Protein AF-A0A9N7MWF0-F1 (afdb_monomer)

Mean predicted aligned error: 13.04 Å

InterPro domains:
  IPR006084 XPG/Rad2 endonuclease [PR00853] (28-42)
  IPR006084 XPG/Rad2 endonuclease [PR00853] (82-101)
  IPR006084 XPG/Rad2 endonuclease [PR00853] (142-159)
  IPR006084 XPG/Rad2 endonuclease [PR00853] (163-183)
  IPR006084 XPG/Rad2 endonuclease [PR00853] (220-235)
  IPR006084 XPG/Rad2 endonuclease [PTHR11081] (1-356)
  IPR006085 XPG, N-terminal [PF00752] (1-104)
  IPR006085 XPG, N-terminal [SM00485] (1-108)
  IPR006086 XPG-I domain [PF00867] (146-230)
  IPR006086 XPG-I domain [SM00484] (143-215)
  IPR008918 Helix-hairpin-helix motif, class 2 [SM00279] (217-250)
  IPR019974 XPG conserved site [PS00841] (80-94)
  IPR019974 XPG conserved site [PS00842] (146-160)
  IPR023426 Flap endonuclease 1 [MF_00614] (1-343)
  IPR029060 PIN-like domain superfamily [SSF88723] (2-230)
  IPR036279 5'-3' exonuclease, C-terminal domain superfamily [SSF47807] (215-344)

Radius of gyration: 32.57 Å; Cα contacts (8 Å, |Δi|>4): 551; chains: 1; bounding box: 52×114×84 Å

Foldseek 3Di:
DFQACVVVLCVVFQVVLKDFAALLVQAQFEEEEALQQQLLCQQLPAQDDQPGGDFFPVRHHCSSVVLLLVLVLVCLLSNYAYEYEYFADADPLLVVVVVVLVVVLVPDDPPPVPPDSVVVSVNVSSVDDDDPVSVVLSVLSCVLQLHHYHYWNYGRLLQSQVCQVVVVGVEYEDCDPLSVLLPRQKYWYPSSPPVSVPGTIMIGGSVSVCVRLVADSLLVNQLSVQQGGSRWDHWPPGHNVNSSVLCVVQVHPVSCVVVDPCVVIPDDPPTPSVVSSCCSHPNRGDDDPVSSPGGGDQHNLVSQCCSCCVVTPDDNVVSVVSSVSSVVSVVVSVVVVVVVVDDPDPPPDDDDDDDDDDDDDDDDDDDDDDDDDDDDDDDDDDDDDDDDDDDDDDDDDDDDDDDDD

pLDDT: mean 78.75, std 22.98, range [26.05, 98.12]

Secondary structure (DSSP, 8-state):
--STTHHHHHHHH-GGGEEEE-GGGGTT-EEEEEHHHHHHHHHHHSS-BTTBPPB-TTS-BTHHHHHHHHHHHHHHHTT-EEEEEE--SPPGGGHHHHHHHHHHHH---S-TTS--HHHHHHHHHHS----HHHHHHHHHHHHHTT--EEE-SS-HHHHHHHHHHTTSSSEEE-S-THHHHTT-SEEEESTT-TTTTTS-EEEEEHHHHHHHHT--HHHHHHHHHHH--SSS---TT--HHHHHHHHHHHSSHHHHHHT--TTT-PPPTT--HHHHHHHHHS------GGGG----PPP-HHHHHIIIIITT---HHHHHHHHHHHHHHHHHHHHHHHHTTSPPP----PPPP-PPPPP----------------------------------------------

Organism: Striga hermonthica (NCBI:txid68872)

Solvent-accessible surface area (backbone atoms only — not comparable to full-atom values): 23599 Å² total; per-residue (Å²): 79,48,29,44,62,47,74,55,50,35,61,78,55,19,50,87,19,49,42,82,37,62,73,72,76,43,48,73,36,36,32,27,29,38,37,54,67,48,44,50,48,17,57,63,74,36,38,67,68,82,90,48,67,39,50,26,96,88,68,49,73,42,20,36,54,55,42,53,51,58,50,51,43,52,37,37,51,51,42,28,44,65,32,39,23,29,59,44,55,78,57,79,55,35,50,62,46,53,49,53,51,52,49,62,42,64,65,67,76,93,50,92,86,55,90,50,66,68,59,54,50,58,51,58,53,51,63,64,73,80,49,73,64,62,50,52,55,43,53,52,50,36,52,34,54,16,33,36,74,46,75,24,67,18,54,18,48,46,34,29,11,50,38,27,66,71,62,76,22,68,28,27,33,44,77,44,51,44,30,56,50,40,50,16,52,26,36,29,27,61,69,88,45,92,55,47,96,80,44,60,27,38,38,36,36,41,69,39,40,31,60,55,62,70,44,54,73,69,43,45,39,44,32,37,43,38,21,20,38,52,41,40,78,52,41,58,92,49,31,47,75,54,24,51,54,44,39,76,72,41,62,39,66,67,48,38,59,80,70,49,60,64,94,77,37,58,72,64,82,90,63,47,57,67,62,43,50,44,46,37,76,65,53,69,51,89,77,62,66,87,86,62,68,86,54,74,56,74,55,41,62,69,59,43,44,45,54,40,29,73,73,41,65,42,66,57,69,66,50,53,62,44,51,54,46,35,54,55,30,50,57,50,55,57,52,56,55,52,54,7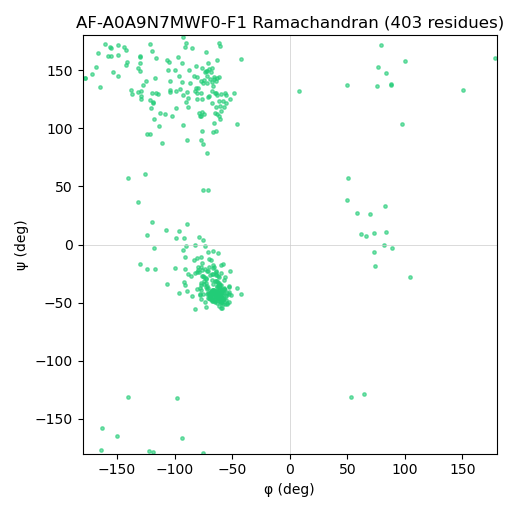4,70,51,76,78,77,80,73,79,77,75,79,80,80,82,81,81,86,82,88,82,92,81,88,89,88,81,90,88,83,88,84,89,85,86,88,85,88,90,84,86,90,87,88,83,90,88,84,90,90,85,86,84,86,88,84,88,85,88,86,79,86,83,84,89,132

Nearest PDB structures (foldseek):
  5k97-assembly1_A  TM=9.536E-01  e=4.522E-41  Homo sapiens
  3q8l-assembly1_A  TM=9.525E-01  e=2.705E-40  Homo sapiens
  5um9-assembly1_A  TM=9.589E-01  e=5.779E-40  Homo sapiens
  3q8m-assembly2_B  TM=9.610E-01  e=2.011E-39  Homo sapiens
  5kse-assembly1_A  TM=9.459E-01  e=8.916E-40  Homo sapiens

Structure (mmCIF, N/CA/C/O backbone):
data_AF-A0A9N7MWF0-F1
#
_entry.id   AF-A0A9N7MWF0-F1
#
loop_
_atom_site.group_PDB
_atom_site.id
_atom_site.type_symbol
_atom_site.label_atom_id
_atom_site.label_alt_id
_atom_site.label_comp_id
_atom_site.label_asym_id
_atom_site.label_entity_id
_atom_site.label_seq_id
_atom_site.pdbx_PDB_ins_code
_atom_site.Cartn_x
_atom_site.Cartn_y
_atom_site.Cartn_z
_atom_site.occupancy
_atom_site.B_iso_or_equiv
_atom_site.auth_seq_id
_atom_site.auth_comp_id
_atom_site.auth_asym_id
_atom_site.auth_atom_id
_atom_site.pdbx_PDB_model_num
ATOM 1 N N . MET A 1 1 ? 2.800 4.893 6.021 1.00 69.19 1 MET A N 1
ATOM 2 C CA . MET A 1 1 ? 2.592 6.062 6.895 1.00 69.19 1 MET A CA 1
ATOM 3 C C . MET A 1 1 ? 1.221 5.933 7.539 1.00 69.19 1 MET A C 1
ATOM 5 O O . MET A 1 1 ? 1.099 4.955 8.282 1.00 69.19 1 MET A O 1
ATOM 9 N N . GLY A 1 2 ? 0.273 6.850 7.316 1.00 86.44 2 GLY A N 1
ATOM 10 C CA . GLY A 1 2 ? -1.085 6.761 7.846 1.00 86.44 2 GLY A CA 1
ATOM 11 C C . GLY A 1 2 ? -1.146 6.556 9.361 1.00 86.44 2 GLY A C 1
ATOM 12 O O . GLY A 1 2 ? -0.469 7.246 10.128 1.00 86.44 2 GLY A O 1
ATOM 13 N N . ILE A 1 3 ? -1.949 5.576 9.783 1.00 92.75 3 ILE A N 1
ATOM 14 C CA . ILE A 1 3 ? -2.297 5.255 11.180 1.00 92.75 3 ILE A CA 1
ATOM 15 C C . ILE A 1 3 ? -1.095 5.237 12.143 1.00 92.75 3 ILE A C 1
ATOM 17 O O . ILE A 1 3 ? -0.326 4.269 12.253 1.00 92.75 3 ILE A O 1
ATOM 21 N N . LYS A 1 4 ? -0.984 6.308 12.932 1.00 92.06 4 LYS A N 1
ATOM 22 C CA . LYS A 1 4 ? 0.132 6.583 13.843 1.00 92.06 4 LYS A CA 1
ATOM 23 C C . LYS A 1 4 ? 0.226 5.513 14.938 1.00 92.06 4 LYS A C 1
ATOM 25 O O . LYS A 1 4 ? -0.612 5.389 15.826 1.00 92.06 4 LYS A O 1
ATOM 30 N N . GLY A 1 5 ? 1.297 4.719 14.875 1.00 92.38 5 GLY A N 1
ATOM 31 C CA . GLY A 1 5 ? 1.633 3.700 15.875 1.00 92.38 5 GLY A CA 1
ATOM 32 C C . GLY A 1 5 ? 0.904 2.354 15.748 1.00 92.38 5 GLY A C 1
ATOM 33 O O . GLY A 1 5 ? 1.211 1.455 16.534 1.00 92.38 5 GLY A O 1
ATOM 34 N N . LEU A 1 6 ? 0.009 2.159 14.766 1.00 94.94 6 LEU A N 1
ATOM 35 C CA . LEU A 1 6 ? -0.804 0.934 14.674 1.00 94.94 6 LEU A CA 1
ATOM 36 C C . LEU A 1 6 ? 0.042 -0.347 14.595 1.00 94.94 6 LEU A C 1
ATOM 38 O O . LEU A 1 6 ? -0.291 -1.333 15.242 1.00 94.94 6 LEU A O 1
ATOM 42 N N . THR A 1 7 ? 1.172 -0.341 13.880 1.00 94.25 7 THR A N 1
ATOM 43 C CA . THR A 1 7 ? 2.058 -1.519 13.787 1.00 94.25 7 THR A CA 1
ATOM 44 C C . THR A 1 7 ? 2.530 -2.011 15.158 1.00 94.25 7 THR A C 1
ATOM 46 O O . THR A 1 7 ? 2.617 -3.217 15.375 1.00 94.25 7 THR A O 1
ATOM 49 N N . LYS A 1 8 ? 2.798 -1.093 16.099 1.00 94.62 8 LYS A N 1
ATOM 50 C CA . LYS A 1 8 ? 3.148 -1.456 17.475 1.00 94.62 8 LYS A CA 1
ATOM 51 C C . LYS A 1 8 ? 1.915 -1.906 18.259 1.00 94.62 8 LYS A C 1
ATOM 53 O O . LYS A 1 8 ? 1.987 -2.910 18.952 1.00 94.62 8 LYS A O 1
ATOM 58 N N . LEU A 1 9 ? 0.782 -1.211 18.114 1.00 96.00 9 LEU A N 1
ATOM 59 C CA . LEU A 1 9 ? -0.470 -1.603 18.771 1.00 96.00 9 LEU A CA 1
ATOM 60 C C . LEU A 1 9 ? -0.855 -3.053 18.430 1.00 96.00 9 LEU A C 1
ATOM 62 O O . LEU A 1 9 ? -1.210 -3.809 19.330 1.00 96.00 9 LEU A O 1
ATOM 66 N N . LEU A 1 10 ? -0.727 -3.446 17.158 1.00 96.56 10 LEU A N 1
ATOM 67 C CA . LEU A 1 10 ? -0.970 -4.813 16.697 1.00 96.56 10 LEU A CA 1
ATOM 68 C C . LEU A 1 10 ? 0.079 -5.801 17.221 1.00 96.56 10 LEU A C 1
ATOM 70 O O . LEU A 1 10 ? -0.300 -6.866 17.690 1.00 96.56 10 LEU A O 1
ATOM 74 N N . ALA A 1 11 ? 1.368 -5.452 17.237 1.00 95.44 11 ALA A N 1
ATOM 75 C CA . ALA A 1 11 ? 2.394 -6.323 17.818 1.00 95.44 11 ALA A CA 1
ATOM 76 C C . ALA A 1 11 ? 2.163 -6.585 19.322 1.00 95.44 11 ALA A C 1
ATOM 78 O O . ALA A 1 11 ? 2.367 -7.704 19.790 1.00 95.44 11 ALA A O 1
ATOM 79 N N . ASP A 1 12 ? 1.689 -5.573 20.056 1.00 96.25 12 ASP A N 1
ATOM 80 C CA . ASP A 1 12 ? 1.437 -5.639 21.499 1.00 96.25 12 ASP A CA 1
ATOM 81 C C . ASP A 1 12 ? 0.075 -6.293 21.857 1.00 96.25 12 ASP A C 1
ATOM 83 O O . ASP A 1 12 ? -0.076 -6.787 22.974 1.00 96.25 12 ASP A O 1
ATOM 87 N N . ASN A 1 13 ? -0.933 -6.284 20.962 1.00 96.56 13 ASN A N 1
ATOM 88 C CA . ASN A 1 13 ? -2.329 -6.676 21.283 1.00 96.56 13 ASN A CA 1
ATOM 89 C C . ASN A 1 13 ? -2.981 -7.691 20.316 1.00 96.56 13 ASN A C 1
ATOM 91 O O . ASN A 1 13 ? -3.998 -8.278 20.674 1.00 96.56 13 ASN A O 1
ATOM 95 N N . ALA A 1 14 ? -2.435 -7.894 19.115 1.00 96.62 14 ALA A N 1
ATOM 96 C CA . ALA A 1 14 ? -2.927 -8.822 18.087 1.00 96.62 14 ALA A CA 1
ATOM 97 C C . ALA A 1 14 ? -1.765 -9.555 17.364 1.00 96.62 14 ALA A C 1
ATOM 99 O O . ALA A 1 14 ? -1.610 -9.451 16.140 1.00 96.62 14 ALA A O 1
ATOM 100 N N . PRO A 1 15 ? -0.889 -10.271 18.102 1.00 96.31 15 PRO A N 1
ATOM 101 C CA . PRO A 1 15 ? 0.347 -10.819 17.549 1.00 96.31 15 PRO A CA 1
ATOM 102 C C . PRO A 1 15 ? 0.143 -12.013 16.603 1.00 96.31 15 PRO A C 1
ATOM 104 O O . PRO A 1 15 ? 1.013 -12.261 15.773 1.00 96.31 15 PRO A O 1
ATOM 107 N N . LYS A 1 16 ? -0.972 -12.758 16.676 1.00 95.88 16 LYS A N 1
ATOM 108 C CA . LYS A 1 16 ? -1.261 -13.883 15.759 1.00 95.88 16 LYS A CA 1
ATOM 109 C C . LYS A 1 16 ? -1.797 -13.397 14.410 1.00 95.88 16 LYS A C 1
ATOM 111 O O . LYS A 1 16 ? -1.749 -14.141 13.426 1.00 95.88 16 LYS A O 1
ATOM 116 N N . ALA A 1 17 ? -2.295 -12.162 14.354 1.00 95.94 17 ALA A N 1
ATOM 117 C CA . ALA A 1 17 ? -2.644 -11.484 13.111 1.00 95.94 17 ALA A CA 1
ATOM 118 C C . ALA A 1 17 ? -1.414 -11.091 12.271 1.00 95.94 17 ALA A C 1
ATOM 120 O O . ALA A 1 17 ? -1.556 -10.877 11.066 1.00 95.94 17 ALA A O 1
ATOM 121 N N . MET A 1 18 ? -0.224 -11.021 12.883 1.00 95.88 18 MET A N 1
ATOM 122 C CA . MET A 1 18 ? 1.046 -10.651 12.250 1.00 95.88 18 MET A CA 1
ATOM 123 C C . MET A 1 18 ? 1.930 -11.880 11.994 1.00 95.88 18 MET A C 1
ATOM 125 O O . MET A 1 18 ? 2.141 -12.703 12.882 1.00 95.88 18 MET A O 1
ATOM 129 N N . LYS A 1 19 ? 2.500 -12.009 10.789 1.00 94.62 19 LYS A N 1
ATOM 130 C CA . LYS A 1 19 ? 3.373 -13.138 10.417 1.00 94.62 19 LYS A CA 1
ATOM 131 C C . LYS A 1 19 ? 4.597 -12.678 9.634 1.00 94.62 19 LYS A C 1
ATOM 133 O O . LYS A 1 19 ? 4.467 -12.030 8.600 1.00 94.62 19 LYS A O 1
ATOM 138 N N . ALA A 1 20 ? 5.780 -13.107 10.065 1.00 94.00 20 ALA A N 1
ATOM 139 C CA . ALA A 1 20 ? 6.993 -13.017 9.260 1.00 94.00 20 ALA A CA 1
ATOM 140 C C . ALA A 1 20 ? 7.002 -14.143 8.210 1.00 94.00 20 ALA A C 1
ATOM 142 O O . ALA A 1 20 ? 7.137 -15.317 8.549 1.00 94.00 20 ALA A O 1
ATOM 143 N N . GLN A 1 21 ? 6.849 -13.786 6.936 1.00 92.12 21 GLN A N 1
ATOM 144 C CA . GLN A 1 21 ? 6.849 -14.705 5.799 1.00 92.12 21 GLN A CA 1
ATOM 145 C C . GLN A 1 21 ? 8.154 -14.634 4.998 1.00 92.12 21 GLN A C 1
ATOM 147 O O . GLN A 1 21 ? 8.881 -13.635 4.996 1.00 92.12 21 GLN A O 1
ATOM 152 N N . LYS A 1 22 ? 8.452 -15.717 4.278 1.00 91.38 22 LYS A N 1
ATOM 153 C CA . LYS A 1 22 ? 9.507 -15.756 3.253 1.00 91.38 22 LYS A CA 1
ATOM 154 C C . LYS A 1 22 ? 8.976 -15.202 1.928 1.00 91.38 22 LYS A C 1
ATOM 156 O O . LYS A 1 22 ? 7.811 -15.428 1.601 1.00 91.38 22 LYS A O 1
ATOM 161 N N . PHE A 1 23 ? 9.807 -14.504 1.156 1.00 88.94 23 PHE A N 1
ATOM 162 C CA . PHE A 1 23 ? 9.402 -13.897 -0.123 1.00 88.94 23 PHE A CA 1
ATOM 163 C C . PHE A 1 23 ? 8.934 -14.955 -1.142 1.00 88.94 23 PHE A C 1
ATOM 165 O O . PHE A 1 23 ? 7.970 -14.754 -1.874 1.00 88.94 23 PHE A O 1
ATOM 172 N N . GLU A 1 24 ? 9.539 -16.137 -1.092 1.00 89.19 24 GLU A N 1
ATOM 173 C CA . GLU A 1 24 ? 9.233 -17.302 -1.918 1.00 89.19 24 GLU A CA 1
ATOM 174 C C . GLU A 1 24 ? 7.835 -17.895 -1.640 1.00 89.19 24 GLU A C 1
ATOM 176 O O . GLU A 1 24 ? 7.268 -18.565 -2.500 1.00 89.19 24 GLU A O 1
ATOM 181 N N . SER A 1 25 ? 7.229 -17.621 -0.474 1.00 91.88 25 SER A N 1
ATOM 182 C CA . SER A 1 25 ? 5.875 -18.110 -0.136 1.00 91.88 25 SER A CA 1
ATOM 183 C C . SER A 1 25 ? 4.755 -17.470 -0.975 1.00 91.88 25 SER A C 1
ATOM 185 O O . SER A 1 25 ? 3.634 -17.982 -1.010 1.00 91.88 25 SER A O 1
ATOM 187 N N . TYR A 1 26 ? 5.067 -16.384 -1.689 1.00 94.38 26 TYR A N 1
ATOM 188 C CA . TYR A 1 26 ? 4.147 -15.676 -2.580 1.00 94.38 26 TYR A CA 1
ATOM 189 C C . TYR A 1 26 ? 4.207 -16.174 -4.038 1.00 94.38 26 TYR A C 1
ATOM 191 O O . TYR A 1 26 ? 3.527 -15.612 -4.897 1.00 94.38 26 TYR A O 1
ATOM 199 N N . PHE A 1 27 ? 4.962 -17.241 -4.333 1.00 94.00 27 PHE A N 1
ATOM 200 C CA . PHE A 1 27 ? 5.007 -17.878 -5.655 1.00 94.00 27 PHE A CA 1
ATOM 201 C C . PHE A 1 27 ? 3.595 -18.144 -6.213 1.00 94.00 27 PHE A C 1
ATOM 203 O O . PHE A 1 27 ? 2.719 -18.683 -5.532 1.00 94.00 27 PHE A O 1
ATOM 210 N N . GLY A 1 28 ? 3.350 -17.731 -7.459 1.00 92.12 28 GLY A N 1
ATOM 211 C CA . GLY A 1 28 ? 2.061 -17.858 -8.142 1.00 92.12 28 GLY A CA 1
ATOM 212 C C . GLY A 1 28 ? 0.958 -16.903 -7.660 1.00 92.12 28 GLY A C 1
ATOM 213 O O . GLY A 1 28 ? -0.112 -16.866 -8.275 1.00 92.12 28 GLY A O 1
ATOM 214 N N . ARG A 1 29 ? 1.172 -16.117 -6.594 1.00 95.94 29 ARG A N 1
ATOM 215 C CA . ARG A 1 29 ? 0.172 -15.170 -6.073 1.00 95.94 29 ARG A CA 1
ATOM 216 C C . ARG A 1 29 ? 0.103 -13.906 -6.930 1.00 95.94 29 ARG A C 1
ATOM 218 O O . ARG A 1 29 ? 1.123 -13.355 -7.339 1.00 95.94 29 ARG A O 1
ATOM 225 N N . LYS A 1 30 ? -1.121 -13.412 -7.138 1.00 97.31 30 LYS A N 1
ATOM 226 C CA . LYS A 1 30 ? -1.382 -12.043 -7.601 1.00 97.31 30 LYS A CA 1
ATOM 227 C C . LYS A 1 30 ? -1.281 -11.085 -6.413 1.00 97.31 30 LYS A C 1
ATOM 229 O O . LYS A 1 30 ? -1.924 -11.355 -5.402 1.00 97.31 30 LYS A O 1
ATOM 234 N N . ILE A 1 31 ? -0.534 -9.991 -6.522 1.00 97.88 31 ILE A N 1
ATOM 235 C CA . ILE A 1 31 ? -0.347 -9.008 -5.438 1.00 97.88 31 ILE A CA 1
ATOM 236 C C . ILE A 1 31 ? -0.629 -7.612 -5.992 1.00 97.88 31 ILE A C 1
ATOM 238 O O . ILE A 1 31 ? -0.043 -7.253 -7.012 1.00 97.88 31 ILE A O 1
ATOM 242 N N . ALA A 1 32 ? -1.505 -6.841 -5.343 1.00 97.69 32 ALA A N 1
ATOM 243 C CA . ALA A 1 32 ? -1.663 -5.422 -5.667 1.00 97.69 32 ALA A CA 1
ATOM 244 C C . ALA A 1 32 ? -0.582 -4.618 -4.949 1.00 97.69 32 ALA A C 1
ATOM 246 O O . ALA A 1 32 ? -0.350 -4.848 -3.765 1.00 97.69 32 ALA A O 1
ATOM 247 N N . ILE A 1 33 ? 0.094 -3.722 -5.658 1.00 97.44 33 ILE A N 1
ATOM 248 C CA . ILE A 1 33 ? 1.224 -2.945 -5.153 1.00 97.44 33 ILE A CA 1
ATOM 249 C C . ILE A 1 33 ? 0.894 -1.462 -5.274 1.00 97.44 33 ILE A C 1
ATOM 251 O O . ILE A 1 33 ? 0.639 -0.970 -6.371 1.00 97.44 33 ILE A O 1
ATOM 255 N N . ASP A 1 34 ? 0.981 -0.760 -4.151 1.00 95.56 34 ASP A N 1
ATOM 256 C CA . ASP A 1 34 ? 1.057 0.696 -4.089 1.00 95.56 34 ASP A CA 1
ATOM 257 C C . ASP A 1 34 ? 2.321 1.174 -4.831 1.00 95.56 34 ASP A C 1
ATOM 259 O O . ASP A 1 34 ? 3.471 0.958 -4.413 1.00 95.56 34 ASP A O 1
ATOM 263 N N . ALA A 1 35 ? 2.097 1.772 -6.000 1.00 93.88 35 ALA A N 1
ATOM 264 C CA . ALA A 1 35 ? 3.152 2.273 -6.864 1.00 93.88 35 ALA A CA 1
ATOM 265 C C . ALA A 1 35 ? 3.723 3.598 -6.348 1.00 93.88 35 ALA A C 1
ATOM 267 O O . ALA A 1 35 ? 4.930 3.813 -6.462 1.00 93.88 35 ALA A O 1
ATOM 268 N N . SER A 1 36 ? 2.902 4.457 -5.744 1.00 83.50 36 SER A N 1
ATOM 269 C CA . SER A 1 36 ? 3.295 5.794 -5.292 1.00 83.50 36 SER A CA 1
ATOM 270 C C . SER A 1 36 ? 4.364 5.751 -4.202 1.00 83.50 36 SER A C 1
ATOM 272 O O . SER A 1 36 ? 5.439 6.348 -4.351 1.00 83.50 36 SER A O 1
ATOM 274 N N . MET A 1 37 ? 4.143 4.952 -3.154 1.00 81.94 37 MET A N 1
ATOM 275 C CA . MET A 1 37 ? 5.149 4.705 -2.118 1.00 81.94 37 MET A CA 1
ATOM 276 C C . MET A 1 37 ? 6.402 4.034 -2.679 1.00 81.94 37 MET A C 1
ATOM 278 O O . MET A 1 37 ? 7.512 4.303 -2.209 1.00 81.94 37 MET A O 1
ATOM 282 N N . SER A 1 38 ? 6.247 3.183 -3.696 1.00 88.00 38 SER A N 1
ATOM 283 C CA . SER A 1 38 ? 7.368 2.514 -4.359 1.00 88.00 38 SER A CA 1
ATOM 284 C C . SER A 1 38 ? 8.245 3.506 -5.136 1.00 88.00 38 SER A C 1
ATOM 286 O O . SER A 1 38 ? 9.460 3.522 -4.937 1.00 88.00 38 SER A O 1
ATOM 288 N N . VAL A 1 39 ? 7.653 4.388 -5.952 1.00 89.88 39 VAL A N 1
ATOM 289 C CA . VAL A 1 39 ? 8.362 5.434 -6.718 1.00 89.88 39 VAL A CA 1
ATOM 290 C C . VAL A 1 39 ? 9.110 6.385 -5.784 1.00 89.88 39 VAL A C 1
ATOM 292 O O . VAL A 1 39 ? 10.314 6.592 -5.957 1.00 89.88 39 VAL A O 1
ATOM 295 N N . TYR A 1 40 ? 8.443 6.902 -4.747 1.00 84.38 40 TYR A N 1
ATOM 296 C CA . TYR A 1 40 ? 9.071 7.776 -3.750 1.00 84.38 40 TYR A CA 1
ATOM 297 C C . TYR A 1 40 ? 10.255 7.091 -3.048 1.00 84.38 40 TYR A C 1
ATOM 299 O O . TYR A 1 40 ? 11.336 7.674 -2.915 1.00 84.38 40 TYR A O 1
ATOM 307 N N . ARG A 1 41 ? 10.097 5.815 -2.668 1.00 84.69 41 ARG A N 1
ATOM 308 C CA . ARG A 1 41 ? 11.171 5.017 -2.064 1.00 84.69 41 ARG A CA 1
ATOM 309 C C . ARG A 1 41 ? 12.357 4.833 -3.015 1.00 84.69 41 ARG A C 1
ATOM 311 O O . ARG A 1 41 ? 13.497 4.964 -2.571 1.00 84.69 41 ARG A O 1
ATOM 318 N N . PHE A 1 42 ? 12.124 4.564 -4.300 1.00 87.38 42 PHE A N 1
ATOM 319 C CA . PHE A 1 42 ? 13.205 4.409 -5.278 1.00 87.38 42 PHE A CA 1
ATOM 320 C C . PHE A 1 42 ? 13.968 5.718 -5.523 1.00 87.38 42 PHE A C 1
ATOM 322 O O . PHE A 1 42 ? 15.194 5.683 -5.556 1.00 87.38 42 PHE A O 1
ATOM 329 N N . LEU A 1 43 ? 13.290 6.870 -5.585 1.00 84.06 43 LEU A N 1
ATOM 330 C CA . LEU A 1 43 ? 13.935 8.190 -5.708 1.00 84.06 43 LEU A CA 1
ATOM 331 C C . LEU A 1 43 ? 14.806 8.574 -4.492 1.00 84.06 43 LEU A C 1
ATOM 333 O O . LEU A 1 43 ? 15.736 9.369 -4.625 1.00 84.06 43 LEU A O 1
ATOM 337 N N . ILE A 1 44 ? 14.521 8.028 -3.303 1.00 78.25 44 ILE A N 1
ATOM 338 C CA . ILE A 1 44 ? 15.293 8.279 -2.072 1.00 78.25 44 ILE A CA 1
ATOM 339 C C . ILE A 1 44 ? 16.449 7.290 -1.879 1.00 78.25 44 ILE A C 1
ATOM 341 O O . ILE A 1 44 ? 17.510 7.682 -1.386 1.00 78.25 44 ILE A O 1
ATOM 345 N N . VAL A 1 45 ? 16.230 6.010 -2.198 1.00 72.06 45 VAL A N 1
ATOM 346 C CA . VAL A 1 45 ? 17.166 4.909 -1.904 1.00 72.06 45 VAL A CA 1
ATOM 347 C C . VAL A 1 45 ? 18.130 4.642 -3.061 1.00 72.06 45 VAL A C 1
ATOM 349 O O . VAL A 1 45 ? 19.270 4.248 -2.822 1.00 72.06 45 VAL A O 1
ATOM 352 N N . LEU A 1 46 ? 17.697 4.852 -4.305 1.00 65.44 46 LEU A N 1
ATOM 353 C CA . LEU A 1 46 ? 18.509 4.634 -5.500 1.00 65.44 46 LEU A CA 1
ATOM 354 C C . LEU A 1 46 ? 18.949 5.973 -6.095 1.00 65.44 46 LEU A C 1
ATOM 356 O O . LEU A 1 46 ? 18.271 6.993 -5.984 1.00 65.44 46 LEU A O 1
ATOM 360 N N . GLY A 1 47 ? 20.113 5.969 -6.739 1.00 54.72 47 GLY A N 1
ATOM 361 C CA . GLY A 1 47 ? 20.678 7.139 -7.409 1.00 54.72 47 GLY A CA 1
ATOM 362 C C . GLY A 1 47 ? 21.824 7.826 -6.681 1.00 54.72 47 GLY A C 1
ATOM 363 O O . GLY A 1 47 ? 22.667 8.418 -7.343 1.00 54.72 47 GLY A O 1
ATOM 364 N N . ARG A 1 48 ? 21.893 7.758 -5.346 1.00 59.28 48 ARG A N 1
ATOM 365 C CA . ARG A 1 48 ? 22.837 8.589 -4.586 1.00 59.28 48 ARG A CA 1
ATOM 366 C C . ARG A 1 48 ? 24.206 7.954 -4.350 1.00 59.28 48 ARG A C 1
ATOM 368 O O . ARG A 1 48 ? 24.331 6.915 -3.707 1.00 59.28 48 ARG A O 1
ATOM 375 N N . ARG A 1 49 ? 25.244 8.660 -4.807 1.00 51.91 49 ARG A N 1
ATOM 376 C CA . ARG A 1 49 ? 26.632 8.555 -4.330 1.00 51.91 49 ARG A CA 1
ATOM 377 C C . ARG A 1 49 ? 27.049 9.940 -3.839 1.00 51.91 49 ARG A C 1
ATOM 379 O O . ARG A 1 49 ? 27.418 10.799 -4.634 1.00 51.91 49 ARG A O 1
ATOM 386 N N . GLY A 1 50 ? 26.919 10.176 -2.535 1.00 58.69 50 GLY A N 1
ATOM 387 C CA . GLY A 1 50 ? 27.010 11.527 -1.979 1.00 58.69 50 GLY A CA 1
ATOM 388 C C . GLY A 1 50 ? 25.867 12.412 -2.492 1.00 58.69 50 GLY A C 1
ATOM 389 O O . GLY A 1 50 ? 24.700 12.032 -2.411 1.00 58.69 50 GLY A O 1
ATOM 390 N N . THR A 1 51 ? 26.201 13.589 -3.022 1.00 54.25 51 THR A N 1
ATOM 391 C CA . THR A 1 51 ? 25.228 14.596 -3.484 1.00 54.25 51 THR A CA 1
ATOM 392 C C . THR A 1 51 ? 24.652 14.334 -4.878 1.00 54.25 51 THR A C 1
ATOM 394 O O . THR A 1 51 ? 23.558 14.816 -5.167 1.00 54.25 51 THR A O 1
ATOM 397 N N . GLN A 1 52 ? 25.346 13.580 -5.736 1.00 57.88 52 GLN A N 1
ATOM 398 C CA . GLN A 1 52 ? 24.897 13.294 -7.103 1.00 57.88 52 GLN A CA 1
ATOM 399 C C . GLN A 1 52 ? 23.748 12.275 -7.116 1.00 57.88 52 GLN A C 1
ATOM 401 O O . GLN A 1 52 ? 23.763 11.313 -6.348 1.00 57.88 52 GLN A O 1
ATOM 406 N N . MET A 1 53 ? 22.772 12.479 -8.007 1.00 67.31 53 MET A N 1
ATOM 407 C CA . MET A 1 53 ? 21.761 11.482 -8.382 1.00 67.31 53 MET A CA 1
ATOM 408 C C . MET A 1 53 ? 22.175 10.763 -9.675 1.00 67.31 53 MET A C 1
ATOM 410 O O . MET A 1 53 ? 22.986 11.285 -10.436 1.00 67.31 53 MET A O 1
ATOM 414 N N . LEU A 1 54 ? 21.589 9.593 -9.947 1.00 69.38 54 LEU A N 1
ATOM 415 C CA . LEU A 1 54 ? 21.668 8.966 -11.267 1.00 69.38 54 LEU A CA 1
ATOM 416 C C . LEU A 1 54 ? 20.727 9.696 -12.224 1.00 69.38 54 LEU A C 1
ATOM 418 O O . LEU A 1 54 ? 19.531 9.815 -11.943 1.00 69.38 54 LEU A O 1
ATOM 422 N N . THR A 1 55 ? 21.275 10.160 -13.344 1.00 76.56 55 THR A N 1
ATOM 423 C CA . THR A 1 55 ? 20.539 10.854 -14.399 1.00 76.56 55 THR A CA 1
ATOM 424 C C . THR A 1 55 ? 20.829 10.261 -15.775 1.00 76.56 55 THR A C 1
ATOM 426 O O . THR A 1 55 ? 21.841 9.581 -15.954 1.00 76.56 55 THR A O 1
ATOM 429 N N . ASN A 1 56 ? 19.962 10.536 -16.751 1.00 76.25 56 ASN A N 1
ATOM 430 C CA . ASN A 1 56 ? 20.288 10.388 -18.173 1.00 76.25 56 ASN A CA 1
ATOM 431 C C . ASN A 1 56 ? 21.206 11.544 -18.646 1.00 76.25 56 ASN A C 1
ATOM 433 O O . ASN A 1 56 ? 21.572 12.428 -17.863 1.00 76.25 56 ASN A O 1
ATOM 437 N N . GLU A 1 57 ? 21.574 11.546 -19.930 1.00 70.56 57 GLU A N 1
ATOM 438 C CA . GLU A 1 57 ? 22.435 12.578 -20.538 1.00 70.56 57 GLU A CA 1
ATOM 439 C C . GLU A 1 57 ? 21.796 13.981 -20.540 1.00 70.56 57 GLU A C 1
ATOM 441 O O . GLU A 1 57 ? 22.509 14.982 -20.518 1.00 70.56 57 GLU A O 1
ATOM 446 N N . ALA A 1 58 ? 20.462 14.063 -20.484 1.00 70.19 58 ALA A N 1
ATOM 447 C CA . ALA A 1 58 ? 19.709 15.313 -20.349 1.00 70.19 58 ALA A CA 1
ATOM 448 C C . ALA A 1 58 ? 19.604 15.823 -18.892 1.00 70.19 58 ALA A C 1
ATOM 450 O O . ALA A 1 58 ? 19.006 16.871 -18.648 1.00 70.19 58 ALA A O 1
ATOM 451 N N . GLY A 1 59 ? 20.182 15.111 -17.915 1.00 74.25 59 GLY A N 1
ATOM 452 C CA . GLY A 1 59 ? 20.158 15.484 -16.495 1.00 74.25 59 GLY A CA 1
ATOM 453 C C . GLY A 1 59 ? 18.892 15.067 -15.733 1.00 74.25 59 GLY A C 1
ATOM 454 O O . GLY A 1 59 ? 18.702 15.478 -14.588 1.00 74.25 59 GLY A O 1
ATOM 455 N N . GLU A 1 60 ? 18.033 14.236 -16.324 1.00 80.06 60 GLU A N 1
ATOM 456 C CA . GLU A 1 60 ? 16.771 13.781 -15.730 1.00 80.06 60 GLU A CA 1
ATOM 457 C C . GLU A 1 60 ? 16.968 12.532 -14.857 1.00 80.06 60 GLU A C 1
ATOM 459 O O . GLU A 1 60 ? 17.707 11.624 -15.229 1.00 80.06 60 GLU A O 1
ATOM 464 N N . VAL A 1 61 ? 16.314 12.460 -13.692 1.00 82.94 61 VAL A N 1
ATOM 465 C CA . VAL A 1 61 ? 16.611 11.462 -12.641 1.00 82.94 61 VAL A CA 1
ATOM 466 C C . VAL A 1 61 ? 16.043 10.073 -12.957 1.00 82.94 61 VAL A C 1
ATOM 468 O O . VAL A 1 61 ? 14.844 9.836 -12.823 1.00 82.94 61 VAL A O 1
ATOM 471 N N . THR A 1 62 ? 16.906 9.098 -13.249 1.00 86.50 62 THR A N 1
ATOM 472 C CA . THR A 1 62 ? 16.518 7.741 -13.693 1.00 86.50 62 THR A CA 1
ATOM 473 C C . THR A 1 62 ? 16.327 6.713 -12.564 1.00 86.50 62 THR A C 1
ATOM 475 O O . THR A 1 62 ? 15.926 5.574 -12.820 1.00 86.50 62 THR A O 1
ATOM 478 N N . SER A 1 63 ? 16.548 7.089 -11.295 1.00 88.81 63 SER A N 1
ATOM 479 C CA . SER A 1 63 ? 16.428 6.192 -10.124 1.00 88.81 63 SER A CA 1
ATOM 480 C C . SER A 1 63 ? 15.094 5.445 -10.023 1.00 88.81 63 SER A C 1
ATOM 482 O O . SER A 1 63 ? 15.058 4.295 -9.578 1.00 88.81 63 SER A O 1
ATOM 484 N N . HIS A 1 64 ? 13.993 6.098 -10.409 1.00 90.94 64 HIS A N 1
ATOM 485 C CA . HIS A 1 64 ? 12.647 5.535 -10.324 1.00 90.94 64 HIS A CA 1
ATOM 486 C C . HIS A 1 64 ? 12.452 4.387 -11.329 1.00 90.94 64 HIS A C 1
ATOM 488 O O . HIS A 1 64 ? 12.028 3.302 -10.928 1.00 90.94 64 HIS A O 1
ATOM 494 N N . LEU A 1 65 ? 12.883 4.570 -12.586 1.00 93.44 65 LEU A N 1
ATOM 495 C CA . LEU A 1 65 ? 12.938 3.514 -13.603 1.00 93.44 65 LEU A CA 1
ATOM 496 C C . LEU A 1 65 ? 13.819 2.344 -13.155 1.00 93.44 65 LEU A C 1
ATOM 498 O O . LEU A 1 65 ? 13.384 1.194 -13.210 1.00 93.44 65 LEU A O 1
ATOM 502 N N . GLN A 1 66 ? 15.029 2.618 -12.647 1.00 91.00 66 GLN A N 1
ATOM 503 C CA . GLN A 1 66 ? 15.951 1.564 -12.206 1.00 91.00 66 GLN A CA 1
ATOM 504 C C . GLN A 1 66 ? 15.347 0.707 -11.083 1.00 91.00 66 GLN A C 1
ATOM 506 O O . GLN A 1 66 ? 15.444 -0.524 -11.119 1.00 91.00 66 GLN A O 1
ATOM 511 N N . GLY A 1 67 ? 14.725 1.347 -10.089 1.00 91.00 67 GLY A N 1
ATOM 512 C CA . GLY A 1 67 ? 14.084 0.658 -8.973 1.00 91.00 67 GLY A CA 1
ATOM 513 C C . GLY A 1 67 ? 12.854 -0.133 -9.392 1.00 91.00 67 GLY A C 1
ATOM 514 O O . GLY A 1 67 ? 12.736 -1.310 -9.043 1.00 91.00 67 GLY A O 1
ATOM 515 N N . MET A 1 68 ? 11.979 0.482 -10.190 1.00 94.69 68 MET A N 1
ATOM 516 C CA . MET A 1 68 ? 10.749 -0.149 -10.654 1.00 94.69 68 MET A CA 1
ATOM 517 C C . MET A 1 68 ? 11.048 -1.349 -11.560 1.00 94.69 68 MET A C 1
ATOM 519 O O . MET A 1 68 ? 10.534 -2.436 -11.298 1.00 94.69 68 MET A O 1
ATOM 523 N N . PHE A 1 69 ? 11.945 -1.208 -12.544 1.00 95.31 69 PHE A N 1
ATOM 524 C CA . PHE A 1 69 ? 12.378 -2.314 -13.408 1.00 95.31 69 PHE A CA 1
ATOM 525 C C . PHE A 1 69 ? 13.017 -3.430 -12.577 1.00 95.31 69 PHE A C 1
ATOM 527 O O . PHE A 1 69 ? 12.560 -4.572 -12.602 1.00 95.31 69 PHE A O 1
ATOM 534 N N . GLY A 1 70 ? 14.027 -3.093 -11.767 1.00 93.31 70 GLY A N 1
ATOM 535 C CA . GLY A 1 70 ? 14.779 -4.068 -10.979 1.00 93.31 70 GLY A CA 1
ATOM 536 C C . GLY A 1 70 ? 13.922 -4.841 -9.972 1.00 93.31 70 GLY A C 1
ATOM 537 O O . GLY A 1 70 ? 14.129 -6.043 -9.794 1.00 93.31 70 GLY A O 1
ATOM 538 N N . ARG A 1 71 ? 12.935 -4.195 -9.333 1.00 93.25 71 ARG A N 1
ATOM 539 C CA . ARG A 1 71 ? 12.022 -4.879 -8.404 1.00 93.25 71 ARG A CA 1
ATOM 540 C C . ARG A 1 71 ? 10.947 -5.682 -9.136 1.00 93.25 71 ARG A C 1
ATOM 542 O O . ARG A 1 71 ? 10.653 -6.794 -8.703 1.00 93.25 71 ARG A O 1
ATOM 549 N N . THR A 1 72 ? 10.421 -5.181 -10.254 1.00 95.56 72 THR A N 1
ATOM 550 C CA . THR A 1 72 ? 9.431 -5.901 -11.075 1.00 95.56 72 THR A CA 1
ATOM 551 C C . THR A 1 72 ? 10.029 -7.173 -11.678 1.00 95.56 72 THR A C 1
ATOM 553 O O . THR A 1 72 ? 9.411 -8.231 -11.587 1.00 95.56 72 THR A O 1
ATOM 556 N N . VAL A 1 73 ? 11.270 -7.114 -12.184 1.00 95.12 73 VAL A N 1
ATOM 557 C CA . VAL A 1 73 ? 12.035 -8.296 -12.623 1.00 95.12 73 VAL A CA 1
ATOM 558 C C . VAL A 1 73 ? 12.115 -9.334 -11.498 1.00 95.12 73 VAL A C 1
ATOM 560 O O . VAL A 1 73 ? 11.703 -10.469 -11.702 1.00 95.12 73 VAL A O 1
ATOM 563 N N . GLN A 1 74 ? 12.531 -8.945 -10.285 1.00 93.19 74 GLN A N 1
ATOM 564 C CA . GLN A 1 74 ? 12.635 -9.871 -9.142 1.00 93.19 74 GLN A CA 1
ATOM 565 C C . GLN A 1 74 ? 11.296 -10.504 -8.728 1.00 93.19 74 GLN A C 1
ATOM 567 O O . GLN A 1 74 ? 11.274 -11.651 -8.283 1.00 93.19 74 GLN A O 1
ATOM 572 N N . LEU A 1 75 ? 10.184 -9.771 -8.845 1.00 94.50 75 LEU A N 1
ATOM 573 C CA . LEU A 1 75 ? 8.841 -10.290 -8.567 1.00 94.50 75 LEU A CA 1
ATOM 574 C C . LEU A 1 75 ? 8.440 -11.346 -9.611 1.00 94.50 75 LEU A C 1
ATOM 576 O O . LEU A 1 75 ? 8.026 -12.446 -9.242 1.00 94.50 75 LEU A O 1
ATOM 580 N N . LEU A 1 76 ? 8.629 -11.045 -10.899 1.00 94.44 76 LEU A N 1
ATOM 581 C CA . LEU A 1 76 ? 8.317 -11.959 -12.002 1.00 94.44 76 LEU A CA 1
ATOM 582 C C . LEU A 1 76 ? 9.229 -13.202 -12.004 1.00 94.44 76 LEU A C 1
ATOM 584 O O . LEU A 1 76 ? 8.737 -14.313 -12.202 1.00 94.44 76 LEU A O 1
ATOM 588 N N . GLU A 1 77 ? 10.525 -13.046 -11.705 1.00 92.69 77 GLU A N 1
ATOM 589 C CA . GLU A 1 77 ? 11.474 -14.156 -11.504 1.00 92.69 77 GLU A CA 1
ATOM 590 C C . GLU A 1 77 ? 11.040 -15.095 -10.366 1.00 92.69 77 GLU A C 1
ATOM 592 O O . GLU A 1 77 ? 11.156 -16.313 -10.491 1.00 92.69 77 GLU A O 1
ATOM 597 N N . ALA A 1 78 ? 10.497 -14.544 -9.274 1.00 91.56 78 ALA A N 1
ATOM 598 C CA . ALA A 1 78 ? 9.965 -15.304 -8.141 1.00 91.56 78 ALA A CA 1
ATOM 599 C C . ALA A 1 78 ? 8.556 -15.890 -8.385 1.00 91.56 78 ALA A C 1
ATOM 601 O O . ALA A 1 78 ? 7.937 -16.429 -7.466 1.00 91.56 78 ALA A O 1
ATOM 602 N N . GLY A 1 79 ? 8.016 -15.780 -9.603 1.00 93.12 79 GLY A N 1
ATOM 603 C CA . GLY A 1 79 ? 6.689 -16.289 -9.951 1.00 93.12 79 GLY A CA 1
ATOM 604 C C . GLY A 1 79 ? 5.515 -15.484 -9.395 1.00 93.12 79 GLY A C 1
ATOM 605 O O . GLY A 1 79 ? 4.373 -15.942 -9.468 1.00 93.12 79 GLY A O 1
ATOM 606 N N . ILE A 1 80 ? 5.775 -14.306 -8.832 1.00 95.38 80 ILE A N 1
ATOM 607 C CA . ILE A 1 80 ? 4.761 -13.396 -8.300 1.00 95.38 80 ILE A CA 1
ATOM 608 C C . ILE A 1 80 ? 4.156 -12.606 -9.464 1.00 95.38 80 ILE A C 1
ATOM 610 O O . ILE A 1 80 ? 4.843 -12.253 -10.422 1.00 95.38 80 ILE A O 1
ATOM 614 N N . LYS A 1 81 ? 2.856 -12.316 -9.386 1.00 96.25 81 LYS A N 1
ATOM 615 C CA . LYS A 1 81 ? 2.115 -11.559 -10.402 1.00 96.25 81 LYS A CA 1
ATOM 616 C C . LYS A 1 81 ? 1.722 -10.182 -9.848 1.00 96.25 81 LYS A C 1
ATOM 618 O O . LYS A 1 81 ? 0.650 -10.062 -9.250 1.00 96.25 81 LYS A O 1
ATOM 623 N N . PRO A 1 82 ? 2.587 -9.160 -9.968 1.00 97.25 82 PRO A N 1
ATOM 624 C CA . PRO A 1 82 ? 2.288 -7.819 -9.476 1.00 97.25 82 PRO A CA 1
ATOM 625 C C . PRO A 1 82 ? 1.234 -7.130 -10.351 1.00 97.25 82 PRO A C 1
ATOM 627 O O . PRO A 1 82 ? 1.311 -7.219 -11.572 1.00 97.25 82 PRO A O 1
ATOM 630 N N . VAL A 1 83 ? 0.283 -6.423 -9.748 1.00 97.00 83 VAL A N 1
ATOM 631 C CA . VAL A 1 83 ? -0.453 -5.324 -10.396 1.00 97.00 83 VAL A CA 1
ATOM 632 C C . VAL A 1 83 ? -0.087 -4.044 -9.662 1.00 97.00 83 VAL A C 1
ATOM 634 O O . VAL A 1 83 ? -0.142 -4.012 -8.435 1.00 97.00 83 VAL A O 1
ATOM 637 N N . TYR A 1 84 ? 0.309 -3.011 -10.397 1.00 97.50 84 TYR A N 1
ATOM 638 C CA . TYR A 1 84 ? 0.676 -1.725 -9.810 1.00 97.50 84 TYR A CA 1
ATOM 639 C C . TYR A 1 84 ? -0.514 -0.779 -9.831 1.00 97.50 84 TYR A C 1
ATOM 641 O O . TYR A 1 84 ? -1.188 -0.656 -10.852 1.00 97.50 84 TYR A O 1
ATOM 649 N N . VAL A 1 85 ? -0.759 -0.114 -8.706 1.00 96.75 85 VAL A N 1
ATOM 650 C CA . VAL A 1 85 ? -1.824 0.873 -8.547 1.00 96.75 85 VAL A CA 1
ATOM 651 C C . VAL A 1 85 ? -1.189 2.215 -8.200 1.00 96.75 85 VAL A C 1
ATOM 653 O O . VAL A 1 85 ? -0.441 2.310 -7.228 1.00 96.75 85 VAL A O 1
ATOM 656 N N . PHE A 1 86 ? -1.461 3.228 -9.016 1.00 95.50 86 PHE A N 1
ATOM 657 C CA . PHE A 1 86 ? -1.023 4.611 -8.814 1.00 95.50 86 PHE A CA 1
ATOM 658 C C . PHE A 1 86 ? -2.171 5.436 -8.224 1.00 95.50 86 PHE A C 1
ATOM 660 O O . PHE A 1 86 ? -3.334 5.137 -8.504 1.00 95.50 86 PHE A O 1
ATOM 667 N N . ASP A 1 87 ? -1.852 6.460 -7.429 1.00 93.56 87 ASP A N 1
ATOM 668 C CA . ASP A 1 87 ? -2.862 7.396 -6.917 1.00 93.56 87 ASP A CA 1
ATOM 669 C C . ASP A 1 87 ? -3.470 8.245 -8.040 1.00 93.56 87 ASP A C 1
ATOM 671 O O . ASP A 1 87 ? -2.811 8.551 -9.039 1.00 93.56 87 ASP A O 1
ATOM 675 N N . GLY A 1 88 ? -4.717 8.658 -7.827 1.00 91.38 88 GLY A N 1
ATOM 676 C CA . GLY A 1 88 ? -5.392 9.704 -8.587 1.00 91.38 88 GLY A CA 1
ATOM 677 C C . GLY A 1 88 ? -5.332 11.050 -7.873 1.00 91.38 88 GLY A C 1
ATOM 678 O O . GLY A 1 88 ? -4.283 11.489 -7.398 1.00 91.38 88 GLY A O 1
ATOM 679 N N . MET A 1 89 ? -6.479 11.725 -7.782 1.00 87.56 89 MET A N 1
ATOM 680 C CA . MET A 1 89 ? -6.576 12.996 -7.067 1.00 87.56 89 MET A CA 1
ATOM 681 C C . MET A 1 89 ? -6.693 12.739 -5.553 1.00 87.56 89 MET A C 1
ATOM 683 O O . MET A 1 89 ? -7.604 12.019 -5.142 1.00 87.56 89 MET A O 1
ATOM 687 N N . PRO A 1 90 ? -5.821 13.313 -4.700 1.00 86.75 90 PRO A N 1
ATOM 688 C CA . PRO A 1 90 ? -5.916 13.118 -3.256 1.00 86.75 90 PRO A CA 1
ATOM 689 C C . PRO A 1 90 ? -7.202 13.759 -2.704 1.00 86.75 90 PRO A C 1
ATOM 691 O O . PRO A 1 90 ? -7.597 14.833 -3.171 1.00 86.75 90 PRO A O 1
ATOM 694 N N . PRO A 1 91 ? -7.843 13.153 -1.690 1.00 87.06 91 PRO A N 1
ATOM 695 C CA . PRO A 1 91 ? -9.106 13.630 -1.155 1.00 87.06 91 PRO A CA 1
ATOM 696 C C . PRO A 1 91 ? -8.903 14.921 -0.361 1.00 87.06 91 PRO A C 1
ATOM 698 O O . PRO A 1 91 ? -7.877 15.122 0.294 1.00 87.06 91 PRO A O 1
ATOM 701 N N . ASP A 1 92 ? -9.926 15.774 -0.357 1.00 86.88 92 ASP A N 1
ATOM 702 C CA . ASP A 1 92 ? -9.899 17.097 0.275 1.00 86.88 92 ASP A CA 1
ATOM 703 C C . ASP A 1 92 ? -9.450 17.077 1.745 1.00 86.88 92 ASP A C 1
ATOM 705 O O . ASP A 1 92 ? -8.691 17.944 2.175 1.00 86.88 92 ASP A O 1
ATOM 709 N N . LEU A 1 93 ? -9.826 16.028 2.476 1.00 85.44 93 LEU A N 1
ATOM 710 C CA . LEU A 1 93 ? -9.410 15.751 3.851 1.00 85.44 93 LEU A CA 1
ATOM 711 C C . LEU A 1 93 ? -7.874 15.683 4.025 1.00 85.44 93 LEU A C 1
ATOM 713 O O . LEU A 1 93 ? -7.321 16.226 4.982 1.00 85.44 93 LEU A O 1
ATOM 717 N N . LYS A 1 94 ? -7.154 15.089 3.061 1.00 86.69 94 LYS A N 1
ATOM 718 C CA . LYS A 1 94 ? -5.692 14.889 3.113 1.00 86.69 94 LYS A CA 1
ATOM 719 C C . LYS A 1 94 ? -4.908 16.175 2.811 1.00 86.69 94 LYS A C 1
ATOM 721 O O . LYS A 1 94 ? -3.705 16.222 3.070 1.00 86.69 94 LYS A O 1
ATOM 726 N N . LYS A 1 95 ? -5.555 17.253 2.327 1.00 85.38 95 LYS A N 1
ATOM 727 C CA . LYS A 1 95 ? -4.908 18.551 2.012 1.00 85.38 95 LYS A CA 1
ATOM 728 C C . LYS A 1 95 ? -4.101 19.107 3.192 1.00 85.38 95 LYS A C 1
ATOM 730 O O . LYS A 1 95 ? -2.984 19.580 2.993 1.00 85.38 95 LYS A O 1
ATOM 735 N N . ASN A 1 96 ? -4.624 18.998 4.415 1.00 82.12 96 ASN A N 1
ATOM 736 C CA . ASN A 1 96 ? -3.955 19.497 5.620 1.00 82.12 96 ASN A CA 1
ATOM 737 C C . ASN A 1 96 ? -2.685 18.700 5.964 1.00 82.12 96 ASN A C 1
ATOM 739 O O . ASN A 1 96 ? -1.668 19.289 6.331 1.00 82.12 96 ASN A O 1
ATOM 743 N N . GLU A 1 97 ? -2.703 17.376 5.810 1.00 81.25 97 GLU A N 1
ATOM 744 C CA . GLU A 1 97 ? -1.523 16.527 6.018 1.00 81.25 97 GLU A CA 1
ATOM 745 C C . GLU A 1 97 ? -0.502 16.687 4.877 1.00 81.25 97 GLU A C 1
ATOM 747 O O . GLU A 1 97 ? 0.698 16.774 5.130 1.00 81.25 97 GLU A O 1
ATOM 752 N N . LEU A 1 98 ? -0.951 16.852 3.628 1.00 79.44 98 LEU A N 1
ATOM 753 C CA . LEU A 1 98 ? -0.078 17.200 2.501 1.00 79.44 98 LEU A CA 1
ATOM 754 C C . LEU A 1 98 ? 0.608 18.563 2.707 1.00 79.44 98 LEU A C 1
ATOM 756 O O . LEU A 1 98 ? 1.812 18.681 2.477 1.00 79.44 98 LEU A O 1
ATOM 760 N N . ALA A 1 99 ? -0.105 19.571 3.218 1.00 81.12 99 ALA A N 1
ATOM 761 C CA . ALA A 1 99 ? 0.479 20.862 3.581 1.00 81.12 99 ALA A CA 1
ATOM 762 C C . ALA A 1 99 ? 1.508 20.732 4.721 1.00 81.12 99 ALA A C 1
ATOM 764 O O . ALA A 1 99 ? 2.606 21.285 4.619 1.00 81.12 99 ALA A O 1
ATOM 765 N N . LYS A 1 100 ? 1.207 19.939 5.763 1.00 81.00 100 LYS A N 1
ATOM 766 C CA . LYS A 1 100 ? 2.148 19.601 6.850 1.00 81.00 100 LYS A CA 1
ATOM 767 C C . LYS A 1 100 ? 3.386 18.852 6.329 1.00 81.00 100 LYS A C 1
ATOM 769 O O . LYS A 1 100 ? 4.491 19.088 6.812 1.00 81.00 100 LYS A O 1
ATOM 774 N N . ARG A 1 101 ? 3.255 17.989 5.317 1.00 75.75 101 ARG A N 1
ATOM 775 C CA . ARG A 1 101 ? 4.393 17.327 4.643 1.00 75.75 101 ARG A CA 1
ATOM 776 C C . ARG A 1 101 ? 5.243 18.326 3.863 1.00 75.75 101 ARG A C 1
ATOM 778 O O . ARG A 1 101 ? 6.462 18.337 4.020 1.00 75.75 101 ARG A O 1
ATOM 785 N N . VAL A 1 102 ? 4.617 19.209 3.083 1.00 75.19 102 VAL A N 1
ATOM 786 C CA . VAL A 1 102 ? 5.322 20.245 2.312 1.00 75.19 102 VAL A CA 1
ATOM 787 C C . VAL A 1 102 ? 6.077 21.213 3.226 1.00 75.19 102 VAL A C 1
ATOM 789 O O . VAL A 1 102 ? 7.244 21.486 2.951 1.00 75.19 102 VAL A O 1
ATOM 792 N N . SER A 1 103 ? 5.481 21.682 4.328 1.00 73.50 103 SER A N 1
ATOM 793 C CA . SER A 1 103 ? 6.184 22.554 5.279 1.00 73.50 103 SER A CA 1
ATOM 794 C C . SER A 1 103 ? 7.348 21.833 5.967 1.00 73.50 103 SER A C 1
ATOM 796 O O . SER A 1 103 ? 8.446 22.379 6.017 1.00 73.50 103 SER A O 1
ATOM 798 N N . ASN A 1 104 ? 7.183 20.572 6.381 1.00 68.75 104 ASN A N 1
ATOM 799 C CA . ASN A 1 104 ? 8.271 19.767 6.953 1.00 68.75 104 ASN A CA 1
ATOM 800 C C . ASN A 1 104 ? 9.429 19.479 5.969 1.00 68.75 104 ASN A C 1
ATOM 802 O O . ASN A 1 104 ? 10.565 19.300 6.412 1.00 68.75 104 ASN A O 1
ATOM 806 N N . SER A 1 105 ? 9.180 19.467 4.654 1.00 63.31 105 SER A N 1
ATOM 807 C CA . SER A 1 105 ? 10.231 19.428 3.619 1.00 63.31 105 SER A CA 1
ATOM 808 C C . SER A 1 105 ? 10.878 20.793 3.338 1.00 63.31 105 SER A C 1
ATOM 810 O O . SER A 1 105 ? 11.989 20.828 2.810 1.00 63.31 105 SER A O 1
ATOM 812 N N . LEU A 1 106 ? 10.203 21.903 3.661 1.00 62.19 106 LEU A N 1
ATOM 813 C CA . LEU A 1 106 ? 10.707 23.276 3.500 1.00 62.19 106 LEU A CA 1
ATOM 814 C C . LEU A 1 106 ? 11.437 23.805 4.743 1.00 62.19 106 LEU A C 1
ATOM 816 O O . LEU A 1 106 ? 12.258 24.712 4.616 1.00 62.19 106 LEU A O 1
ATOM 820 N N . ILE A 1 107 ? 11.190 23.232 5.927 1.00 60.34 107 ILE A N 1
ATOM 821 C CA . ILE A 1 107 ? 11.975 23.485 7.143 1.00 60.34 107 ILE A CA 1
ATOM 822 C C . ILE A 1 107 ? 13.344 22.809 6.983 1.00 60.34 107 ILE A C 1
ATOM 824 O O . ILE A 1 107 ? 13.622 21.730 7.510 1.00 60.34 107 ILE A O 1
ATOM 828 N N . LEU A 1 108 ? 14.210 23.478 6.224 1.00 53.34 108 LEU A N 1
ATOM 829 C CA . LEU A 1 108 ? 15.648 23.291 6.262 1.00 53.34 108 LEU A CA 1
ATOM 830 C C . LEU A 1 108 ? 16.165 24.062 7.489 1.00 53.34 108 LEU A C 1
ATOM 832 O O . LEU A 1 108 ? 16.087 25.293 7.502 1.00 53.34 108 LEU A O 1
ATOM 836 N N . PRO A 1 109 ? 16.683 23.399 8.537 1.00 47.66 109 PRO A N 1
ATOM 837 C CA . PRO A 1 109 ? 17.447 24.099 9.558 1.00 47.66 109 PRO A CA 1
ATOM 838 C C . PRO A 1 109 ? 18.701 24.698 8.907 1.00 47.66 109 PRO A C 1
ATOM 840 O O . PRO A 1 109 ? 19.164 24.212 7.874 1.00 47.66 109 PRO A O 1
ATOM 843 N N . LEU A 1 110 ? 19.299 25.710 9.530 1.00 45.00 110 LEU A N 1
ATOM 844 C CA . LEU A 1 110 ? 20.574 26.279 9.087 1.00 45.00 110 LEU A CA 1
ATOM 845 C C . LEU A 1 110 ? 21.764 25.553 9.752 1.00 45.00 110 LEU A C 1
ATOM 847 O O . LEU A 1 110 ? 22.214 25.988 10.809 1.00 45.00 110 LEU A O 1
ATOM 851 N N . PRO A 1 111 ? 22.305 24.475 9.142 1.00 44.97 111 PRO A N 1
ATOM 852 C CA . PRO A 1 111 ? 23.706 24.122 9.353 1.00 44.97 111 PRO A CA 1
ATOM 853 C C . PRO A 1 111 ? 24.447 23.835 8.034 1.00 44.97 111 PRO A C 1
ATOM 855 O O . PRO A 1 111 ? 25.350 23.008 8.000 1.00 44.97 111 PRO A O 1
ATOM 858 N N . LEU A 1 112 ? 24.152 24.562 6.946 1.00 48.31 112 LEU A N 1
ATOM 859 C CA . LEU A 1 112 ? 25.017 24.560 5.746 1.00 48.31 112 LEU A CA 1
ATOM 860 C C . LEU A 1 112 ? 26.441 25.102 6.022 1.00 48.31 112 LEU A C 1
ATOM 862 O O . LEU A 1 112 ? 27.311 25.015 5.163 1.00 48.31 112 LEU A O 1
ATOM 866 N N . GLN A 1 113 ? 26.687 25.634 7.224 1.00 49.12 113 GLN A N 1
ATOM 867 C CA . GLN A 1 113 ? 27.998 26.059 7.725 1.00 49.12 113 GLN A CA 1
ATOM 868 C C . GLN A 1 113 ? 28.737 24.969 8.529 1.00 49.12 113 GLN A C 1
ATOM 870 O O . GLN A 1 113 ? 29.883 25.174 8.919 1.00 49.12 113 GLN A O 1
ATOM 875 N N . THR A 1 114 ? 28.121 23.808 8.781 1.00 53.28 114 THR A N 1
ATOM 876 C CA . THR A 1 114 ? 28.746 22.687 9.501 1.00 53.28 114 THR A CA 1
ATOM 877 C C . THR A 1 114 ? 28.684 21.450 8.612 1.00 53.28 114 THR A C 1
ATOM 879 O O . THR A 1 114 ? 27.667 20.766 8.554 1.00 53.28 114 THR A O 1
ATOM 882 N N . GLY A 1 115 ? 29.763 21.197 7.865 1.00 54.53 115 GLY A N 1
ATOM 883 C CA . GLY A 1 115 ? 29.811 20.260 6.730 1.00 54.53 115 GLY A CA 1
ATOM 884 C C . GLY A 1 115 ? 29.741 18.764 7.066 1.00 54.53 115 GLY A C 1
ATOM 885 O O . GLY A 1 115 ? 30.542 17.992 6.545 1.00 54.53 115 GLY A O 1
ATOM 886 N N . ASN A 1 116 ? 28.812 18.339 7.926 1.00 69.06 116 ASN A N 1
ATOM 887 C CA . ASN A 1 116 ? 28.603 16.931 8.244 1.00 69.06 116 ASN A CA 1
ATOM 888 C C . ASN A 1 116 ? 27.860 16.219 7.100 1.00 69.06 116 ASN A C 1
ATOM 890 O O . ASN A 1 116 ? 26.691 16.504 6.825 1.00 69.06 116 ASN A O 1
ATOM 894 N N . ILE A 1 117 ? 28.538 15.279 6.437 1.00 65.38 117 ILE A N 1
ATOM 895 C CA . ILE A 1 117 ? 28.048 14.614 5.217 1.00 65.38 117 ILE A CA 1
ATOM 896 C C . ILE A 1 117 ? 26.744 13.845 5.483 1.00 65.38 117 ILE A C 1
ATOM 898 O O . ILE A 1 117 ? 25.830 13.888 4.659 1.00 65.38 117 ILE A O 1
ATOM 902 N N . GLU A 1 118 ? 26.619 13.203 6.649 1.00 66.25 118 GLU A N 1
ATOM 903 C CA . GLU A 1 118 ? 25.428 12.427 7.020 1.00 66.25 118 GLU A CA 1
ATOM 904 C C . GLU A 1 118 ? 24.171 13.297 7.153 1.00 66.25 118 GLU A C 1
ATOM 906 O O . GLU A 1 118 ? 23.096 12.915 6.684 1.00 66.25 118 GLU A O 1
ATOM 911 N N . ASP A 1 119 ? 24.289 14.486 7.754 1.00 65.62 119 ASP A N 1
ATOM 912 C CA . ASP A 1 119 ? 23.157 15.405 7.886 1.00 65.62 119 ASP A CA 1
ATOM 913 C C . ASP A 1 119 ? 22.792 16.037 6.537 1.00 65.62 119 ASP A C 1
ATOM 915 O O . ASP A 1 119 ? 21.606 16.126 6.218 1.00 65.62 119 ASP A O 1
ATOM 919 N N . ILE A 1 120 ? 23.775 16.375 5.691 1.00 63.38 120 ILE A N 1
ATOM 920 C CA . ILE A 1 120 ? 23.525 16.812 4.305 1.00 63.38 120 ILE A CA 1
ATOM 921 C C . ILE A 1 120 ? 22.743 15.733 3.538 1.00 63.38 120 ILE A C 1
ATOM 923 O O . ILE A 1 120 ? 21.724 16.036 2.912 1.00 63.38 120 ILE A O 1
ATOM 927 N N . GLU A 1 121 ? 23.146 14.461 3.628 1.00 65.12 121 GLU A N 1
ATOM 928 C CA . GLU A 1 121 ? 22.437 13.355 2.977 1.00 65.12 121 GLU A CA 1
ATOM 929 C C . GLU A 1 121 ? 21.001 13.207 3.522 1.00 65.12 121 GLU A C 1
ATOM 931 O O . GLU A 1 121 ? 20.038 13.116 2.756 1.00 65.12 121 GLU A O 1
ATOM 936 N N . LYS A 1 122 ? 20.835 13.257 4.844 1.00 68.25 122 LYS A N 1
ATOM 937 C CA . LYS A 1 122 ? 19.555 13.159 5.568 1.00 68.25 122 LYS A CA 1
ATOM 938 C C . LYS A 1 122 ? 18.586 14.302 5.248 1.00 68.25 122 LYS A C 1
ATOM 940 O O . LYS A 1 122 ? 17.397 14.035 5.072 1.00 68.25 122 LYS A O 1
ATOM 945 N N . PHE A 1 123 ? 19.061 15.543 5.110 1.00 65.38 123 PHE A N 1
ATOM 946 C CA . PHE A 1 123 ? 18.243 16.658 4.620 1.00 65.38 123 PHE A CA 1
ATOM 947 C C . PHE A 1 123 ? 17.908 16.485 3.136 1.00 65.38 123 PHE A C 1
ATOM 949 O O . PHE A 1 123 ? 16.738 16.575 2.770 1.00 65.38 123 PHE A O 1
ATOM 956 N N . SER A 1 124 ? 18.880 16.108 2.297 1.00 64.38 124 SER A N 1
ATOM 957 C CA . SER A 1 124 ? 18.663 15.899 0.857 1.00 64.38 124 SER A CA 1
ATOM 958 C C . SER A 1 124 ? 17.612 14.823 0.538 1.00 64.38 124 SER A C 1
ATOM 960 O O . SER A 1 124 ? 17.005 14.848 -0.535 1.00 64.38 124 SER A O 1
ATOM 962 N N . LYS A 1 125 ? 17.370 13.873 1.454 1.00 69.25 125 LYS A N 1
ATOM 963 C CA . LYS A 1 125 ? 16.300 12.861 1.366 1.00 69.25 125 LYS A CA 1
ATOM 964 C C . LYS A 1 125 ? 14.905 13.426 1.659 1.00 69.25 125 LYS A C 1
ATOM 966 O O . LYS A 1 125 ? 13.942 12.918 1.101 1.00 69.25 125 LYS A O 1
ATOM 971 N N . ARG A 1 126 ? 14.786 14.493 2.459 1.00 66.69 126 ARG A N 1
ATOM 972 C CA . ARG A 1 126 ? 13.508 15.178 2.761 1.00 66.69 126 ARG A CA 1
ATOM 973 C C . ARG A 1 126 ? 13.048 16.121 1.647 1.00 66.69 126 ARG A C 1
ATOM 975 O O . ARG A 1 126 ? 11.857 16.398 1.544 1.00 66.69 126 ARG A O 1
ATOM 982 N N . THR A 1 127 ? 13.977 16.607 0.824 1.00 67.12 127 THR A N 1
ATOM 983 C CA . THR A 1 127 ? 13.694 17.504 -0.311 1.00 67.12 127 THR A CA 1
ATOM 984 C C . THR A 1 127 ? 13.245 16.756 -1.575 1.00 67.12 127 THR A C 1
ATOM 986 O O . THR A 1 127 ? 12.746 17.385 -2.504 1.00 67.12 127 THR A O 1
ATOM 989 N N . VAL A 1 128 ? 13.413 15.427 -1.636 1.00 73.56 128 VAL A N 1
ATOM 990 C CA . VAL A 1 128 ? 12.982 14.615 -2.788 1.00 73.56 128 VAL A CA 1
ATOM 991 C C . VAL A 1 128 ? 11.463 14.686 -2.933 1.00 73.56 128 VAL A C 1
ATOM 993 O O . VAL A 1 128 ? 10.732 14.411 -1.983 1.00 73.56 128 VAL A O 1
ATOM 996 N N . LYS A 1 129 ? 10.994 15.002 -4.141 1.00 76.75 129 LYS A N 1
ATOM 997 C CA . LYS A 1 129 ? 9.589 14.905 -4.544 1.00 76.75 129 LYS A CA 1
ATOM 998 C C . LYS A 1 129 ? 9.493 14.043 -5.801 1.00 76.75 129 LYS A C 1
ATOM 1000 O O . LYS A 1 129 ? 10.344 14.144 -6.684 1.00 76.75 129 LYS A O 1
ATOM 1005 N N . ALA A 1 130 ? 8.467 13.202 -5.877 1.00 84.31 130 ALA A N 1
ATOM 1006 C CA . ALA A 1 130 ? 8.068 12.606 -7.144 1.00 84.31 130 ALA A CA 1
ATOM 1007 C C . ALA A 1 130 ? 7.380 13.673 -8.013 1.00 84.31 130 ALA A C 1
ATOM 1009 O O . ALA A 1 130 ? 6.763 14.601 -7.487 1.00 84.31 130 ALA A O 1
ATOM 1010 N N . THR A 1 131 ? 7.515 13.550 -9.329 1.00 87.88 131 THR A N 1
ATOM 1011 C CA . THR A 1 131 ? 6.868 14.408 -10.326 1.00 87.88 131 THR A CA 1
ATOM 1012 C C . THR A 1 131 ? 5.909 13.564 -11.156 1.00 87.88 131 THR A C 1
ATOM 1014 O O . THR A 1 131 ? 6.051 12.344 -11.214 1.00 87.88 131 THR A O 1
ATOM 1017 N N . GLU A 1 132 ? 4.961 14.209 -11.832 1.00 89.38 132 GLU A N 1
ATOM 1018 C CA . GLU A 1 132 ? 4.051 13.552 -12.778 1.00 89.38 132 GLU A CA 1
ATOM 1019 C C . GLU A 1 132 ? 4.816 12.743 -13.840 1.00 89.38 132 GLU A C 1
ATOM 1021 O O . GLU A 1 132 ? 4.507 11.573 -14.056 1.00 89.38 132 GLU A O 1
ATOM 1026 N N . LYS A 1 133 ? 5.916 13.298 -14.380 1.00 90.88 133 LYS A N 1
ATOM 1027 C CA . LYS A 1 133 ? 6.827 12.572 -15.280 1.00 90.88 133 LYS A CA 1
ATOM 1028 C C . LYS A 1 133 ? 7.358 11.271 -14.660 1.00 90.88 133 LYS A C 1
ATOM 1030 O O . LYS A 1 133 ? 7.261 10.238 -15.307 1.00 90.88 133 LYS A O 1
ATOM 1035 N N . HIS A 1 134 ? 7.838 11.272 -13.409 1.00 91.81 134 HIS A N 1
ATOM 1036 C CA . HIS A 1 134 ? 8.318 10.034 -12.766 1.00 91.81 134 HIS A CA 1
ATOM 1037 C C . HIS A 1 134 ? 7.221 8.961 -12.629 1.00 91.81 134 HIS A C 1
ATOM 1039 O O . HIS A 1 134 ? 7.529 7.768 -12.586 1.00 91.81 134 HIS A O 1
ATOM 1045 N N . TYR A 1 135 ? 5.949 9.363 -12.536 1.00 93.31 135 TYR A N 1
ATOM 1046 C CA . TYR A 1 135 ? 4.831 8.424 -12.529 1.00 93.31 135 TYR A CA 1
ATOM 1047 C C . TYR A 1 135 ? 4.528 7.903 -13.936 1.00 93.31 135 TYR A C 1
ATOM 1049 O O . TYR A 1 135 ? 4.451 6.687 -14.097 1.00 93.31 135 TYR A O 1
ATOM 1057 N N . GLU A 1 136 ? 4.440 8.762 -14.956 1.00 95.06 136 GLU A N 1
ATOM 1058 C CA . GLU A 1 136 ? 4.226 8.327 -16.347 1.00 95.06 136 GLU A CA 1
ATOM 1059 C C . GLU A 1 136 ? 5.368 7.462 -16.890 1.00 95.06 136 GLU A C 1
ATOM 1061 O O . GLU A 1 136 ? 5.110 6.429 -17.506 1.00 95.06 136 GLU A O 1
ATOM 1066 N N . ASP A 1 137 ? 6.621 7.800 -16.585 1.00 95.12 137 ASP A N 1
ATOM 1067 C CA . ASP A 1 137 ? 7.791 6.989 -16.925 1.00 95.12 137 ASP A CA 1
ATOM 1068 C C . ASP A 1 137 ? 7.696 5.590 -16.279 1.00 95.12 137 ASP A C 1
ATOM 1070 O O . ASP A 1 137 ? 7.925 4.570 -16.938 1.00 95.12 137 ASP A O 1
ATOM 1074 N N . CYS A 1 138 ? 7.256 5.497 -15.016 1.00 96.56 138 CYS A N 1
ATOM 1075 C CA . CYS A 1 138 ? 6.973 4.212 -14.371 1.00 96.56 138 CYS A CA 1
ATOM 1076 C C . CYS A 1 138 ? 5.760 3.475 -14.968 1.00 96.56 138 CYS A C 1
ATOM 1078 O O . CYS A 1 138 ? 5.829 2.256 -15.135 1.00 96.56 138 CYS A O 1
ATOM 1080 N N . LYS A 1 139 ? 4.663 4.163 -15.312 1.00 96.88 139 LYS A N 1
ATOM 1081 C CA . LYS A 1 139 ? 3.493 3.546 -15.963 1.00 96.88 139 LYS A CA 1
ATOM 1082 C C . LYS A 1 139 ? 3.867 2.996 -17.345 1.00 96.88 139 LYS A C 1
ATOM 1084 O O . LYS A 1 139 ? 3.529 1.853 -17.650 1.00 96.88 139 LYS A O 1
ATOM 1089 N N . ARG A 1 140 ? 4.608 3.762 -18.157 1.00 97.38 140 ARG A N 1
ATOM 1090 C CA . ARG A 1 140 ? 5.149 3.353 -19.467 1.00 97.38 140 ARG A CA 1
ATOM 1091 C C . ARG A 1 140 ? 6.051 2.130 -19.329 1.00 97.38 140 ARG A C 1
ATOM 1093 O O . ARG A 1 140 ? 5.827 1.143 -20.023 1.00 97.38 140 ARG A O 1
ATOM 1100 N N . LEU A 1 141 ? 7.001 2.155 -18.393 1.00 97.88 141 LEU A N 1
ATOM 1101 C CA . LEU A 1 141 ? 7.871 1.017 -18.091 1.00 97.88 141 LEU A CA 1
ATOM 1102 C C . LEU A 1 141 ? 7.074 -0.256 -17.769 1.00 97.88 141 LEU A C 1
ATOM 1104 O O . LEU A 1 141 ? 7.336 -1.308 -18.342 1.00 97.88 141 LEU A O 1
ATOM 1108 N N . LEU A 1 142 ? 6.099 -0.173 -16.863 1.00 97.50 142 LEU A N 1
ATOM 1109 C CA . LEU A 1 142 ? 5.321 -1.335 -16.424 1.00 97.50 142 LEU A CA 1
ATOM 1110 C C . LEU A 1 142 ? 4.432 -1.899 -17.543 1.00 97.50 142 LEU A C 1
ATOM 1112 O O . LEU A 1 142 ? 4.370 -3.118 -17.708 1.00 97.50 142 LEU A O 1
ATOM 1116 N N . ARG A 1 143 ? 3.831 -1.022 -18.361 1.00 97.06 143 ARG A N 1
ATOM 1117 C CA . ARG A 1 143 ? 3.103 -1.396 -19.586 1.00 97.06 143 ARG A CA 1
ATOM 1118 C C . ARG A 1 143 ? 4.017 -2.159 -20.558 1.00 97.06 143 ARG A C 1
ATOM 1120 O O . ARG A 1 143 ? 3.653 -3.250 -20.987 1.00 97.06 143 ARG A O 1
ATOM 1127 N N . LEU A 1 144 ? 5.228 -1.653 -20.819 1.00 97.62 144 LEU A N 1
ATOM 1128 C CA . LEU A 1 144 ? 6.242 -2.317 -21.657 1.00 97.62 144 LEU A CA 1
ATOM 1129 C C . LEU A 1 144 ? 6.745 -3.648 -21.062 1.00 97.62 144 LEU A C 1
ATOM 1131 O O . LEU A 1 144 ? 7.038 -4.584 -21.797 1.00 97.62 144 LEU A O 1
ATOM 1135 N N . MET A 1 145 ? 6.787 -3.790 -19.734 1.00 97.12 145 MET A N 1
ATOM 1136 C CA . MET A 1 145 ? 7.089 -5.067 -19.066 1.00 97.12 145 MET A CA 1
ATOM 1137 C C . MET A 1 145 ? 5.944 -6.100 -19.133 1.00 97.12 145 MET A C 1
ATOM 1139 O O . MET A 1 145 ? 6.092 -7.206 -18.604 1.00 97.12 145 MET A O 1
ATOM 1143 N N . GLY A 1 146 ? 4.801 -5.761 -19.741 1.00 95.69 146 GLY A N 1
ATOM 1144 C CA . GLY A 1 146 ? 3.611 -6.614 -19.789 1.00 95.69 146 GLY A CA 1
ATOM 1145 C C . GLY A 1 146 ? 2.916 -6.779 -18.432 1.00 95.69 146 GLY A C 1
ATOM 1146 O O . GLY A 1 146 ? 2.273 -7.800 -18.170 1.00 95.69 146 GLY A O 1
ATOM 1147 N N . VAL A 1 147 ? 3.075 -5.798 -17.537 1.00 96.88 147 VAL A N 1
ATOM 1148 C CA . VAL A 1 147 ? 2.534 -5.801 -16.173 1.00 96.88 147 VAL A CA 1
ATOM 1149 C C . VAL A 1 147 ? 1.315 -4.873 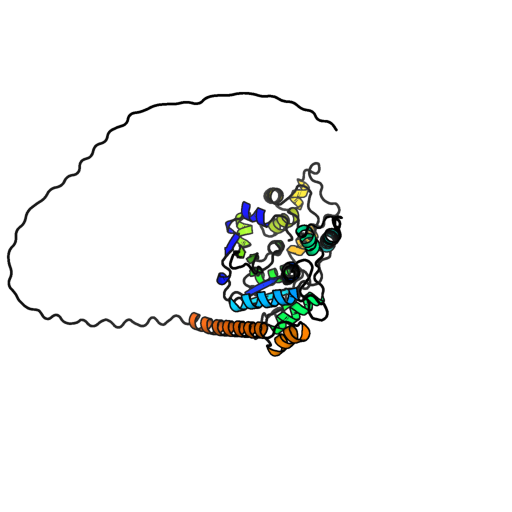-16.099 1.00 96.88 147 VAL A C 1
ATOM 1151 O O . VAL A 1 147 ? 1.400 -3.728 -16.543 1.00 96.88 147 VAL A O 1
ATOM 1154 N N . PRO A 1 148 ? 0.177 -5.320 -15.532 1.00 95.81 148 PRO A N 1
ATOM 1155 C CA . PRO A 1 148 ? -1.017 -4.495 -15.445 1.00 95.81 148 PRO A CA 1
ATOM 1156 C C . PRO A 1 148 ? -0.797 -3.307 -14.503 1.00 95.81 148 PRO A C 1
ATOM 1158 O O . PRO A 1 148 ? -0.260 -3.440 -13.397 1.00 95.81 148 PRO A O 1
ATOM 1161 N N . VAL A 1 149 ? -1.263 -2.150 -14.966 1.00 95.81 149 VAL A N 1
ATOM 1162 C CA . VAL A 1 149 ? -1.241 -0.861 -14.276 1.00 95.81 149 VAL A CA 1
ATOM 1163 C C . VAL A 1 149 ? -2.682 -0.397 -14.115 1.00 95.81 149 VAL A C 1
ATOM 1165 O O . VAL A 1 149 ? -3.435 -0.398 -15.086 1.00 95.81 149 VAL A O 1
ATOM 1168 N N . ILE A 1 150 ? -3.050 0.000 -12.901 1.00 94.88 150 ILE A N 1
ATOM 1169 C CA . ILE A 1 150 ? -4.322 0.647 -12.576 1.00 94.88 150 ILE A CA 1
ATOM 1170 C C . ILE A 1 150 ? -4.017 2.044 -12.045 1.00 94.88 150 ILE A C 1
ATOM 1172 O O . ILE A 1 150 ? -3.040 2.260 -11.327 1.00 94.88 150 ILE A O 1
ATOM 1176 N N . GLU A 1 151 ? -4.876 2.988 -12.391 1.00 94.31 151 GLU A N 1
ATOM 1177 C CA . GLU A 1 151 ? -4.840 4.357 -11.896 1.00 94.31 151 GLU A CA 1
ATOM 1178 C C . GLU A 1 151 ? -6.091 4.516 -11.032 1.00 94.31 151 GLU A C 1
ATOM 1180 O O . GLU A 1 151 ? -7.212 4.342 -11.512 1.00 94.31 151 GLU A O 1
ATOM 1185 N N . ALA A 1 152 ? -5.903 4.693 -9.724 1.00 94.19 152 ALA A N 1
ATOM 1186 C CA . ALA A 1 152 ? -7.012 4.874 -8.801 1.00 94.19 152 ALA A CA 1
ATOM 1187 C C . ALA A 1 152 ? -7.656 6.252 -9.040 1.00 94.19 152 ALA A C 1
ATOM 1189 O O . ALA A 1 152 ? -6.964 7.189 -9.428 1.00 94.19 152 ALA A O 1
ATOM 1190 N N . PRO A 1 153 ? -8.962 6.433 -8.781 1.00 92.69 153 PRO A N 1
ATOM 1191 C CA . PRO A 1 153 ? -9.573 7.764 -8.822 1.00 92.69 153 PRO A CA 1
ATOM 1192 C C . PRO A 1 153 ? -9.122 8.638 -7.634 1.00 92.69 153 PRO A C 1
ATOM 1194 O O . PRO A 1 153 ? -9.167 9.863 -7.709 1.00 92.69 153 PRO A O 1
ATOM 1197 N N . CYS A 1 154 ? -8.684 7.992 -6.549 1.00 92.56 154 CYS A N 1
ATOM 1198 C CA . CYS A 1 154 ? -8.257 8.567 -5.278 1.00 92.56 154 CYS A CA 1
ATOM 1199 C C . CYS A 1 154 ? -7.025 7.773 -4.777 1.00 92.56 154 CYS A C 1
ATOM 1201 O O . CYS A 1 154 ? -6.110 7.529 -5.559 1.00 92.56 154 CYS A O 1
ATOM 1203 N N . GLU A 1 155 ? -6.995 7.328 -3.520 1.00 93.31 155 GLU A N 1
ATOM 1204 C CA . GLU A 1 155 ? -5.865 6.591 -2.925 1.00 93.31 155 GLU A CA 1
ATOM 1205 C C . GLU A 1 155 ? -5.646 5.185 -3.532 1.00 93.31 155 GLU A C 1
ATOM 1207 O O . GLU A 1 155 ? -6.559 4.347 -3.591 1.00 93.31 155 GLU A O 1
ATOM 1212 N N . ALA A 1 156 ? -4.399 4.866 -3.887 1.00 94.69 156 ALA A N 1
ATOM 1213 C CA . ALA A 1 156 ? -3.994 3.562 -4.406 1.00 94.69 156 ALA A CA 1
ATOM 1214 C C . ALA A 1 156 ? -4.191 2.432 -3.386 1.00 94.69 156 ALA A C 1
ATOM 1216 O O . ALA A 1 156 ? -4.576 1.323 -3.759 1.00 94.69 156 ALA A O 1
ATOM 1217 N N . GLU A 1 157 ? -3.976 2.692 -2.095 1.00 94.50 157 GLU A N 1
ATOM 1218 C CA . GLU A 1 157 ? -4.165 1.713 -1.016 1.00 94.50 157 GLU A CA 1
ATOM 1219 C C . GLU A 1 157 ? -5.641 1.309 -0.834 1.00 94.50 157 GLU A C 1
ATOM 1221 O O . GLU A 1 157 ? -5.940 0.131 -0.598 1.00 94.50 157 GLU A O 1
ATOM 1226 N N . ALA A 1 158 ? -6.581 2.232 -1.065 1.00 95.44 158 ALA A N 1
ATOM 1227 C CA . ALA A 1 158 ? -8.014 1.946 -1.075 1.00 95.44 158 ALA A CA 1
ATOM 1228 C C . ALA A 1 158 ? -8.411 1.095 -2.294 1.00 95.44 158 ALA A C 1
ATOM 1230 O O . ALA A 1 158 ? -9.077 0.064 -2.153 1.00 95.44 158 ALA A O 1
ATOM 1231 N N . GLN A 1 159 ? -7.926 1.456 -3.486 1.00 96.19 159 GLN A N 1
ATOM 1232 C CA . GLN A 1 159 ? -8.146 0.689 -4.716 1.00 96.19 159 GLN A CA 1
ATOM 1233 C C . GLN A 1 159 ? -7.525 -0.720 -4.647 1.00 96.19 159 GLN A C 1
ATOM 1235 O O . GLN A 1 159 ? -8.160 -1.699 -5.052 1.00 96.19 159 GLN A O 1
ATOM 1240 N N . CYS A 1 160 ? -6.322 -0.857 -4.080 1.00 96.62 160 CYS A N 1
ATOM 1241 C CA . CYS A 1 160 ? -5.707 -2.150 -3.776 1.00 96.62 160 CYS A CA 1
ATOM 1242 C C . CYS A 1 160 ? -6.574 -2.975 -2.814 1.00 96.62 160 CYS A C 1
ATOM 1244 O O . CYS A 1 160 ? -6.784 -4.172 -3.032 1.00 96.62 160 CYS A O 1
ATOM 1246 N N . SER A 1 161 ? -7.100 -2.340 -1.762 1.00 96.69 161 SER A N 1
ATOM 1247 C CA . SER A 1 161 ? -7.974 -2.987 -0.778 1.00 96.69 161 SER A CA 1
ATOM 1248 C C . SER A 1 161 ? -9.253 -3.513 -1.431 1.00 96.69 161 SER A C 1
ATOM 1250 O O . SER A 1 161 ? -9.629 -4.659 -1.185 1.00 96.69 161 SER A O 1
ATOM 1252 N N . ALA A 1 162 ? -9.870 -2.742 -2.332 1.00 95.75 162 ALA A N 1
ATOM 1253 C CA . ALA A 1 162 ? -11.027 -3.171 -3.119 1.00 95.75 162 ALA A CA 1
ATOM 1254 C C . ALA A 1 162 ? -10.712 -4.380 -4.023 1.00 95.75 162 ALA A C 1
ATOM 1256 O O . ALA A 1 162 ? -11.445 -5.370 -3.999 1.00 95.75 162 ALA A O 1
ATOM 1257 N N . LEU A 1 163 ? -9.580 -4.370 -4.741 1.00 95.44 163 LEU A N 1
ATOM 1258 C CA . LEU A 1 163 ? -9.119 -5.517 -5.545 1.00 95.44 163 LEU A CA 1
ATOM 1259 C C . LEU A 1 163 ? -8.903 -6.783 -4.698 1.00 95.44 163 LEU A C 1
ATOM 1261 O O . LEU A 1 163 ? -9.150 -7.895 -5.171 1.00 95.44 163 LEU A O 1
ATOM 1265 N N . CYS A 1 164 ? -8.443 -6.626 -3.454 1.00 96.50 164 CYS A N 1
ATOM 1266 C CA . CYS A 1 164 ? -8.222 -7.734 -2.528 1.00 96.50 164 CYS A CA 1
ATOM 1267 C C . CYS A 1 164 ? -9.534 -8.252 -1.909 1.00 96.50 164 CYS A C 1
ATOM 1269 O O . CYS A 1 164 ? -9.705 -9.465 -1.799 1.00 96.50 164 CYS A O 1
ATOM 1271 N N . LYS A 1 165 ? -10.484 -7.366 -1.562 1.00 95.00 165 LYS A N 1
ATOM 1272 C CA . LYS A 1 165 ? -11.852 -7.735 -1.140 1.00 95.00 165 LYS A CA 1
ATOM 1273 C C . LYS A 1 165 ? -12.589 -8.501 -2.246 1.00 95.00 165 LYS A C 1
ATOM 1275 O O . LYS A 1 165 ? -13.214 -9.517 -1.971 1.00 95.00 165 LYS A O 1
ATOM 1280 N N . ALA A 1 166 ? -12.448 -8.064 -3.499 1.00 93.19 166 ALA A N 1
ATOM 1281 C CA . ALA A 1 166 ? -13.038 -8.702 -4.679 1.00 93.19 166 ALA A CA 1
ATOM 1282 C C . ALA A 1 166 ? -12.321 -9.997 -5.130 1.00 93.19 166 ALA A C 1
ATOM 1284 O O . ALA A 1 166 ? -12.638 -10.537 -6.188 1.00 93.19 166 ALA A O 1
ATOM 1285 N N . GLY A 1 167 ? -11.308 -10.480 -4.397 1.00 93.06 167 GLY A N 1
ATOM 1286 C CA . GLY A 1 167 ? -10.560 -11.699 -4.737 1.00 93.06 167 GLY A CA 1
ATOM 1287 C C . GLY A 1 167 ? -9.720 -11.620 -6.022 1.00 93.06 167 GLY A C 1
ATOM 1288 O O . GLY A 1 167 ? -9.148 -12.627 -6.446 1.00 93.06 167 GLY A O 1
ATOM 1289 N N . LYS A 1 168 ? -9.604 -10.438 -6.647 1.00 94.19 168 LYS A N 1
ATOM 1290 C CA . LYS A 1 168 ? -8.818 -10.229 -7.877 1.00 94.19 168 LYS A CA 1
ATOM 1291 C C . LYS A 1 168 ? -7.311 -10.349 -7.610 1.00 94.19 168 LYS A C 1
ATOM 1293 O O . LYS A 1 168 ? -6.570 -10.750 -8.512 1.00 94.19 168 LYS A O 1
ATOM 1298 N N . VAL A 1 169 ? -6.875 -10.087 -6.371 1.00 96.75 169 VAL A N 1
ATOM 1299 C CA . VAL A 1 169 ? -5.515 -10.323 -5.844 1.00 96.75 169 VAL A CA 1
ATOM 1300 C C . VAL A 1 169 ? -5.539 -11.074 -4.501 1.00 96.75 169 VAL A C 1
ATOM 1302 O O . VAL A 1 169 ? -6.564 -11.117 -3.830 1.00 96.75 169 VAL A O 1
ATOM 1305 N N . TYR A 1 170 ? -4.407 -11.668 -4.103 1.00 97.56 170 TYR A N 1
ATOM 1306 C CA . TYR A 1 170 ? -4.242 -12.388 -2.828 1.00 97.56 170 TYR A CA 1
ATOM 1307 C C . TYR A 1 170 ? -3.993 -11.453 -1.635 1.00 97.56 170 TYR A C 1
ATOM 1309 O O . TYR A 1 170 ? -4.466 -11.741 -0.539 1.00 97.56 170 TYR A O 1
ATOM 1317 N N . ALA A 1 171 ? -3.224 -10.378 -1.834 1.00 98.00 171 ALA A N 1
ATOM 1318 C CA . ALA A 1 171 ? -2.867 -9.409 -0.798 1.00 98.00 171 ALA A CA 1
ATOM 1319 C C . ALA A 1 171 ? -2.526 -8.038 -1.40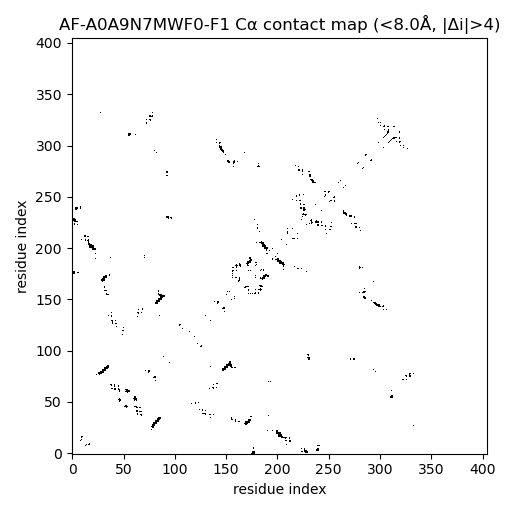4 1.00 98.00 171 ALA A C 1
ATOM 1321 O O . ALA A 1 171 ? -2.208 -7.940 -2.595 1.00 98.00 171 ALA A O 1
ATOM 1322 N N . VAL A 1 172 ? -2.546 -7.009 -0.553 1.00 98.12 172 VAL A N 1
ATOM 1323 C CA . VAL A 1 172 ? -2.070 -5.648 -0.842 1.00 98.12 172 VAL A CA 1
ATOM 1324 C C . VAL A 1 172 ? -0.668 -5.441 -0.281 1.00 98.12 172 VAL A C 1
ATOM 1326 O O . VAL A 1 172 ? -0.433 -5.720 0.890 1.00 98.12 172 VAL A O 1
ATOM 1329 N N . ALA A 1 173 ? 0.244 -4.905 -1.084 1.00 96.62 173 ALA A N 1
ATOM 1330 C CA . ALA A 1 173 ? 1.589 -4.508 -0.700 1.00 96.62 173 ALA A CA 1
ATOM 1331 C C . ALA A 1 173 ? 1.718 -2.979 -0.668 1.00 96.62 173 ALA A C 1
ATOM 1333 O O . ALA A 1 173 ? 1.707 -2.329 -1.711 1.00 96.62 173 ALA A O 1
ATOM 1334 N N . SER A 1 174 ? 1.894 -2.427 0.531 1.00 94.75 174 SER A N 1
ATOM 1335 C CA . SER A 1 174 ? 2.250 -1.023 0.781 1.00 94.75 174 SER A CA 1
ATOM 1336 C C . SER A 1 174 ? 3.086 -0.940 2.070 1.00 94.75 174 SER A C 1
ATOM 1338 O O . SER A 1 174 ? 3.241 -1.927 2.790 1.00 94.75 174 SER A O 1
ATOM 1340 N N . GLU A 1 175 ? 3.640 0.232 2.373 1.00 91.50 175 GLU A N 1
ATOM 1341 C CA . GLU A 1 175 ? 4.143 0.576 3.710 1.00 91.50 175 GLU A CA 1
ATOM 1342 C C . GLU A 1 175 ? 3.140 1.426 4.515 1.00 91.50 175 GLU A C 1
ATOM 1344 O O . GLU A 1 175 ? 3.465 1.891 5.615 1.00 91.50 175 GLU A O 1
ATOM 1349 N N . ASP A 1 176 ? 1.934 1.646 3.983 1.00 92.81 176 ASP A N 1
ATOM 1350 C CA . ASP A 1 176 ? 0.866 2.361 4.668 1.00 92.81 176 ASP A CA 1
ATOM 1351 C C . ASP A 1 176 ? -0.088 1.459 5.450 1.00 92.81 176 ASP A C 1
ATOM 1353 O O . ASP A 1 176 ? -0.620 0.471 4.943 1.00 92.81 176 ASP A O 1
ATOM 1357 N N . MET A 1 177 ? -0.290 1.817 6.718 1.00 93.69 177 MET A N 1
ATOM 1358 C CA . MET A 1 177 ? -1.187 1.113 7.624 1.00 93.69 177 MET A CA 1
ATOM 1359 C C . MET A 1 177 ? -2.656 1.436 7.324 1.00 93.69 177 MET A C 1
ATOM 1361 O O . MET A 1 177 ? -3.506 0.608 7.653 1.00 93.69 177 MET A O 1
ATOM 1365 N N . ASP A 1 178 ? -2.950 2.567 6.664 1.00 93.69 178 ASP A N 1
ATOM 1366 C CA . ASP A 1 178 ? -4.307 2.959 6.245 1.00 93.69 178 ASP A CA 1
ATOM 1367 C C . ASP A 1 178 ? -4.962 1.869 5.369 1.00 93.69 178 ASP A C 1
ATOM 1369 O O . ASP A 1 178 ? -6.167 1.636 5.463 1.00 93.69 178 ASP A O 1
ATOM 1373 N N . THR A 1 179 ? -4.159 1.077 4.644 1.00 96.12 179 THR A N 1
ATOM 1374 C CA . THR A 1 179 ? -4.550 -0.166 3.947 1.00 96.12 179 THR A CA 1
ATOM 1375 C C . THR A 1 179 ? -5.418 -1.121 4.791 1.00 96.12 179 THR A C 1
ATOM 1377 O O . THR A 1 179 ? -6.331 -1.767 4.271 1.00 96.12 179 THR A O 1
ATOM 1380 N N . LEU A 1 180 ? -5.165 -1.238 6.103 1.00 96.75 180 LEU A N 1
ATOM 1381 C CA . LEU A 1 180 ? -5.992 -2.067 6.990 1.00 96.75 180 LEU A CA 1
ATOM 1382 C C . LEU A 1 180 ? -7.321 -1.392 7.349 1.00 96.75 180 LEU A C 1
ATOM 1384 O O . LEU A 1 180 ? -8.314 -2.099 7.491 1.00 96.75 180 LEU A O 1
ATOM 1388 N N . ALA A 1 181 ? -7.373 -0.061 7.461 1.00 96.94 181 ALA A N 1
ATOM 1389 C CA . ALA A 1 181 ? -8.609 0.684 7.726 1.00 96.94 181 ALA A CA 1
ATOM 1390 C C . ALA A 1 181 ? -9.523 0.756 6.488 1.00 96.94 181 ALA A C 1
ATOM 1392 O O . ALA A 1 181 ? -10.733 0.603 6.622 1.00 96.94 181 ALA A O 1
ATOM 1393 N N . PHE A 1 182 ? -8.957 0.818 5.275 1.00 97.00 182 PHE A N 1
ATOM 1394 C CA . PHE A 1 182 ? -9.687 0.535 4.027 1.00 97.00 182 PHE A CA 1
ATOM 1395 C C . PHE A 1 182 ? -10.118 -0.940 3.896 1.00 97.00 182 PHE A C 1
ATOM 1397 O O . PHE A 1 182 ? -10.859 -1.304 2.978 1.00 97.00 182 PHE A O 1
ATOM 1404 N N . GLY A 1 183 ? -9.705 -1.812 4.820 1.00 96.69 183 GLY A N 1
ATOM 1405 C CA . GLY A 1 183 ? -10.229 -3.164 4.971 1.00 96.69 183 GLY A CA 1
ATOM 1406 C C . GLY A 1 183 ? -9.612 -4.212 4.044 1.00 96.69 183 GLY A C 1
ATOM 1407 O O . GLY A 1 183 ? -10.326 -5.124 3.626 1.00 96.69 183 GLY A O 1
ATOM 1408 N N . ALA A 1 184 ? -8.326 -4.105 3.691 1.00 97.38 184 ALA A N 1
ATOM 1409 C CA . ALA A 1 184 ? -7.622 -5.156 2.951 1.00 97.38 184 ALA A CA 1
ATOM 1410 C C . ALA A 1 184 ? -7.603 -6.492 3.736 1.00 97.38 184 ALA A C 1
ATOM 1412 O O . ALA A 1 184 ? -7.007 -6.547 4.813 1.00 97.38 184 ALA A O 1
ATOM 1413 N N . PRO A 1 185 ? -8.171 -7.602 3.212 1.00 97.56 185 PRO A N 1
ATOM 1414 C CA . PRO A 1 185 ? -8.200 -8.887 3.926 1.00 97.56 185 PRO A CA 1
ATOM 1415 C C . PRO A 1 185 ? -6.809 -9.455 4.252 1.00 97.56 185 PRO A C 1
ATOM 1417 O O . PRO A 1 185 ? -6.615 -10.071 5.305 1.00 97.56 185 PRO A O 1
ATOM 1420 N N . ARG A 1 186 ? -5.838 -9.229 3.356 1.00 97.75 186 ARG A N 1
ATOM 1421 C CA . ARG A 1 186 ? -4.406 -9.477 3.569 1.00 97.75 186 ARG A CA 1
ATOM 1422 C C . ARG A 1 186 ? -3.601 -8.259 3.146 1.00 97.75 186 ARG A C 1
ATOM 1424 O O . ARG A 1 186 ? -3.750 -7.769 2.026 1.00 97.75 186 ARG A O 1
ATOM 1431 N N . PHE A 1 187 ? -2.699 -7.836 4.016 1.00 97.31 187 PHE A N 1
ATOM 1432 C CA . PHE A 1 187 ? -1.796 -6.709 3.806 1.00 97.31 187 PHE A CA 1
ATOM 1433 C C . PHE A 1 187 ? -0.355 -7.162 4.069 1.00 97.31 187 PHE A C 1
ATOM 1435 O O . PHE A 1 187 ? -0.118 -7.918 5.008 1.00 97.31 187 PHE A O 1
ATOM 1442 N N . VAL A 1 188 ? 0.606 -6.757 3.238 1.00 96.19 188 VAL A N 1
ATOM 1443 C CA . VAL A 1 188 ? 2.011 -7.178 3.335 1.00 96.19 188 VAL A CA 1
ATOM 1444 C C . VAL A 1 188 ? 2.971 -5.991 3.310 1.00 96.19 188 VAL A C 1
ATOM 1446 O O . VAL A 1 188 ? 2.981 -5.197 2.372 1.00 96.19 188 VAL A O 1
ATOM 1449 N N . ARG A 1 189 ? 3.828 -5.904 4.331 1.00 94.19 189 ARG A N 1
ATOM 1450 C CA . ARG A 1 189 ? 4.871 -4.873 4.465 1.00 94.19 189 ARG A CA 1
ATOM 1451 C C . ARG A 1 189 ? 6.271 -5.416 4.198 1.00 94.19 189 ARG A C 1
ATOM 1453 O O . ARG A 1 189 ? 6.506 -6.624 4.272 1.00 94.19 189 ARG A O 1
ATOM 1460 N N . HIS A 1 190 ? 7.196 -4.517 3.867 1.00 91.25 190 HIS A N 1
ATOM 1461 C CA . HIS A 1 190 ? 8.551 -4.790 3.367 1.00 91.25 190 HIS A CA 1
ATOM 1462 C C . HIS A 1 190 ? 8.587 -5.542 2.024 1.00 91.25 190 HIS A C 1
ATOM 1464 O O . HIS A 1 190 ? 9.648 -5.941 1.547 1.00 91.25 190 HIS A O 1
ATOM 1470 N N . PHE A 1 191 ? 7.437 -5.699 1.362 1.00 90.62 191 PHE A N 1
ATOM 1471 C CA . PHE A 1 191 ? 7.310 -6.458 0.118 1.00 90.62 191 PHE A CA 1
ATOM 1472 C C . PHE A 1 191 ? 8.038 -5.807 -1.070 1.00 90.62 191 PHE A C 1
ATOM 1474 O O . PHE A 1 191 ? 8.487 -6.499 -1.982 1.00 90.62 191 PHE A O 1
ATOM 1481 N N . MET A 1 192 ? 8.226 -4.485 -1.037 1.00 88.06 192 MET A N 1
ATOM 1482 C CA . MET A 1 192 ? 8.979 -3.725 -2.044 1.00 88.06 192 MET A CA 1
ATOM 1483 C C . MET A 1 192 ? 10.442 -3.456 -1.648 1.00 88.06 192 MET A C 1
ATOM 1485 O O . MET A 1 192 ? 11.133 -2.689 -2.314 1.00 88.06 192 MET A O 1
ATOM 1489 N N . ASP A 1 193 ? 10.947 -4.102 -0.593 1.00 82.75 193 ASP A N 1
ATOM 1490 C CA . ASP A 1 193 ? 12.348 -3.985 -0.188 1.00 82.75 193 ASP A CA 1
ATOM 1491 C C . ASP A 1 193 ? 13.282 -4.810 -1.094 1.00 82.75 193 ASP A C 1
ATOM 1493 O O . ASP A 1 193 ? 13.084 -6.008 -1.316 1.00 82.75 193 ASP A O 1
ATOM 1497 N N . SER A 1 194 ? 14.359 -4.191 -1.583 1.00 71.94 194 SER A N 1
ATOM 1498 C CA . SER A 1 194 ? 15.436 -4.886 -2.302 1.00 71.94 194 SER A CA 1
ATOM 1499 C C . SER A 1 194 ? 16.224 -5.852 -1.404 1.00 71.94 194 SER A C 1
ATOM 1501 O O . SER A 1 194 ? 16.900 -6.752 -1.898 1.00 71.94 194 SER A O 1
ATOM 1503 N N . SER A 1 195 ? 16.113 -5.700 -0.083 1.00 76.12 195 SER A N 1
ATOM 1504 C CA . SER A 1 195 ? 16.804 -6.476 0.952 1.00 76.12 195 SER A CA 1
ATOM 1505 C C . SER A 1 195 ? 16.037 -7.732 1.392 1.00 76.12 195 SER A C 1
ATOM 1507 O O . SER A 1 195 ? 16.344 -8.291 2.442 1.00 76.12 195 SER A O 1
ATOM 1509 N N . TRP A 1 196 ? 15.059 -8.202 0.611 1.00 68.88 196 TRP A N 1
ATOM 1510 C CA . TRP A 1 196 ? 14.183 -9.351 0.917 1.00 68.88 196 TRP A CA 1
ATOM 1511 C C . TRP A 1 196 ? 14.907 -10.656 1.307 1.00 68.88 196 TRP A C 1
ATOM 1513 O O . TRP A 1 196 ? 14.346 -11.482 2.017 1.00 68.88 196 TRP A O 1
ATOM 1523 N N . LYS A 1 197 ? 16.178 -10.835 0.917 1.00 69.88 197 LYS A N 1
ATOM 1524 C CA . LYS A 1 197 ? 17.035 -11.954 1.372 1.00 69.88 197 LYS A CA 1
ATOM 1525 C C . LYS A 1 197 ? 17.461 -11.861 2.850 1.00 69.88 197 LYS A C 1
ATOM 1527 O O . LYS A 1 197 ? 18.030 -12.808 3.382 1.00 69.88 197 LYS A O 1
ATOM 1532 N N . ARG A 1 198 ? 17.248 -10.707 3.490 1.00 72.75 198 ARG A N 1
ATOM 1533 C CA . ARG A 1 198 ? 17.603 -10.381 4.886 1.00 72.75 198 ARG A CA 1
ATOM 1534 C C . ARG A 1 198 ? 16.402 -9.922 5.719 1.00 72.75 198 ARG A C 1
ATOM 1536 O O . ARG A 1 198 ? 16.481 -9.959 6.942 1.00 72.75 198 ARG A O 1
ATOM 1543 N N . ILE A 1 199 ? 15.331 -9.456 5.076 1.00 77.25 199 ILE A N 1
ATOM 1544 C CA . ILE A 1 199 ? 14.134 -8.900 5.717 1.00 77.25 199 ILE A CA 1
ATOM 1545 C C . ILE A 1 199 ? 12.930 -9.760 5.337 1.00 77.25 199 ILE A C 1
ATOM 1547 O O . ILE A 1 199 ? 12.607 -9.895 4.159 1.00 77.25 199 ILE A O 1
ATOM 1551 N N . HIS A 1 200 ? 12.253 -10.316 6.342 1.00 87.12 200 HIS A N 1
ATOM 1552 C CA . HIS A 1 200 ? 10.998 -11.035 6.143 1.00 87.12 200 HIS A CA 1
ATOM 1553 C C . HIS A 1 200 ? 9.861 -10.087 5.747 1.00 87.12 200 HIS A C 1
ATOM 1555 O O . HIS A 1 200 ? 9.740 -8.976 6.272 1.00 87.12 200 HIS A O 1
ATOM 1561 N N . VAL A 1 201 ? 8.995 -10.566 4.853 1.00 92.19 201 VAL A N 1
ATOM 1562 C CA . VAL A 1 201 ? 7.744 -9.887 4.501 1.00 92.19 201 VAL A CA 1
ATOM 1563 C C . VAL A 1 201 ? 6.794 -10.016 5.687 1.00 92.19 201 VAL A C 1
ATOM 1565 O O . VAL A 1 201 ? 6.547 -11.129 6.146 1.00 92.19 201 VAL A O 1
ATOM 1568 N N . MET A 1 202 ? 6.244 -8.909 6.175 1.00 94.75 202 MET A N 1
ATOM 1569 C CA . MET A 1 202 ? 5.298 -8.930 7.295 1.00 94.75 202 MET A CA 1
ATOM 1570 C C . MET A 1 202 ? 3.865 -9.000 6.759 1.00 94.75 202 MET A C 1
ATOM 1572 O O . MET A 1 202 ? 3.349 -7.987 6.295 1.00 94.75 202 MET A O 1
ATOM 1576 N N . GLU A 1 203 ? 3.237 -10.181 6.801 1.00 96.50 203 GLU A N 1
ATOM 1577 C CA . GLU A 1 203 ? 1.812 -10.371 6.477 1.00 96.50 203 GLU A CA 1
ATOM 1578 C C . GLU A 1 203 ? 0.940 -10.006 7.688 1.00 96.50 203 GLU A C 1
ATOM 1580 O O . GLU A 1 203 ? 1.207 -10.438 8.810 1.00 96.50 203 GLU A O 1
ATOM 1585 N N . PHE A 1 204 ? -0.122 -9.246 7.433 1.00 97.75 204 PHE A N 1
ATOM 1586 C CA . PHE A 1 204 ? -1.205 -8.906 8.347 1.00 97.75 204 PHE A CA 1
ATOM 1587 C C . PHE A 1 204 ? -2.506 -9.508 7.798 1.00 97.75 204 PHE A C 1
ATOM 1589 O O . PHE A 1 204 ? -2.829 -9.333 6.620 1.00 97.75 204 PHE A O 1
ATOM 1596 N N . GLU A 1 205 ? -3.255 -10.215 8.641 1.00 97.88 205 GLU A N 1
ATOM 1597 C CA . GLU A 1 205 ? -4.511 -10.887 8.281 1.00 97.88 205 GLU A CA 1
ATOM 1598 C C . GLU A 1 205 ? -5.674 -10.204 9.020 1.00 97.88 205 GLU A C 1
ATOM 1600 O O . GLU A 1 205 ? -5.855 -10.418 10.217 1.00 97.88 205 GLU A O 1
ATOM 1605 N N . LEU A 1 206 ? -6.439 -9.348 8.326 1.00 98.00 206 LEU A N 1
ATOM 1606 C CA . LEU A 1 206 ? -7.379 -8.395 8.947 1.00 98.00 206 LEU A CA 1
ATOM 1607 C C . LEU A 1 206 ? -8.428 -9.067 9.842 1.00 98.00 206 LEU A C 1
ATOM 1609 O O . LEU A 1 206 ? -8.727 -8.562 10.918 1.00 98.00 206 LEU A O 1
ATOM 1613 N N . ILE A 1 207 ? -8.934 -10.235 9.441 1.00 97.62 207 ILE A N 1
ATOM 1614 C CA . ILE A 1 207 ? -9.889 -11.015 10.243 1.00 97.62 207 ILE A CA 1
ATOM 1615 C C . ILE A 1 207 ? -9.318 -11.284 11.647 1.00 97.62 207 ILE A C 1
ATOM 1617 O O . ILE A 1 207 ? -10.005 -11.063 12.637 1.00 97.62 207 ILE A O 1
ATOM 1621 N N . LYS A 1 208 ? -8.027 -11.627 11.752 1.00 97.81 208 LYS A N 1
ATOM 1622 C CA . LYS A 1 208 ? -7.356 -11.870 13.039 1.00 97.81 208 LYS A CA 1
ATOM 1623 C C . LYS A 1 208 ? -7.049 -10.599 13.817 1.00 97.81 208 LYS A C 1
ATOM 1625 O O . LYS A 1 208 ? -7.002 -10.644 15.041 1.00 97.81 208 LYS A O 1
ATOM 1630 N N . VAL A 1 209 ? -6.862 -9.467 13.133 1.00 97.94 209 VAL A N 1
ATOM 1631 C CA . VAL A 1 209 ? -6.787 -8.159 13.802 1.00 97.94 209 VAL A CA 1
ATOM 1632 C C . VAL A 1 209 ? -8.106 -7.879 14.524 1.00 97.94 209 VAL A C 1
ATOM 1634 O O . VAL A 1 209 ? -8.089 -7.530 15.701 1.00 97.94 209 VAL A O 1
ATOM 1637 N N . LEU A 1 210 ? -9.240 -8.090 13.853 1.00 98.06 210 LEU A N 1
ATOM 1638 C CA . LEU A 1 210 ? -10.570 -7.897 14.436 1.00 98.06 210 LEU A CA 1
ATOM 1639 C C . LEU A 1 210 ? -10.870 -8.916 15.552 1.00 98.06 210 LEU A C 1
ATOM 1641 O O . LEU A 1 210 ? -11.351 -8.519 16.613 1.00 98.06 210 LEU A O 1
ATOM 1645 N N . GLU A 1 211 ? -10.514 -10.193 15.366 1.00 97.81 211 GLU A N 1
ATOM 1646 C CA . GLU A 1 211 ? -10.655 -11.253 16.381 1.00 97.81 211 GLU A CA 1
ATOM 1647 C C . GLU A 1 211 ? -9.827 -10.974 17.650 1.00 97.81 211 GLU A C 1
ATOM 1649 O O . GLU A 1 211 ? -10.373 -10.986 18.750 1.00 97.81 211 GLU A O 1
ATOM 1654 N N . GLU A 1 212 ? -8.519 -10.702 17.537 1.00 97.56 212 GLU A N 1
ATOM 1655 C CA . GLU A 1 212 ? -7.657 -10.511 18.717 1.00 97.56 212 GLU A CA 1
ATOM 1656 C C . GLU A 1 212 ? -7.873 -9.158 19.410 1.00 97.56 212 GLU A C 1
ATOM 1658 O O . GLU A 1 212 ? -7.769 -9.061 20.637 1.00 97.56 212 GLU A O 1
ATOM 1663 N N . LEU A 1 213 ? -8.236 -8.110 18.661 1.00 97.00 213 LEU A N 1
ATOM 1664 C CA . LEU A 1 213 ? -8.680 -6.853 19.267 1.00 97.00 213 LEU A CA 1
ATOM 1665 C C . LEU A 1 213 ? -10.116 -6.942 19.819 1.00 97.00 213 LEU A C 1
ATOM 1667 O O . LEU A 1 213 ? -10.470 -6.107 20.656 1.00 97.00 213 LEU A O 1
ATOM 1671 N N . ASN A 1 214 ? -10.897 -7.958 19.438 1.00 96.81 214 ASN A N 1
ATOM 1672 C CA . ASN A 1 214 ? -12.325 -8.105 19.730 1.00 96.81 214 ASN A CA 1
ATOM 1673 C C . ASN A 1 214 ? -13.105 -6.828 19.361 1.00 96.81 214 ASN A C 1
ATOM 1675 O O . ASN A 1 214 ? -13.724 -6.195 20.219 1.00 96.81 214 ASN A O 1
ATOM 1679 N N . LEU A 1 215 ? -13.004 -6.428 18.088 1.00 97.69 215 LEU A N 1
ATOM 1680 C CA . LEU A 1 215 ? -13.636 -5.236 17.512 1.00 97.69 215 LEU A CA 1
ATOM 1681 C C . LEU A 1 215 ? -14.377 -5.578 16.215 1.00 97.69 215 LEU A C 1
ATOM 1683 O O . LEU A 1 215 ? -13.943 -6.437 15.448 1.00 97.69 215 LEU A O 1
ATOM 1687 N N . THR A 1 216 ? -15.450 -4.845 15.920 1.00 97.94 216 THR A N 1
ATOM 1688 C CA . THR A 1 216 ? -16.020 -4.789 14.565 1.00 97.94 216 THR A CA 1
ATOM 1689 C C . THR A 1 216 ? -15.130 -3.969 13.623 1.00 97.94 216 THR A C 1
ATOM 1691 O O . THR A 1 216 ? -14.266 -3.210 14.067 1.00 97.94 216 THR A O 1
ATOM 1694 N N . MET A 1 217 ? -15.352 -4.075 12.307 1.00 97.38 217 MET A N 1
ATOM 1695 C CA . MET A 1 217 ? -14.640 -3.243 11.324 1.00 97.38 217 MET A CA 1
ATOM 1696 C C . MET A 1 217 ? -14.874 -1.740 11.565 1.00 97.38 217 MET A C 1
ATOM 1698 O O . MET A 1 217 ? -13.936 -0.953 11.493 1.00 97.38 217 MET A O 1
ATOM 1702 N N . ASP A 1 218 ? -16.098 -1.350 11.928 1.00 97.44 218 ASP A N 1
ATOM 1703 C CA . ASP A 1 218 ? -16.456 0.033 12.265 1.00 97.44 218 ASP A CA 1
ATOM 1704 C C . ASP A 1 218 ? -15.668 0.550 13.476 1.00 97.44 218 ASP A C 1
ATOM 1706 O O . ASP A 1 218 ? -15.042 1.606 13.418 1.00 97.44 218 ASP A O 1
ATOM 1710 N N . GLN A 1 219 ? -15.623 -0.239 14.552 1.00 97.94 219 GLN A N 1
ATOM 1711 C CA . GLN A 1 219 ? -14.829 0.060 15.747 1.00 97.94 219 GLN A CA 1
ATOM 1712 C C . GLN A 1 219 ? -13.327 0.105 15.459 1.00 97.94 219 GLN A C 1
ATOM 1714 O O . GLN A 1 219 ? -12.589 0.854 16.101 1.00 97.94 219 GLN A O 1
ATOM 1719 N N . PHE A 1 220 ? -12.859 -0.692 14.499 1.00 98.12 220 PHE A N 1
ATOM 1720 C CA . PHE A 1 220 ? -11.479 -0.654 14.046 1.00 98.12 220 PHE A CA 1
ATOM 1721 C C . PHE A 1 220 ? -11.179 0.630 13.261 1.00 98.12 220 PHE A C 1
ATOM 1723 O O . PHE A 1 220 ? -10.169 1.265 13.547 1.00 98.12 220 PHE A O 1
ATOM 1730 N N . ILE A 1 221 ? -12.058 1.080 12.358 1.00 97.94 221 ILE A N 1
ATOM 1731 C CA . ILE A 1 221 ? -11.920 2.379 11.669 1.00 97.94 221 ILE A CA 1
ATOM 1732 C C . ILE A 1 221 ? -11.870 3.526 12.691 1.00 97.94 221 ILE A C 1
ATOM 1734 O O . ILE A 1 221 ? -10.953 4.348 12.644 1.00 97.94 221 ILE A O 1
ATOM 1738 N N . ASP A 1 222 ? -12.769 3.530 13.677 1.00 97.50 222 ASP A N 1
ATOM 1739 C CA . ASP A 1 222 ? -12.782 4.525 14.756 1.00 97.50 222 ASP A CA 1
ATOM 1740 C C . ASP A 1 222 ? -11.494 4.504 15.601 1.00 97.50 222 ASP A C 1
ATOM 1742 O O . ASP A 1 222 ? -10.919 5.553 15.896 1.00 97.50 222 ASP A O 1
ATOM 1746 N N . LEU A 1 223 ? -10.980 3.315 15.941 1.00 97.50 223 LEU A N 1
ATOM 1747 C CA . LEU A 1 223 ? -9.673 3.144 16.588 1.00 97.50 223 LEU A CA 1
ATOM 1748 C C . LEU A 1 223 ? -8.530 3.726 15.738 1.00 97.50 223 LEU A C 1
ATOM 1750 O O . LEU A 1 223 ? -7.597 4.319 16.286 1.00 97.50 223 LEU A O 1
ATOM 1754 N N . CYS A 1 224 ? -8.580 3.564 14.417 1.00 96.94 224 CYS A N 1
ATOM 1755 C CA . CYS A 1 224 ? -7.561 4.075 13.503 1.00 96.94 224 CYS A CA 1
ATOM 1756 C C . CYS A 1 224 ? -7.600 5.610 13.425 1.00 96.94 224 CYS A C 1
ATOM 1758 O O . CYS A 1 224 ? -6.560 6.257 13.558 1.00 96.94 224 CYS A O 1
ATOM 1760 N N . ILE A 1 225 ? -8.797 6.195 13.336 1.00 96.44 225 ILE A N 1
ATOM 1761 C CA . ILE A 1 225 ? -9.030 7.646 13.396 1.00 96.44 225 ILE A CA 1
ATOM 1762 C C . ILE A 1 225 ? -8.527 8.230 14.728 1.00 96.44 225 ILE A C 1
ATOM 1764 O O . ILE A 1 225 ? -7.720 9.159 14.725 1.00 96.44 225 ILE A O 1
ATOM 1768 N N . LEU A 1 226 ? -8.905 7.636 15.866 1.00 95.19 226 LEU A N 1
ATOM 1769 C CA . LEU A 1 226 ? -8.473 8.058 17.210 1.00 95.19 226 LEU A CA 1
ATOM 1770 C C . LEU A 1 226 ? -6.975 7.851 17.482 1.00 95.19 226 LEU A C 1
ATOM 1772 O O . LEU A 1 226 ? -6.402 8.538 18.327 1.00 95.19 226 LEU A O 1
ATOM 1776 N N . SER A 1 227 ? -6.331 6.908 16.790 1.00 94.00 227 SER A N 1
ATOM 1777 C CA . SER A 1 227 ? -4.869 6.752 16.818 1.00 94.00 227 SER A CA 1
ATOM 1778 C C . SER A 1 227 ? -4.157 7.856 16.029 1.00 94.00 227 SER A C 1
ATOM 1780 O O . SER A 1 227 ? -2.985 8.123 16.286 1.00 94.00 227 SER A O 1
ATOM 1782 N N . GLY A 1 228 ? -4.872 8.505 15.105 1.00 92.38 228 GLY A N 1
ATOM 1783 C CA . GLY A 1 228 ? -4.395 9.537 14.196 1.00 92.38 228 GLY A CA 1
ATOM 1784 C C . GLY A 1 228 ? -4.052 8.963 12.821 1.00 92.38 228 GLY A C 1
ATOM 1785 O O . GLY A 1 228 ? -2.989 8.370 12.643 1.00 92.38 228 GLY A O 1
ATOM 1786 N N . CYS A 1 229 ? -4.934 9.192 11.849 1.00 92.75 229 CYS A N 1
ATOM 1787 C CA . CYS A 1 229 ? -4.718 8.917 10.424 1.00 92.75 229 CYS A CA 1
ATOM 1788 C C . CYS A 1 229 ? -4.175 10.164 9.685 1.00 92.75 229 CYS A C 1
ATOM 1790 O O . CYS A 1 229 ? -3.723 11.120 10.333 1.00 92.75 229 CYS A O 1
ATOM 1792 N N . ASP A 1 230 ? -4.205 10.141 8.348 1.00 90.81 230 ASP A N 1
ATOM 1793 C CA . ASP A 1 230 ? -3.805 11.249 7.463 1.00 90.81 230 ASP A CA 1
ATOM 1794 C C . ASP A 1 230 ? -4.966 12.202 7.080 1.00 90.81 230 ASP A C 1
ATOM 1796 O O . ASP A 1 230 ? -4.717 13.266 6.512 1.00 90.81 230 ASP A O 1
ATOM 1800 N N . TYR A 1 231 ? -6.222 11.846 7.382 1.00 91.69 231 TYR A N 1
ATOM 1801 C CA . TYR A 1 231 ? -7.428 12.519 6.859 1.00 91.69 231 TYR A CA 1
ATOM 1802 C C . TYR A 1 231 ? -8.072 13.530 7.825 1.00 91.69 231 TYR A C 1
ATOM 1804 O O . TYR A 1 231 ? -8.785 14.433 7.394 1.00 91.69 231 TYR A O 1
ATOM 1812 N N . CYS A 1 232 ? -7.797 13.440 9.127 1.00 91.62 232 CYS A N 1
ATOM 1813 C CA . CYS A 1 232 ? -8.285 14.400 10.118 1.00 91.62 232 CYS A CA 1
ATOM 1814 C C . CYS A 1 232 ? -7.257 14.666 11.226 1.00 91.62 232 CYS A C 1
ATOM 1816 O O . CYS A 1 232 ? -6.254 13.963 11.376 1.00 91.62 232 CYS A O 1
ATOM 1818 N N . GLU A 1 233 ? -7.540 15.679 12.046 1.00 90.75 233 GLU A N 1
ATOM 1819 C CA . GLU A 1 233 ? -6.862 15.908 13.326 1.00 90.75 233 GLU A CA 1
ATOM 1820 C C . GLU A 1 233 ? -7.047 14.711 14.292 1.00 90.75 233 GLU A C 1
ATOM 1822 O O . GLU A 1 233 ? -7.832 13.793 14.044 1.00 90.75 233 GLU A O 1
ATOM 1827 N N . SER A 1 234 ? -6.327 14.704 15.417 1.00 90.38 234 SER A N 1
ATOM 1828 C CA . SER A 1 234 ? -6.389 13.633 16.427 1.00 90.38 234 SER A CA 1
ATOM 1829 C C . SER A 1 234 ? -6.394 14.210 17.842 1.00 90.38 234 SER A C 1
ATOM 1831 O O . SER A 1 234 ? -5.539 15.042 18.155 1.00 90.38 234 SER A O 1
ATOM 1833 N N . ILE A 1 235 ? -7.298 13.745 18.713 1.00 91.44 235 ILE A N 1
ATOM 1834 C CA . ILE A 1 235 ? -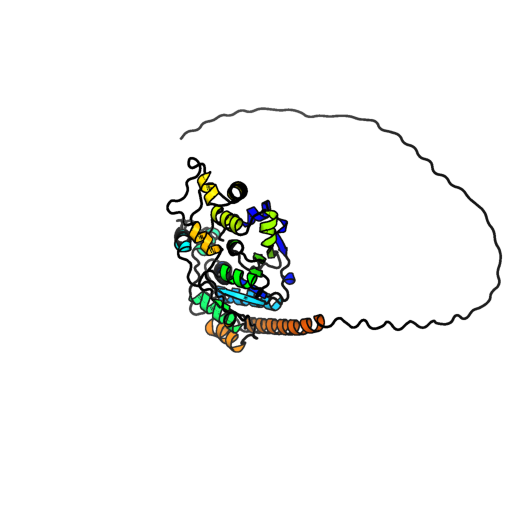7.448 14.255 20.088 1.00 91.44 235 ILE A CA 1
ATOM 1835 C C . ILE A 1 235 ? -6.124 14.138 20.862 1.00 91.44 235 ILE A C 1
ATOM 1837 O O . ILE A 1 235 ? -5.610 13.044 21.114 1.00 91.44 235 ILE A O 1
ATOM 1841 N N . ARG A 1 236 ? -5.576 15.279 21.293 1.00 88.94 236 ARG A N 1
ATOM 1842 C CA . ARG A 1 236 ? -4.258 15.342 21.938 1.00 88.94 236 ARG A CA 1
ATOM 1843 C C . ARG A 1 236 ? -4.234 14.533 23.241 1.00 88.94 236 ARG A C 1
ATOM 1845 O O . ARG A 1 236 ? -4.996 14.792 24.167 1.00 88.94 236 ARG A O 1
ATOM 1852 N N . GLY A 1 237 ? -3.305 13.579 23.332 1.00 88.44 237 GLY A N 1
ATOM 1853 C CA . GLY A 1 237 ? -3.153 12.694 24.495 1.00 88.44 237 GLY A CA 1
ATOM 1854 C C . GLY A 1 237 ? -3.987 11.408 24.431 1.00 88.44 237 GLY A C 1
ATOM 1855 O O . GLY A 1 237 ? -3.853 10.557 25.315 1.00 88.44 237 GLY A O 1
ATOM 1856 N N . ILE A 1 238 ? -4.800 11.235 23.386 1.00 91.25 238 ILE A N 1
ATOM 1857 C CA . ILE A 1 238 ? -5.315 9.933 22.961 1.00 91.25 238 ILE A CA 1
ATOM 1858 C C . ILE A 1 238 ? -4.367 9.396 21.879 1.00 91.25 238 ILE A C 1
ATOM 1860 O O . ILE A 1 238 ? -3.824 10.134 21.065 1.00 91.25 238 ILE A O 1
ATOM 1864 N N . GLY A 1 239 ? -4.103 8.098 21.937 1.00 91.19 239 GLY A N 1
ATOM 1865 C CA . GLY A 1 239 ? -3.322 7.340 20.963 1.00 91.19 239 GLY A CA 1
ATOM 1866 C C . GLY A 1 239 ? -3.669 5.862 21.121 1.00 91.19 239 GLY A C 1
ATOM 1867 O O . GLY A 1 239 ? -4.366 5.513 22.076 1.00 91.19 239 GLY A O 1
ATOM 1868 N N . GLY A 1 240 ? -3.192 4.992 20.228 1.00 93.31 240 GLY A N 1
ATOM 1869 C CA . GLY A 1 240 ? -3.741 3.639 20.025 1.00 93.31 240 GLY A CA 1
ATOM 1870 C C . GLY A 1 240 ? -4.108 2.818 21.273 1.00 93.31 240 GLY A C 1
ATOM 1871 O O . GLY A 1 240 ? -5.183 2.233 21.311 1.00 93.31 240 GLY A O 1
ATOM 1872 N N . ILE A 1 241 ? -3.287 2.806 22.332 1.00 94.69 241 ILE A N 1
ATOM 1873 C CA . ILE A 1 241 ? -3.595 2.055 23.571 1.00 94.69 241 ILE A CA 1
ATOM 1874 C C . ILE A 1 241 ? -4.745 2.699 24.371 1.00 94.69 241 ILE A C 1
ATOM 1876 O O . ILE A 1 241 ? -5.563 1.993 24.962 1.00 94.69 241 ILE A O 1
ATOM 1880 N N . THR A 1 242 ? -4.824 4.031 24.405 1.00 94.50 242 THR A N 1
ATOM 1881 C CA . THR A 1 242 ? -5.929 4.776 25.031 1.00 94.50 242 THR A CA 1
ATOM 1882 C C . THR A 1 242 ? -7.200 4.635 24.194 1.00 94.50 242 THR A C 1
ATOM 1884 O O . THR A 1 242 ? -8.246 4.290 24.736 1.00 94.50 242 THR A O 1
ATOM 1887 N N . ALA A 1 243 ? -7.079 4.797 22.872 1.00 95.62 243 ALA A N 1
ATOM 1888 C CA . ALA A 1 243 ? -8.171 4.642 21.918 1.00 95.62 243 ALA A CA 1
ATOM 1889 C C . ALA A 1 243 ? -8.780 3.229 21.966 1.00 95.62 243 ALA A C 1
ATOM 1891 O O . ALA A 1 243 ? -9.992 3.096 22.084 1.00 95.62 243 ALA A O 1
ATOM 1892 N N . LEU A 1 244 ? -7.960 2.170 21.990 1.00 96.56 244 LEU A N 1
ATOM 1893 C CA . LEU A 1 244 ? -8.423 0.777 22.086 1.00 96.56 244 LEU A CA 1
ATOM 1894 C C . LEU A 1 244 ? -9.208 0.511 23.379 1.00 96.56 244 LEU A C 1
ATOM 1896 O O . LEU A 1 244 ? -10.200 -0.213 23.360 1.00 96.56 244 LEU A O 1
ATOM 1900 N N . LYS A 1 245 ? -8.794 1.109 24.505 1.00 95.75 245 LYS A N 1
ATOM 1901 C CA . LYS A 1 245 ? -9.533 1.017 25.775 1.00 95.75 245 LYS A CA 1
ATOM 1902 C C . LYS A 1 245 ? -10.866 1.758 25.709 1.00 95.75 245 LYS A C 1
ATOM 1904 O O . LYS A 1 245 ? -11.873 1.218 26.146 1.00 95.75 245 LYS A O 1
ATOM 1909 N N . GLN A 1 246 ? -10.871 2.964 25.146 1.00 94.88 246 GLN A N 1
ATOM 1910 C CA . GLN A 1 246 ? -12.073 3.784 25.013 1.00 94.88 246 GLN A CA 1
ATOM 1911 C C . GLN A 1 246 ? -13.088 3.168 24.037 1.00 94.88 246 GLN A C 1
ATOM 1913 O O . GLN A 1 246 ? -14.260 3.064 24.381 1.00 94.88 246 GLN A O 1
ATOM 1918 N N . ILE A 1 247 ? -12.654 2.662 22.880 1.00 96.56 247 ILE A N 1
ATOM 1919 C CA . ILE A 1 247 ? -13.529 1.981 21.911 1.00 96.56 247 ILE A CA 1
ATOM 1920 C C . ILE A 1 247 ? -14.117 0.690 22.495 1.00 96.56 247 ILE A C 1
ATOM 1922 O O . ILE A 1 247 ? -15.309 0.444 22.339 1.00 96.56 247 ILE A O 1
ATOM 1926 N N . ARG A 1 248 ? -13.338 -0.094 23.256 1.00 95.31 248 ARG A N 1
ATOM 1927 C CA . ARG A 1 248 ? -13.862 -1.266 23.986 1.00 95.31 248 ARG A CA 1
ATOM 1928 C C . ARG A 1 248 ? -14.851 -0.914 25.110 1.00 95.31 248 ARG A C 1
ATOM 1930 O O . ARG A 1 248 ? -15.578 -1.801 25.543 1.00 95.31 248 ARG A O 1
ATOM 1937 N N . GLN A 1 249 ? -14.870 0.331 25.595 1.00 95.44 249 GLN A N 1
ATOM 1938 C CA . GLN A 1 249 ? -15.767 0.783 26.667 1.00 95.44 249 GLN A CA 1
ATOM 1939 C C . GLN A 1 249 ? -17.038 1.469 26.139 1.00 95.44 249 GLN A C 1
ATOM 1941 O O . GLN A 1 249 ? -18.114 1.236 26.680 1.00 95.44 249 GLN A O 1
ATOM 1946 N N . TYR A 1 250 ? -16.916 2.309 25.107 1.00 95.94 250 TYR A N 1
ATOM 1947 C CA . TYR A 1 250 ? -17.987 3.191 24.618 1.00 95.94 250 TYR A CA 1
ATOM 1948 C C . TYR A 1 250 ? -18.422 2.902 23.167 1.00 95.94 250 TYR A C 1
ATOM 1950 O O . TYR A 1 250 ? -19.341 3.531 22.651 1.00 95.94 250 TYR A O 1
ATOM 1958 N N . GLY A 1 251 ? -17.771 1.954 22.486 1.00 94.44 251 GLY A N 1
ATOM 1959 C CA . GLY A 1 251 ? -18.204 1.378 21.208 1.00 94.44 251 GLY A CA 1
ATOM 1960 C C . GLY A 1 251 ? -18.047 2.238 19.946 1.00 94.44 251 GLY A C 1
ATOM 1961 O O . GLY A 1 251 ? -18.075 1.664 18.862 1.00 94.44 251 GLY A O 1
ATOM 1962 N N . SER A 1 252 ? -17.883 3.559 20.061 1.00 96.25 252 SER A N 1
ATOM 1963 C CA . SER A 1 252 ? -17.827 4.524 18.944 1.00 96.25 252 SER A CA 1
ATOM 1964 C C . SER A 1 252 ? -17.112 5.819 19.355 1.00 96.25 252 SER A C 1
ATOM 1966 O O . SER A 1 252 ? -16.997 6.095 20.551 1.00 96.25 252 SER A O 1
ATOM 1968 N N . ILE A 1 253 ? -16.659 6.637 18.398 1.00 95.19 253 ILE A N 1
ATOM 1969 C CA . ILE A 1 253 ? -16.142 7.994 18.674 1.00 95.19 253 ILE A CA 1
ATOM 1970 C C . ILE A 1 253 ? -17.197 8.860 19.384 1.00 95.19 253 ILE A C 1
ATOM 1972 O O . ILE A 1 253 ? -16.861 9.557 20.338 1.00 95.19 253 ILE A O 1
ATOM 1976 N N . GLU A 1 254 ? -18.462 8.769 18.984 1.00 94.81 254 GLU A N 1
ATOM 1977 C CA . GLU A 1 254 ? -19.602 9.487 19.559 1.00 94.81 254 GLU A CA 1
ATOM 1978 C C . GLU A 1 254 ? -19.760 9.173 21.054 1.00 94.81 254 GLU A C 1
ATOM 1980 O O . GLU A 1 254 ? -19.689 10.073 21.892 1.00 94.81 254 GLU A O 1
ATOM 1985 N N . GLY A 1 255 ? -19.849 7.888 21.415 1.00 93.56 255 GLY A N 1
ATOM 1986 C CA . GLY A 1 255 ? -19.924 7.466 22.818 1.00 93.56 255 GLY A CA 1
ATOM 1987 C C . GLY A 1 255 ? -18.673 7.838 23.626 1.00 93.56 255 GLY A C 1
ATOM 1988 O O . GLY A 1 255 ? -18.756 8.059 24.837 1.00 93.56 255 GLY A O 1
ATOM 1989 N N . ILE A 1 256 ? -17.507 7.956 22.976 1.00 93.06 256 ILE A N 1
ATOM 1990 C CA . ILE A 1 256 ? -16.286 8.475 23.609 1.00 93.06 256 ILE A CA 1
ATOM 1991 C C . ILE A 1 256 ? -16.405 9.975 23.879 1.00 93.06 256 ILE A C 1
ATOM 1993 O O . ILE A 1 256 ? -15.991 10.395 24.957 1.00 93.06 256 ILE A O 1
ATOM 1997 N N . MET A 1 257 ? -16.954 10.770 22.951 1.00 90.75 257 MET A N 1
ATOM 1998 C CA . MET A 1 257 ? -17.157 12.215 23.125 1.00 90.75 257 MET A CA 1
ATOM 1999 C C . MET A 1 257 ? -18.080 12.517 24.306 1.00 90.75 257 MET A C 1
ATOM 2001 O O . MET A 1 257 ? -17.707 13.314 25.163 1.00 90.75 257 MET A O 1
ATOM 2005 N N . GLU A 1 258 ? -19.234 11.846 24.386 1.00 90.75 258 GLU A N 1
ATOM 2006 C CA . GLU A 1 258 ? -20.219 12.013 25.471 1.00 90.75 258 GLU A CA 1
ATOM 2007 C C . GLU A 1 258 ? -19.629 11.750 26.867 1.00 90.75 258 GLU A C 1
ATOM 2009 O O . GLU A 1 258 ? -20.046 12.349 27.857 1.00 90.75 258 GLU A O 1
ATOM 2014 N N . ASN A 1 259 ? -18.638 10.859 26.944 1.00 89.50 259 ASN A N 1
ATOM 2015 C CA . ASN A 1 259 ? -17.994 10.425 28.182 1.00 89.50 259 ASN A CA 1
ATOM 2016 C C . ASN A 1 259 ? -16.566 10.990 28.339 1.00 89.50 259 ASN A C 1
ATOM 2018 O O . ASN A 1 259 ? -15.789 10.525 29.185 1.00 89.50 259 ASN A O 1
ATOM 2022 N N . LEU A 1 260 ? -16.174 11.976 27.522 1.00 88.50 260 LEU A N 1
ATOM 2023 C CA . LEU A 1 260 ? -14.809 12.488 27.511 1.00 88.50 260 LEU A CA 1
ATOM 2024 C C . LEU A 1 260 ? -14.567 13.468 28.661 1.00 88.50 260 LEU A C 1
ATOM 2026 O O . LEU A 1 260 ? -15.313 14.414 28.897 1.00 88.50 260 LEU A O 1
ATOM 2030 N N . ASN A 1 261 ? -13.434 13.319 29.350 1.00 87.12 261 ASN A N 1
ATOM 2031 C CA . ASN A 1 261 ? -12.995 14.338 30.297 1.00 87.12 261 ASN A CA 1
ATOM 2032 C C . ASN A 1 261 ? -12.434 15.557 29.540 1.00 87.12 261 ASN A C 1
ATOM 2034 O O . ASN A 1 261 ? -11.222 15.665 29.342 1.00 87.12 261 ASN A O 1
ATOM 2038 N N . HIS A 1 262 ? -13.316 16.485 29.159 1.00 84.38 262 HIS A N 1
ATOM 2039 C CA . HIS A 1 262 ? -12.987 17.722 28.435 1.00 84.38 262 HIS A CA 1
ATOM 2040 C C . HIS A 1 262 ? -11.977 18.638 29.161 1.00 84.38 262 HIS A C 1
ATOM 2042 O O . HIS A 1 262 ? -11.357 19.489 28.532 1.00 84.38 262 HIS A O 1
ATOM 2048 N N . LYS A 1 263 ? -11.746 18.460 30.475 1.00 82.00 263 LYS A N 1
ATOM 2049 C CA . LYS A 1 263 ? -10.678 19.174 31.210 1.00 82.00 263 LYS A CA 1
ATOM 2050 C C . LYS A 1 263 ? -9.281 18.595 30.950 1.00 82.00 263 LYS A C 1
ATOM 2052 O O . LYS A 1 263 ? -8.287 19.257 31.229 1.00 82.00 263 LYS A O 1
ATOM 2057 N N . ARG A 1 264 ? -9.201 17.349 30.470 1.00 86.50 264 ARG A N 1
ATOM 2058 C CA . ARG A 1 264 ? -7.954 16.627 30.164 1.00 86.50 264 ARG A CA 1
ATOM 2059 C C . ARG A 1 264 ? -7.702 16.499 28.662 1.00 86.50 264 ARG A C 1
ATOM 2061 O O . ARG A 1 264 ? -6.547 16.493 28.249 1.00 86.50 264 ARG A O 1
ATOM 2068 N N . TYR A 1 265 ? -8.765 16.356 27.876 1.00 88.88 265 TYR A N 1
ATOM 2069 C CA . TYR A 1 265 ? -8.706 16.107 26.442 1.00 88.88 265 TYR A CA 1
ATOM 2070 C C . TYR A 1 265 ? -9.412 17.231 25.688 1.00 88.88 265 TYR A C 1
ATOM 2072 O O . TYR A 1 265 ? -10.616 17.424 25.840 1.00 88.88 265 TYR A O 1
ATOM 2080 N N . GLN A 1 266 ? -8.651 17.948 24.865 1.00 86.94 266 GLN A N 1
ATOM 2081 C CA . GLN A 1 266 ? -9.178 18.937 23.930 1.00 86.94 266 GLN A CA 1
ATOM 2082 C C . GLN A 1 266 ? -9.511 18.223 22.618 1.00 86.94 266 GLN A C 1
ATOM 2084 O O . GLN A 1 266 ? -8.633 17.615 21.999 1.00 86.94 266 GLN A O 1
ATOM 2089 N N . ILE A 1 267 ? -10.788 18.260 22.239 1.00 87.75 267 ILE A N 1
ATOM 2090 C CA . ILE A 1 267 ? -11.255 17.847 20.912 1.00 87.75 267 ILE A CA 1
ATOM 2091 C C . ILE A 1 267 ? -10.857 18.967 19.932 1.00 87.75 267 ILE A C 1
ATOM 2093 O O . ILE A 1 267 ? -10.950 20.130 20.327 1.00 87.75 267 ILE A O 1
ATOM 2097 N N . PRO A 1 268 ? -10.381 18.666 18.709 1.00 87.81 268 PRO A N 1
ATOM 2098 C CA . PRO A 1 268 ? -10.134 19.698 17.704 1.00 87.81 268 PRO A CA 1
ATOM 2099 C C . PRO A 1 268 ? -11.427 20.439 17.335 1.00 87.81 268 PRO A C 1
ATOM 2101 O O . PRO A 1 268 ? -12.490 19.820 17.247 1.00 87.81 268 PRO A O 1
ATOM 2104 N N . ASP A 1 269 ? -11.329 21.741 17.080 1.00 82.69 269 ASP A N 1
ATOM 2105 C CA . ASP A 1 269 ? -12.422 22.497 16.467 1.00 82.69 269 ASP A CA 1
ATOM 2106 C C . ASP A 1 269 ? -12.692 21.957 15.046 1.00 82.69 269 ASP A C 1
ATOM 2108 O O . ASP A 1 269 ? -11.764 21.529 14.357 1.00 82.69 269 ASP A O 1
ATOM 2112 N N . GLU A 1 270 ? -13.964 21.925 14.630 1.00 86.19 270 GLU A N 1
ATOM 2113 C CA . GLU A 1 270 ? -14.413 21.415 13.316 1.00 86.19 270 GLU A CA 1
ATOM 2114 C C . GLU A 1 270 ? -13.865 20.011 12.950 1.00 86.19 270 GLU A C 1
ATOM 2116 O O . GLU A 1 270 ? -13.514 19.732 11.804 1.00 86.19 270 GLU A O 1
ATOM 2121 N N . TRP A 1 271 ? -13.762 19.096 13.926 1.00 90.31 271 TRP A N 1
ATOM 2122 C CA . TRP A 1 271 ? -13.112 17.794 13.725 1.00 90.31 271 TRP A CA 1
ATOM 2123 C C . TRP A 1 271 ? -13.851 16.869 12.733 1.00 90.31 271 TRP A C 1
ATOM 2125 O O . TRP A 1 271 ? -14.832 16.213 13.084 1.00 90.31 271 TRP A O 1
ATOM 2135 N N . THR A 1 272 ? -13.306 16.738 11.519 1.00 92.12 272 THR A N 1
ATOM 2136 C CA . THR A 1 272 ? -13.841 15.960 10.379 1.00 92.12 272 THR A CA 1
ATOM 2137 C C . THR A 1 272 ? -13.677 14.430 10.487 1.00 92.12 272 THR A C 1
ATOM 2139 O O . THR A 1 272 ? -13.215 13.734 9.569 1.00 92.12 272 THR A O 1
ATOM 2142 N N . TYR A 1 273 ? -14.008 13.863 11.651 1.00 94.31 273 TYR A N 1
ATOM 2143 C CA . TYR A 1 273 ? -13.892 12.421 11.889 1.00 94.31 273 TYR A CA 1
ATOM 2144 C C . TYR A 1 273 ? -14.969 11.607 11.152 1.00 94.31 273 TYR A C 1
ATOM 2146 O O . TYR A 1 273 ? -14.713 10.462 10.777 1.00 94.31 273 TYR A O 1
ATOM 2154 N N . MET A 1 274 ? -16.152 12.182 10.913 1.00 94.69 274 MET A N 1
ATOM 2155 C CA . MET A 1 274 ? -17.275 11.500 10.256 1.00 94.69 274 MET A CA 1
ATOM 2156 C C . MET A 1 274 ? -17.006 11.304 8.761 1.00 94.69 274 MET A C 1
ATOM 2158 O O . MET A 1 274 ? -17.207 10.216 8.224 1.00 94.69 274 MET A O 1
ATOM 2162 N N . GLU A 1 275 ? -16.464 12.327 8.110 1.00 94.38 275 GLU A N 1
ATOM 2163 C CA . GLU A 1 275 ? -16.022 12.327 6.719 1.00 94.38 275 GLU A CA 1
ATOM 2164 C C . GLU A 1 275 ? -14.845 11.361 6.534 1.00 94.38 275 GLU A C 1
ATOM 2166 O O . GLU A 1 275 ? -14.823 10.576 5.587 1.00 94.38 275 GLU A O 1
ATOM 2171 N N . SER A 1 276 ? -13.908 11.342 7.489 1.00 94.38 276 SER A N 1
ATOM 2172 C CA . SER A 1 276 ? -12.789 10.388 7.503 1.00 94.38 276 SER A CA 1
ATOM 2173 C C . SER A 1 276 ? -13.262 8.940 7.683 1.00 94.38 276 SER A C 1
ATOM 2175 O O . SER A 1 276 ? -12.768 8.035 7.010 1.00 94.38 276 SER A O 1
ATOM 2177 N N . ARG A 1 277 ? -14.266 8.701 8.539 1.00 96.38 277 ARG A N 1
ATOM 2178 C CA . ARG A 1 277 ? -14.919 7.389 8.682 1.00 96.38 277 ARG A CA 1
ATOM 2179 C C . ARG A 1 277 ? -15.632 6.982 7.391 1.00 96.38 277 ARG A C 1
ATOM 2181 O O . ARG A 1 277 ? -15.507 5.831 6.977 1.00 96.38 277 ARG A O 1
ATOM 2188 N N . SER A 1 278 ? -16.341 7.912 6.747 1.00 96.38 278 SER A N 1
ATOM 2189 C CA . SER A 1 278 ? -16.999 7.686 5.455 1.00 96.38 278 SER A CA 1
ATOM 2190 C C . SER A 1 278 ? -15.983 7.286 4.384 1.00 96.38 278 SER A C 1
ATOM 2192 O O . SER A 1 278 ? -16.190 6.286 3.706 1.00 96.38 278 SER A O 1
ATOM 2194 N N . LEU A 1 279 ? -14.850 7.993 4.293 1.00 95.12 279 LEU A N 1
ATOM 2195 C CA . LEU A 1 279 ? -13.769 7.692 3.351 1.00 95.12 279 LEU A CA 1
ATOM 2196 C C . LEU A 1 279 ? -13.186 6.281 3.544 1.00 95.12 279 LEU A C 1
ATOM 2198 O O . LEU A 1 279 ? -12.925 5.596 2.560 1.00 95.12 279 LEU A O 1
ATOM 2202 N N . PHE A 1 280 ? -13.001 5.817 4.786 1.00 96.31 280 PHE A N 1
ATOM 2203 C CA . PHE A 1 280 ? -12.512 4.454 5.045 1.00 96.31 280 PHE A CA 1
ATOM 2204 C C . PHE A 1 280 ? -13.550 3.360 4.747 1.00 96.31 280 PHE A C 1
ATOM 2206 O O . PHE A 1 280 ? -13.179 2.276 4.288 1.00 96.31 280 PHE A O 1
ATOM 2213 N N . LYS A 1 281 ? -14.840 3.624 5.001 1.00 95.94 281 LYS A N 1
ATOM 2214 C CA . LYS A 1 281 ? -15.936 2.675 4.735 1.00 95.94 281 LYS A CA 1
ATOM 2215 C C . LYS A 1 281 ? -16.256 2.549 3.246 1.00 95.94 281 LYS A C 1
ATOM 2217 O O . LYS A 1 281 ? -16.333 1.435 2.728 1.00 95.94 281 LYS A O 1
ATOM 2222 N N . GLU A 1 282 ? -16.430 3.687 2.585 1.00 94.06 282 GLU A N 1
ATOM 2223 C CA . GLU A 1 282 ? -16.926 3.828 1.214 1.00 94.06 282 GLU A CA 1
ATOM 2224 C C . GLU A 1 282 ? -15.935 4.662 0.373 1.00 94.06 282 GLU A C 1
ATOM 2226 O O . GLU A 1 282 ? -16.274 5.742 -0.116 1.00 94.06 282 GLU A O 1
ATOM 2231 N N . PRO A 1 283 ? -14.676 4.201 0.213 1.00 93.94 283 PRO A N 1
ATOM 2232 C CA . PRO A 1 283 ? -13.686 4.920 -0.576 1.00 93.94 283 PRO A CA 1
ATOM 2233 C C . PRO A 1 283 ? -14.080 4.957 -2.053 1.00 93.94 283 PRO A C 1
ATOM 2235 O O . PRO A 1 283 ? -14.534 3.958 -2.616 1.00 93.94 283 PRO A O 1
ATOM 2238 N N . LEU A 1 284 ? -13.804 6.085 -2.710 1.00 93.31 284 LEU A N 1
ATOM 2239 C CA . LEU A 1 284 ? -13.916 6.191 -4.160 1.00 93.31 284 LEU A CA 1
ATOM 2240 C C . LEU A 1 284 ? -12.885 5.260 -4.821 1.00 93.31 284 LEU A C 1
ATO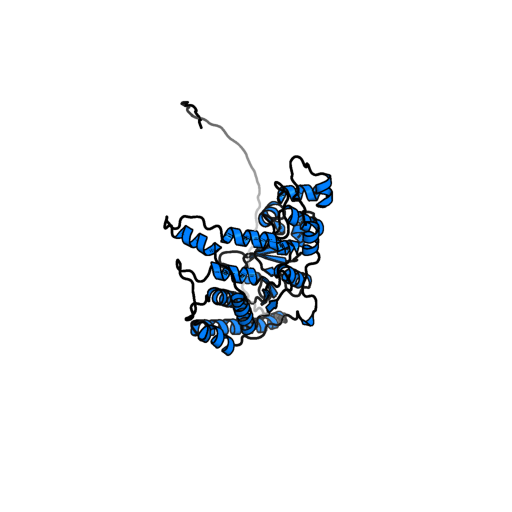M 2242 O O . LEU A 1 284 ? -11.678 5.477 -4.712 1.00 93.31 284 LEU A O 1
ATOM 2246 N N . VAL A 1 285 ? -13.372 4.221 -5.500 1.00 93.75 285 VAL A N 1
ATOM 2247 C CA . VAL A 1 285 ? -12.582 3.198 -6.202 1.00 93.75 285 VAL A CA 1
ATOM 2248 C C . VAL A 1 285 ? -13.281 2.795 -7.501 1.00 93.75 285 VAL A C 1
ATOM 2250 O O . VAL A 1 285 ? -14.503 2.879 -7.609 1.00 93.75 285 VAL A O 1
ATOM 2253 N N . LEU A 1 286 ? -12.518 2.309 -8.478 1.00 91.31 286 LEU A N 1
ATOM 2254 C CA . LEU A 1 286 ? -13.054 1.649 -9.666 1.00 91.31 286 LEU A CA 1
ATOM 2255 C C . LEU A 1 286 ? -13.754 0.344 -9.262 1.00 91.31 286 LEU A C 1
ATOM 2257 O O . LEU A 1 286 ? -13.173 -0.488 -8.554 1.00 91.31 286 LEU A O 1
ATOM 2261 N N . THR A 1 287 ? -14.981 0.162 -9.747 1.00 77.56 287 THR A N 1
ATOM 2262 C CA . THR A 1 287 ? -15.846 -0.997 -9.462 1.00 77.56 287 THR A CA 1
ATOM 2263 C C . THR A 1 287 ? -16.177 -1.836 -10.700 1.00 77.56 287 THR A C 1
ATOM 2265 O O . THR A 1 287 ? -16.503 -3.011 -10.555 1.00 77.56 287 THR A O 1
ATOM 2268 N N . GLU A 1 288 ? -16.064 -1.282 -11.912 1.00 66.56 288 GLU A N 1
ATOM 2269 C CA . GLU A 1 288 ? -16.444 -1.964 -13.156 1.00 66.56 288 GLU A CA 1
ATOM 2270 C C . GLU A 1 288 ? -15.495 -3.116 -13.523 1.00 66.56 288 GLU A C 1
ATOM 2272 O O . GLU A 1 288 ? -14.282 -2.939 -13.647 1.00 66.56 288 GLU A O 1
ATOM 2277 N N . ASP A 1 289 ? -16.042 -4.310 -13.774 1.00 60.16 289 ASP A N 1
ATOM 2278 C CA . ASP A 1 289 ? -15.230 -5.498 -14.064 1.00 60.16 289 ASP A CA 1
ATOM 2279 C C . ASP A 1 289 ? -14.399 -5.390 -15.351 1.00 60.16 289 ASP A C 1
ATOM 2281 O O . ASP A 1 289 ? -13.249 -5.833 -15.363 1.00 60.16 289 ASP A O 1
ATOM 2285 N N . HIS A 1 290 ? -14.931 -4.751 -16.399 1.00 49.66 290 HIS A N 1
ATOM 2286 C CA . HIS A 1 290 ? -14.248 -4.596 -17.690 1.00 49.66 290 HIS A CA 1
ATOM 2287 C C . HIS A 1 290 ? -12.970 -3.744 -17.604 1.00 49.66 290 HIS A C 1
ATOM 2289 O O . HIS A 1 290 ? -12.018 -4.003 -18.336 1.00 49.66 290 HIS A O 1
ATOM 2295 N N . GLN A 1 291 ? -12.915 -2.768 -16.691 1.00 55.41 291 GLN A N 1
ATOM 2296 C CA . GLN A 1 291 ? -11.725 -1.933 -16.471 1.00 55.41 291 GLN A CA 1
ATOM 2297 C C . GLN A 1 291 ? -10.666 -2.628 -15.594 1.00 55.41 291 GLN A C 1
ATOM 2299 O O . GLN A 1 291 ? -9.535 -2.160 -15.483 1.00 55.41 291 GLN A O 1
ATOM 2304 N N . LEU A 1 292 ? -11.021 -3.748 -14.952 1.00 69.25 292 LEU A N 1
ATOM 2305 C CA . LEU A 1 292 ? -10.242 -4.392 -13.889 1.00 69.25 292 LEU A CA 1
ATOM 2306 C C . LEU A 1 292 ? -9.809 -5.828 -14.237 1.00 69.25 292 LEU A C 1
ATOM 2308 O O . LEU A 1 292 ? -9.464 -6.614 -13.345 1.00 69.25 292 LEU A O 1
ATOM 2312 N N . GLU A 1 293 ? -9.817 -6.196 -15.521 1.00 81.62 293 GLU A N 1
ATOM 2313 C CA . GLU A 1 293 ? -9.386 -7.519 -15.976 1.00 81.62 293 GLU A CA 1
ATOM 2314 C C . GLU A 1 293 ? -7.849 -7.638 -15.986 1.00 81.62 293 GLU A C 1
ATOM 2316 O O . GLU A 1 293 ? -7.167 -7.352 -16.969 1.00 81.62 293 GLU A O 1
ATOM 2321 N N . LEU A 1 294 ? -7.290 -8.081 -14.856 1.00 91.12 294 LEU A N 1
ATOM 2322 C CA . LEU A 1 294 ? -5.842 -8.191 -14.654 1.00 91.12 294 LEU A CA 1
ATOM 2323 C C . LEU A 1 294 ? -5.185 -9.217 -15.599 1.00 91.12 294 LEU A C 1
ATOM 2325 O O . LEU A 1 294 ? -5.158 -10.421 -15.310 1.00 91.12 294 LEU A O 1
ATOM 2329 N N . LYS A 1 295 ? -4.607 -8.719 -16.696 1.00 92.44 295 LYS A N 1
ATOM 2330 C CA . LYS A 1 295 ? -3.810 -9.466 -17.678 1.00 92.44 295 LYS A CA 1
ATOM 2331 C C . LYS A 1 295 ? -2.318 -9.183 -17.499 1.00 92.44 295 LYS A C 1
ATOM 2333 O O . LYS A 1 295 ? -1.922 -8.052 -17.252 1.00 92.44 295 LYS A O 1
ATOM 2338 N N . TRP A 1 296 ? -1.503 -10.226 -17.653 1.00 94.38 296 TRP A N 1
ATOM 2339 C CA . TRP A 1 296 ? -0.043 -10.140 -17.729 1.00 94.38 296 TRP A CA 1
ATOM 2340 C C . TRP A 1 296 ? 0.376 -10.653 -19.106 1.00 94.38 296 TRP A C 1
ATOM 2342 O O . TRP A 1 296 ? 0.264 -11.854 -19.358 1.00 94.38 296 TRP A O 1
ATOM 2352 N N . THR A 1 297 ? 0.808 -9.756 -19.988 1.00 94.31 297 THR A N 1
ATOM 2353 C CA . THR A 1 297 ? 1.342 -10.086 -21.320 1.00 94.31 297 THR A CA 1
ATOM 2354 C C . THR A 1 297 ? 2.850 -10.294 -21.242 1.00 94.31 297 THR A C 1
ATOM 2356 O O . THR A 1 297 ? 3.450 -10.096 -20.182 1.00 94.31 297 THR A O 1
ATOM 2359 N N . ASP A 1 298 ? 3.480 -10.729 -22.331 1.00 93.56 298 ASP A N 1
ATOM 2360 C CA . ASP A 1 298 ? 4.941 -10.789 -22.414 1.00 93.56 298 ASP A CA 1
ATOM 2361 C C . ASP A 1 298 ? 5.569 -9.402 -22.624 1.00 93.56 298 ASP A C 1
ATOM 2363 O O . ASP A 1 298 ? 4.867 -8.501 -23.092 1.00 93.56 298 ASP A O 1
ATOM 2367 N N . PRO A 1 299 ? 6.821 -9.182 -22.169 1.00 94.88 299 PRO A N 1
ATOM 2368 C CA . PRO A 1 299 ? 7.469 -7.882 -22.268 1.00 94.88 299 PRO A CA 1
ATOM 2369 C C . PRO A 1 299 ? 7.756 -7.526 -23.727 1.00 94.88 299 PRO A C 1
ATOM 2371 O O . PRO A 1 299 ? 8.206 -8.370 -24.499 1.00 94.88 299 PRO A O 1
ATOM 2374 N N . ASP A 1 300 ? 7.550 -6.261 -24.067 1.00 96.00 300 ASP A N 1
ATOM 2375 C CA . ASP A 1 300 ? 7.977 -5.667 -25.329 1.00 96.00 300 ASP A CA 1
ATOM 2376 C C . ASP A 1 300 ? 9.490 -5.405 -25.263 1.00 96.00 300 ASP A C 1
ATOM 2378 O O . ASP A 1 300 ? 9.934 -4.436 -24.646 1.00 96.00 300 ASP A O 1
ATOM 2382 N N . GLU A 1 301 ? 10.302 -6.308 -25.822 1.00 94.81 301 GLU A N 1
ATOM 2383 C CA . GLU A 1 301 ? 11.764 -6.197 -25.756 1.00 94.81 301 GLU A CA 1
ATOM 2384 C C . GLU A 1 301 ? 12.292 -4.981 -26.530 1.00 94.81 301 GLU A C 1
ATOM 2386 O O . GLU A 1 301 ? 13.101 -4.227 -25.986 1.00 94.81 301 GLU A O 1
ATOM 2391 N N . ASP A 1 302 ? 11.797 -4.734 -27.745 1.00 95.38 302 ASP A N 1
ATOM 2392 C CA . ASP A 1 302 ? 12.208 -3.584 -28.557 1.00 95.38 302 ASP A CA 1
ATOM 2393 C C . ASP A 1 302 ? 11.789 -2.260 -27.898 1.00 95.38 302 ASP A C 1
ATOM 2395 O O . ASP A 1 302 ? 12.593 -1.327 -27.797 1.00 95.38 302 ASP A O 1
ATOM 2399 N N . GLY A 1 303 ? 10.564 -2.186 -27.367 1.00 96.56 303 GLY A N 1
ATOM 2400 C CA . GLY A 1 303 ? 10.072 -1.026 -26.628 1.00 96.56 303 GLY A CA 1
ATOM 2401 C C . GLY A 1 303 ? 10.814 -0.784 -25.309 1.00 96.56 303 GLY A C 1
ATOM 2402 O O . GLY A 1 303 ? 11.132 0.366 -24.989 1.00 96.56 303 GLY A O 1
ATOM 2403 N N . LEU A 1 304 ? 11.164 -1.839 -24.559 1.00 95.81 304 LEU A N 1
ATOM 2404 C CA . LEU A 1 304 ? 12.000 -1.735 -23.354 1.00 95.81 304 LEU A CA 1
ATOM 2405 C C . LEU A 1 304 ? 13.431 -1.296 -23.678 1.00 95.81 304 LEU A C 1
ATOM 2407 O O . LEU A 1 304 ? 13.984 -0.472 -22.947 1.00 95.81 304 LEU A O 1
ATOM 2411 N N . ILE A 1 305 ? 14.029 -1.807 -24.758 1.00 95.50 305 ILE A N 1
ATOM 2412 C CA . ILE A 1 305 ? 15.355 -1.378 -25.213 1.00 95.50 305 ILE A CA 1
ATOM 2413 C C . ILE A 1 305 ? 15.300 0.090 -25.646 1.00 95.50 305 ILE A C 1
ATOM 2415 O O . ILE A 1 305 ? 16.128 0.870 -25.182 1.00 95.50 305 ILE A O 1
ATOM 2419 N N . SER A 1 306 ? 14.311 0.511 -26.441 1.00 96.31 306 SER A N 1
ATOM 2420 C CA . SER A 1 306 ? 14.173 1.923 -26.822 1.00 96.31 306 SER A CA 1
ATOM 2421 C C . SER A 1 306 ? 14.034 2.830 -25.598 1.00 96.31 306 SER A C 1
ATOM 2423 O O . SER A 1 306 ? 14.806 3.775 -25.435 1.00 96.31 306 SER A O 1
ATOM 2425 N N . PHE A 1 307 ? 13.107 2.512 -24.692 1.00 95.94 307 PHE A N 1
ATOM 2426 C CA . PHE A 1 307 ? 12.813 3.394 -23.568 1.00 95.94 307 PHE A CA 1
ATOM 2427 C C . PHE A 1 307 ? 13.928 3.434 -22.514 1.00 95.94 307 PHE A C 1
ATOM 2429 O O . PHE A 1 307 ? 14.257 4.506 -22.008 1.00 95.94 307 PHE A O 1
ATOM 2436 N N . LEU A 1 308 ? 14.537 2.295 -22.169 1.00 94.25 308 LEU A N 1
ATOM 2437 C CA . LEU A 1 308 ? 15.581 2.263 -21.141 1.00 94.25 308 LEU A CA 1
ATOM 2438 C C . LEU A 1 308 ? 16.966 2.595 -21.708 1.00 94.25 308 LEU A C 1
ATOM 2440 O O . LEU A 1 308 ? 17.696 3.371 -21.096 1.00 94.25 308 LEU A O 1
ATOM 2444 N N . VAL A 1 309 ? 17.346 2.036 -22.859 1.00 93.00 309 VAL A N 1
ATOM 2445 C CA . VAL A 1 309 ? 18.696 2.217 -23.424 1.00 93.00 309 VAL A CA 1
ATOM 2446 C C . VAL A 1 309 ? 18.792 3.529 -24.193 1.00 93.00 309 VAL A C 1
ATOM 2448 O O . VAL A 1 309 ? 19.651 4.345 -23.869 1.00 93.00 309 VAL A O 1
ATOM 2451 N N . ASN A 1 310 ? 17.916 3.755 -25.176 1.00 91.81 310 ASN A N 1
ATOM 2452 C CA . ASN A 1 310 ? 18.068 4.887 -26.097 1.00 91.81 310 ASN A CA 1
ATOM 2453 C C . ASN A 1 310 ? 17.612 6.213 -25.464 1.00 91.81 310 ASN A C 1
ATOM 2455 O O . ASN A 1 310 ? 18.288 7.224 -25.615 1.00 91.81 310 ASN A O 1
ATOM 2459 N N . GLU A 1 311 ? 16.485 6.218 -24.745 1.00 91.81 311 GLU A N 1
ATOM 2460 C CA . GLU A 1 311 ? 15.920 7.441 -24.144 1.00 91.81 311 GLU A CA 1
ATOM 2461 C C . GLU A 1 311 ? 16.475 7.740 -22.735 1.00 91.81 311 GLU A C 1
ATOM 2463 O O . GLU A 1 311 ? 16.501 8.894 -22.307 1.00 91.81 311 GLU A O 1
ATOM 2468 N N . ASN A 1 312 ? 16.934 6.718 -22.000 1.00 89.94 312 ASN A N 1
ATOM 2469 C CA . ASN A 1 312 ? 17.350 6.844 -20.594 1.00 89.94 312 ASN A CA 1
ATOM 2470 C C . ASN A 1 312 ? 18.788 6.369 -20.289 1.00 89.94 312 ASN A C 1
ATOM 2472 O O . ASN A 1 312 ? 19.178 6.336 -19.120 1.00 89.94 312 ASN A O 1
ATOM 2476 N N . ALA A 1 313 ? 19.590 6.039 -21.308 1.00 90.25 313 ALA A N 1
ATOM 2477 C CA . ALA A 1 313 ? 21.013 5.686 -21.196 1.00 90.25 313 ALA A CA 1
ATOM 2478 C C . ALA A 1 313 ? 21.349 4.478 -20.280 1.00 90.25 313 ALA A C 1
ATOM 2480 O O . ALA A 1 313 ? 22.453 4.37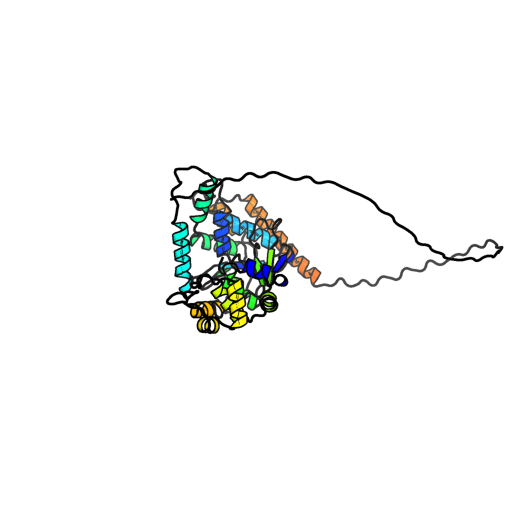5 -19.735 1.00 90.25 313 ALA A O 1
ATOM 2481 N N . PHE A 1 314 ? 20.430 3.520 -20.105 1.00 90.31 314 PHE A N 1
ATOM 2482 C CA . PHE A 1 314 ? 20.725 2.272 -19.388 1.00 90.31 314 PHE A CA 1
ATOM 2483 C C . PHE A 1 314 ? 21.634 1.347 -20.218 1.00 90.31 314 PHE A C 1
ATOM 2485 O O . PHE A 1 314 ? 21.502 1.236 -21.433 1.00 90.31 314 PHE A O 1
ATOM 2492 N N . ASN A 1 315 ? 22.530 0.599 -19.563 1.00 91.75 315 ASN A N 1
ATOM 2493 C CA . ASN A 1 315 ? 23.360 -0.403 -20.245 1.00 91.75 315 ASN A CA 1
ATOM 2494 C C . ASN A 1 315 ? 22.496 -1.533 -20.844 1.00 91.75 315 ASN A C 1
ATOM 2496 O O . ASN A 1 315 ? 21.849 -2.276 -20.102 1.00 91.75 315 ASN A O 1
ATOM 2500 N N . LYS A 1 316 ? 22.552 -1.683 -22.176 1.00 93.19 316 LYS A N 1
ATOM 2501 C CA . LYS A 1 316 ? 21.761 -2.647 -22.957 1.00 93.19 316 LYS A CA 1
ATOM 2502 C C . LYS A 1 316 ? 21.868 -4.083 -22.447 1.00 93.19 316 LYS A C 1
ATOM 2504 O O . LYS A 1 316 ? 20.841 -4.707 -22.200 1.00 93.19 316 LYS A O 1
ATOM 2509 N N . ASP A 1 317 ? 23.085 -4.576 -22.226 1.00 93.38 317 ASP A N 1
ATOM 2510 C CA . ASP A 1 317 ? 23.338 -5.981 -21.871 1.00 93.38 317 ASP A CA 1
ATOM 2511 C C . ASP A 1 317 ? 22.594 -6.383 -20.589 1.00 93.38 317 ASP A C 1
ATOM 2513 O O . ASP A 1 317 ? 21.969 -7.440 -20.526 1.00 93.38 317 ASP A O 1
ATOM 2517 N N . ARG A 1 318 ? 22.586 -5.502 -19.579 1.00 91.25 318 ARG A N 1
ATOM 2518 C CA . ARG A 1 318 ? 21.837 -5.701 -18.327 1.00 91.25 318 ARG A CA 1
ATOM 2519 C C . ARG A 1 318 ? 20.321 -5.675 -18.510 1.00 91.25 318 ARG A C 1
ATOM 2521 O O . ARG A 1 318 ? 19.628 -6.322 -17.722 1.00 91.25 318 ARG A O 1
ATOM 2528 N N . ILE A 1 319 ? 19.800 -4.929 -19.485 1.00 93.56 319 ILE A N 1
ATOM 2529 C CA . ILE A 1 319 ? 18.364 -4.904 -19.796 1.00 93.56 319 ILE A CA 1
ATOM 2530 C C . ILE A 1 319 ? 17.970 -6.214 -20.487 1.00 93.56 319 ILE A C 1
ATOM 2532 O O . ILE A 1 319 ? 17.125 -6.927 -19.946 1.00 93.56 319 ILE A O 1
ATOM 2536 N N . THR A 1 320 ? 18.650 -6.602 -21.571 1.00 93.50 320 THR A N 1
ATOM 2537 C CA . THR A 1 320 ? 18.410 -7.872 -22.284 1.00 93.50 320 THR A CA 1
ATOM 2538 C C . THR A 1 320 ? 18.535 -9.082 -21.348 1.00 93.50 320 THR A C 1
ATOM 2540 O O . THR A 1 320 ? 17.567 -9.822 -21.185 1.00 93.50 320 THR A O 1
ATOM 2543 N N . GLN A 1 321 ? 19.626 -9.204 -20.578 1.00 94.69 321 GLN A N 1
ATOM 2544 C CA . GLN A 1 321 ? 19.798 -10.270 -19.568 1.00 94.69 321 GLN A CA 1
ATOM 2545 C C . GLN A 1 321 ? 18.722 -10.280 -18.469 1.00 94.69 321 GLN A C 1
ATOM 2547 O O . GLN A 1 321 ? 18.591 -11.251 -17.723 1.00 94.69 321 GLN A O 1
ATOM 2552 N N . SER A 1 322 ? 17.972 -9.192 -18.283 1.00 94.19 322 SER A N 1
ATOM 2553 C CA . SER A 1 322 ? 16.854 -9.141 -17.334 1.00 94.19 322 SER A CA 1
ATOM 2554 C C . SER A 1 322 ? 15.530 -9.542 -17.985 1.00 94.19 322 SER A C 1
ATOM 2556 O O . SER A 1 322 ? 14.731 -10.220 -17.339 1.00 94.19 322 SER A O 1
ATOM 2558 N N . ILE A 1 323 ? 15.329 -9.206 -19.261 1.00 93.69 323 ILE A N 1
ATOM 2559 C CA . ILE A 1 323 ? 14.183 -9.641 -20.072 1.00 93.69 323 ILE A CA 1
ATOM 2560 C C . ILE A 1 323 ? 14.247 -11.160 -20.301 1.00 93.69 323 ILE A C 1
ATOM 2562 O O . ILE A 1 323 ? 13.289 -11.864 -19.977 1.00 93.69 323 ILE A O 1
ATOM 2566 N N . GLU A 1 324 ? 15.404 -11.691 -20.712 1.00 93.62 324 GLU A N 1
ATOM 2567 C CA . GLU A 1 324 ? 15.668 -13.133 -20.870 1.00 93.62 324 GLU A CA 1
ATOM 2568 C C . GLU A 1 324 ? 15.298 -13.941 -19.614 1.00 93.62 324 GLU A C 1
ATOM 2570 O O . GLU A 1 324 ? 14.665 -15.000 -19.696 1.00 93.62 324 GLU A O 1
ATOM 2575 N N . ARG A 1 325 ? 15.661 -13.435 -18.426 1.00 93.25 325 ARG A N 1
ATOM 2576 C CA . ARG A 1 325 ? 15.353 -14.079 -17.139 1.00 93.25 325 ARG A CA 1
ATOM 2577 C C . ARG A 1 325 ? 13.861 -14.055 -16.818 1.00 93.25 325 ARG A C 1
ATOM 2579 O O . ARG A 1 325 ? 13.338 -15.075 -16.372 1.00 93.25 325 ARG A O 1
ATOM 2586 N N . VAL A 1 326 ? 13.161 -12.951 -17.094 1.00 92.62 326 VAL A N 1
ATOM 2587 C CA . VAL A 1 326 ? 11.697 -12.859 -16.938 1.00 92.62 326 VAL A CA 1
ATOM 2588 C C . VAL A 1 326 ? 10.978 -13.825 -17.885 1.00 92.62 326 VAL A C 1
ATOM 2590 O O . VAL A 1 326 ? 10.092 -14.558 -17.441 1.00 92.62 326 VAL A O 1
ATOM 2593 N N . MET A 1 327 ? 11.390 -13.897 -19.153 1.00 91.25 327 MET A N 1
ATOM 2594 C CA . MET A 1 327 ? 10.835 -14.839 -20.135 1.00 91.25 327 MET A CA 1
ATOM 2595 C C . MET A 1 327 ? 11.098 -16.296 -19.733 1.00 91.25 327 MET A C 1
ATOM 2597 O O . MET A 1 327 ? 10.186 -17.122 -19.710 1.00 91.25 327 MET A O 1
ATOM 2601 N N . THR A 1 328 ? 12.321 -16.603 -19.295 1.00 91.38 328 THR A N 1
ATOM 2602 C CA . THR A 1 328 ? 12.695 -17.928 -18.777 1.00 91.38 328 THR A CA 1
ATOM 2603 C C . THR A 1 328 ? 11.883 -18.316 -17.538 1.00 91.38 328 THR A C 1
ATOM 2605 O O . THR A 1 328 ? 11.466 -19.470 -17.406 1.00 91.38 328 THR A O 1
ATOM 2608 N N . ALA A 1 329 ? 11.642 -17.376 -16.618 1.00 88.06 329 ALA A N 1
ATOM 2609 C CA . ALA A 1 329 ? 10.822 -17.610 -15.433 1.00 88.06 329 ALA A CA 1
ATOM 2610 C C . ALA A 1 329 ? 9.365 -17.896 -15.821 1.00 88.06 329 ALA A C 1
ATOM 2612 O O . ALA A 1 329 ? 8.813 -18.915 -15.409 1.00 88.06 329 ALA A O 1
ATOM 2613 N N . LYS A 1 330 ? 8.765 -17.072 -16.689 1.00 85.12 330 LYS A N 1
ATOM 2614 C CA . LYS A 1 330 ? 7.400 -17.271 -17.201 1.00 85.12 330 LYS A CA 1
ATOM 2615 C C . LYS A 1 330 ? 7.188 -18.633 -17.858 1.00 85.12 330 LYS A C 1
ATOM 2617 O O . LYS A 1 330 ? 6.211 -19.306 -17.530 1.00 85.12 330 LYS A O 1
ATOM 2622 N N . SER A 1 331 ? 8.125 -19.080 -18.690 1.00 82.31 331 SER A N 1
ATOM 2623 C CA . SER A 1 331 ? 8.084 -20.411 -19.312 1.00 82.31 331 SER A CA 1
ATOM 2624 C C . SER A 1 331 ? 8.107 -21.550 -18.282 1.00 82.31 331 SER A C 1
ATOM 2626 O O . SER A 1 331 ? 7.428 -22.560 -18.446 1.00 82.31 331 SER A O 1
ATOM 2628 N N . LYS A 1 332 ? 8.819 -21.384 -17.160 1.00 79.62 332 LYS A N 1
ATOM 2629 C CA . LYS A 1 332 ? 8.801 -22.352 -16.046 1.00 79.62 332 LYS A CA 1
ATOM 2630 C C . LYS A 1 332 ? 7.489 -22.309 -15.250 1.00 79.62 332 LYS A C 1
ATOM 2632 O O . LYS A 1 332 ? 7.066 -23.338 -14.720 1.00 79.62 332 LYS A O 1
ATOM 2637 N N . LEU A 1 333 ? 6.815 -21.157 -15.180 1.00 73.50 333 LEU A N 1
ATOM 2638 C CA . LEU A 1 333 ? 5.513 -21.002 -14.510 1.00 73.50 333 LEU A CA 1
ATOM 2639 C C . LEU A 1 333 ? 4.354 -21.634 -15.291 1.00 73.50 333 LEU A C 1
ATOM 2641 O O . LEU A 1 333 ? 3.406 -22.109 -14.667 1.00 73.50 333 LEU A O 1
ATOM 2645 N N . SER A 1 334 ? 4.393 -21.645 -16.627 1.00 65.62 334 SER A N 1
ATOM 2646 C CA . SER A 1 334 ? 3.384 -22.362 -17.421 1.00 65.62 334 SER A CA 1
ATOM 2647 C C . SER A 1 334 ? 3.545 -23.878 -17.260 1.00 65.62 334 SER A C 1
ATOM 2649 O O . SER A 1 334 ? 2.572 -24.557 -16.940 1.00 65.62 334 SER A O 1
ATOM 2651 N N . TYR A 1 335 ? 4.779 -24.380 -17.365 1.00 56.12 335 TYR A N 1
ATOM 2652 C CA . TYR A 1 335 ? 5.110 -25.803 -17.249 1.00 56.12 335 TYR A CA 1
ATOM 2653 C C . TYR A 1 335 ? 4.827 -26.391 -15.849 1.00 56.12 335 TYR A C 1
ATOM 2655 O O . TYR A 1 335 ? 4.127 -27.392 -15.709 1.00 56.12 335 TYR A O 1
ATOM 2663 N N . SER A 1 336 ? 5.283 -25.736 -14.775 1.00 56.38 336 SER A N 1
ATOM 2664 C CA . SER A 1 336 ? 5.020 -26.213 -13.401 1.00 56.38 336 SER A CA 1
ATOM 2665 C C . SER A 1 336 ? 3.528 -26.199 -13.026 1.00 56.38 336 SER A C 1
ATOM 2667 O O . SER A 1 336 ? 3.089 -26.966 -12.163 1.00 56.38 336 SER A O 1
ATOM 2669 N N . ARG A 1 337 ? 2.714 -25.373 -13.701 1.00 53.97 337 ARG A N 1
ATOM 2670 C CA . ARG A 1 337 ? 1.253 -25.353 -13.541 1.00 53.97 337 ARG A CA 1
ATOM 2671 C C . ARG A 1 337 ? 0.549 -26.519 -14.246 1.00 53.97 337 ARG A C 1
ATOM 2673 O O . ARG A 1 337 ? -0.522 -26.902 -13.783 1.00 53.97 337 ARG A O 1
ATOM 2680 N N . SER A 1 338 ? 1.111 -27.094 -15.314 1.00 46.50 338 SER A N 1
ATOM 2681 C CA . SER A 1 338 ? 0.557 -28.316 -15.917 1.00 46.50 338 SER A CA 1
ATOM 2682 C C . SER A 1 338 ? 0.918 -29.561 -15.108 1.00 46.50 338 SER A C 1
ATOM 2684 O O . SER A 1 338 ? 0.029 -30.361 -14.830 1.00 46.50 338 SER A O 1
ATOM 2686 N N . GLU A 1 339 ? 2.161 -29.702 -14.634 1.00 43.03 339 GLU A N 1
ATOM 2687 C CA . GLU A 1 339 ? 2.540 -30.837 -13.771 1.00 43.03 339 GLU A CA 1
ATOM 2688 C C . GLU A 1 339 ? 1.738 -30.868 -12.462 1.00 43.03 339 GLU A C 1
ATOM 2690 O O . GLU A 1 339 ? 1.224 -31.912 -12.079 1.00 43.03 339 GLU A O 1
ATOM 2695 N N . SER A 1 340 ? 1.525 -29.719 -11.811 1.00 47.34 340 SER A N 1
ATOM 2696 C CA . SER A 1 340 ? 0.702 -29.648 -10.589 1.00 47.34 340 SER A CA 1
ATOM 2697 C C . SER A 1 340 ? -0.808 -29.850 -10.812 1.00 47.34 340 SER A C 1
ATOM 2699 O O . SER A 1 340 ? -1.551 -29.975 -9.837 1.00 47.34 340 SER A O 1
ATOM 2701 N N . PHE A 1 341 ? -1.269 -29.939 -12.066 1.00 44.22 341 PHE A N 1
ATOM 2702 C CA . PHE A 1 341 ? -2.643 -30.324 -12.413 1.00 44.22 341 PHE A CA 1
ATOM 2703 C C . PHE A 1 341 ? -2.833 -31.846 -12.504 1.00 44.22 341 PHE A C 1
ATOM 2705 O O . PHE A 1 341 ? -3.931 -32.346 -12.252 1.00 44.22 341 PHE A O 1
ATOM 2712 N N . PHE A 1 342 ? -1.772 -32.593 -12.821 1.00 42.03 342 PHE A N 1
ATOM 2713 C CA . PHE A 1 342 ? -1.795 -34.051 -12.882 1.00 42.03 342 PHE A CA 1
ATOM 2714 C C . PHE A 1 342 ? -1.153 -34.639 -11.625 1.00 42.03 342 PHE A C 1
ATOM 2716 O O . PHE A 1 342 ? 0.063 -34.611 -11.453 1.00 42.03 342 PHE A O 1
ATOM 2723 N N . LYS A 1 343 ? -1.958 -35.270 -10.760 1.00 40.94 343 LYS A N 1
ATOM 2724 C CA . LYS A 1 343 ? -1.387 -36.234 -9.808 1.00 40.94 343 LYS A CA 1
ATOM 2725 C C . LYS A 1 343 ? -0.629 -37.293 -10.619 1.00 40.94 343 LYS A C 1
ATOM 2727 O O . LYS A 1 343 ? -1.241 -37.849 -11.536 1.00 40.94 343 LYS A O 1
ATOM 2732 N N . PRO A 1 344 ? 0.631 -37.625 -10.283 1.00 41.84 344 PRO A N 1
ATOM 2733 C CA . PRO A 1 344 ? 1.275 -38.803 -10.839 1.00 41.84 344 PRO A CA 1
ATOM 2734 C C . PRO A 1 344 ? 0.357 -40.003 -10.618 1.00 41.84 344 PRO A C 1
ATOM 2736 O O . PRO A 1 344 ? -0.077 -40.253 -9.488 1.00 41.84 344 PRO A O 1
ATOM 2739 N N . ALA A 1 345 ? 0.018 -40.715 -11.692 1.00 35.25 345 ALA A N 1
ATOM 2740 C CA . ALA A 1 345 ? -0.709 -41.965 -11.561 1.00 35.25 345 ALA A CA 1
ATOM 2741 C C . ALA A 1 345 ? 0.139 -42.892 -10.684 1.00 35.25 345 ALA A C 1
ATOM 2743 O O . ALA A 1 345 ? 1.313 -43.119 -10.982 1.00 35.25 345 ALA A O 1
ATOM 2744 N N . VAL A 1 346 ? -0.434 -43.388 -9.584 1.0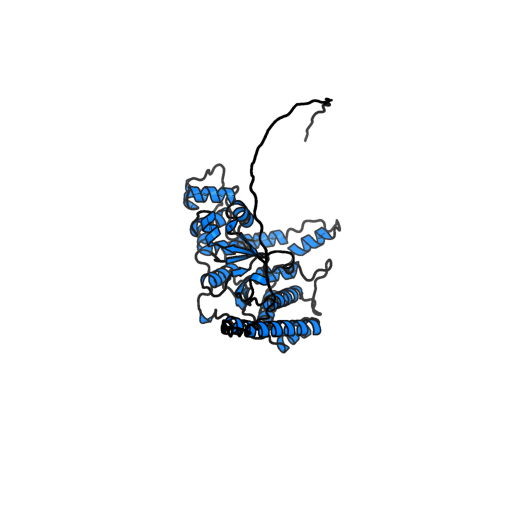0 38.56 346 VAL A N 1
ATOM 2745 C CA . VAL A 1 346 ? 0.259 -44.340 -8.711 1.00 38.56 346 VAL A CA 1
ATOM 2746 C C . VAL A 1 346 ? 0.425 -45.625 -9.510 1.00 38.56 346 VAL A C 1
ATOM 2748 O O . VAL A 1 346 ? -0.509 -46.420 -9.620 1.00 38.56 346 VAL A O 1
ATOM 2751 N N . GLY A 1 347 ? 1.600 -45.785 -10.120 1.00 36.16 347 GLY A N 1
ATOM 2752 C CA . GLY A 1 347 ? 1.957 -46.985 -10.857 1.00 36.16 347 GLY A CA 1
ATOM 2753 C C . GLY A 1 347 ? 1.792 -48.184 -9.936 1.00 36.16 347 GLY A C 1
ATOM 2754 O O . GLY A 1 347 ? 2.380 -48.218 -8.855 1.00 36.16 347 GLY A O 1
ATOM 2755 N N . GLN A 1 348 ? 0.957 -49.141 -10.341 1.00 34.12 348 GLN A N 1
ATOM 2756 C CA . GLN A 1 348 ? 0.768 -50.368 -9.581 1.00 34.12 348 GLN A CA 1
ATOM 2757 C C . GLN A 1 348 ? 2.119 -51.075 -9.482 1.00 34.12 348 GLN A C 1
ATOM 2759 O O . GLN A 1 348 ? 2.688 -51.489 -10.492 1.00 34.12 348 GLN A O 1
ATOM 2764 N N . SER A 1 349 ? 2.650 -51.183 -8.264 1.00 35.03 349 SER A N 1
ATOM 2765 C CA . SER A 1 349 ? 3.880 -51.919 -8.004 1.00 35.03 349 SER A CA 1
ATOM 2766 C C . SER A 1 349 ? 3.661 -53.382 -8.380 1.00 35.03 349 SER A C 1
ATOM 2768 O O . SER A 1 349 ? 2.900 -54.081 -7.705 1.00 35.03 349 SER A O 1
ATOM 2770 N N . VAL A 1 350 ? 4.314 -53.832 -9.453 1.00 35.16 350 VAL A N 1
ATOM 2771 C CA . VAL A 1 350 ? 4.306 -55.241 -9.862 1.00 35.16 350 VAL A CA 1
ATOM 2772 C C . VAL A 1 350 ? 4.781 -56.085 -8.670 1.00 35.16 350 VAL A C 1
ATOM 2774 O O . VAL A 1 350 ? 5.821 -55.754 -8.091 1.00 35.16 350 VAL A O 1
ATOM 2777 N N . PRO A 1 351 ? 4.048 -57.136 -8.256 1.00 33.16 351 PRO A N 1
ATOM 2778 C CA . PRO A 1 351 ? 4.490 -57.993 -7.164 1.00 33.16 351 PRO A CA 1
ATOM 2779 C C . PRO A 1 351 ? 5.834 -58.639 -7.507 1.00 33.16 351 PRO A C 1
ATOM 2781 O O . PRO A 1 351 ? 5.980 -59.231 -8.574 1.00 33.16 351 PRO A O 1
ATOM 2784 N N . ALA A 1 352 ? 6.810 -58.542 -6.603 1.00 33.38 352 ALA A N 1
ATOM 2785 C CA . ALA A 1 352 ? 8.088 -59.222 -6.779 1.00 33.38 352 ALA A CA 1
ATOM 2786 C C . ALA A 1 352 ? 7.878 -60.746 -6.781 1.00 33.38 352 ALA A C 1
ATOM 2788 O O . ALA A 1 352 ? 7.223 -61.289 -5.885 1.00 33.38 352 ALA A O 1
ATOM 2789 N N . GLU A 1 353 ? 8.431 -61.432 -7.781 1.00 31.77 353 GLU A N 1
ATOM 2790 C CA . GLU A 1 353 ? 8.309 -62.884 -7.901 1.00 31.77 353 GLU A CA 1
ATOM 2791 C C . GLU A 1 353 ? 8.984 -63.608 -6.728 1.00 31.77 353 GLU A C 1
ATOM 2793 O O . GLU A 1 353 ? 10.065 -63.239 -6.259 1.00 31.77 353 GLU A O 1
ATOM 2798 N N . ARG A 1 354 ? 8.347 -64.683 -6.255 1.00 29.52 354 ARG A N 1
ATOM 2799 C CA . ARG A 1 354 ? 8.948 -65.588 -5.272 1.00 29.52 354 ARG A CA 1
ATOM 2800 C C . ARG A 1 354 ? 10.010 -66.444 -5.955 1.00 29.52 354 ARG A C 1
ATOM 2802 O O . ARG A 1 354 ? 9.671 -67.344 -6.715 1.00 29.52 354 ARG A O 1
ATOM 2809 N N . VAL A 1 355 ? 11.275 -66.236 -5.603 1.00 32.69 355 VAL A N 1
ATOM 2810 C CA . VAL A 1 355 ? 12.331 -67.216 -5.887 1.00 32.69 355 VAL A CA 1
ATOM 2811 C C . VAL A 1 355 ? 12.084 -68.463 -5.032 1.00 32.69 355 VAL A C 1
ATOM 2813 O O . VAL A 1 355 ? 12.009 -68.377 -3.804 1.00 32.69 355 VAL A O 1
ATOM 2816 N N . GLU A 1 356 ? 11.934 -69.620 -5.676 1.00 29.47 356 GLU A N 1
ATOM 2817 C CA . GLU A 1 356 ? 11.693 -70.891 -4.990 1.00 29.47 356 GLU A CA 1
ATOM 2818 C C . GLU A 1 356 ? 12.909 -71.374 -4.187 1.00 29.47 356 GLU A C 1
ATOM 2820 O O . GLU A 1 356 ? 14.069 -71.154 -4.539 1.00 29.47 356 GLU A O 1
ATOM 2825 N N . THR A 1 357 ? 12.642 -72.078 -3.087 1.00 27.48 357 THR A N 1
ATOM 2826 C CA . THR A 1 357 ? 13.676 -72.580 -2.178 1.00 27.48 357 THR A CA 1
ATOM 2827 C C . THR A 1 357 ? 14.164 -73.963 -2.612 1.00 27.48 357 THR A C 1
ATOM 2829 O O . THR A 1 357 ? 13.371 -74.897 -2.702 1.00 27.48 357 THR A O 1
ATOM 2832 N N . ARG A 1 358 ? 15.479 -74.146 -2.790 1.00 28.25 358 ARG A N 1
ATOM 2833 C CA . ARG A 1 358 ? 16.093 -75.486 -2.838 1.00 28.25 358 ARG A CA 1
ATOM 2834 C C . ARG A 1 358 ? 16.699 -75.842 -1.484 1.00 28.25 358 ARG A C 1
ATOM 2836 O O . ARG A 1 358 ? 17.630 -75.188 -1.025 1.00 28.25 358 ARG A O 1
ATOM 2843 N N . CYS A 1 359 ? 16.177 -76.893 -0.857 1.00 26.05 359 CYS A N 1
ATOM 2844 C CA . CYS A 1 359 ? 16.738 -77.457 0.368 1.00 26.05 359 CYS A CA 1
ATOM 2845 C C . CYS A 1 359 ? 18.036 -78.235 0.098 1.00 26.05 359 CYS A C 1
ATOM 2847 O O . CYS A 1 359 ? 18.158 -78.917 -0.918 1.00 26.05 359 CYS A O 1
ATOM 2849 N N . ALA A 1 360 ? 18.945 -78.225 1.074 1.00 30.67 360 ALA A N 1
ATOM 2850 C CA . ALA A 1 360 ? 20.034 -79.191 1.201 1.00 30.67 360 ALA A CA 1
ATOM 2851 C C . ALA A 1 360 ? 20.032 -79.755 2.634 1.00 30.67 360 ALA A C 1
ATOM 2853 O O . ALA A 1 360 ? 19.906 -79.002 3.598 1.00 30.67 360 ALA A O 1
ATOM 2854 N N . PHE A 1 361 ? 20.124 -81.080 2.772 1.00 28.33 361 PHE A N 1
ATOM 2855 C CA . PHE A 1 361 ? 20.084 -81.794 4.055 1.00 28.33 361 PHE A CA 1
ATOM 2856 C C . PHE A 1 361 ? 21.485 -81.946 4.670 1.00 28.33 361 PHE A C 1
ATOM 2858 O O . PHE A 1 361 ? 22.367 -82.489 4.011 1.00 28.33 361 PHE A O 1
ATOM 2865 N N . VAL A 1 362 ? 21.644 -81.615 5.960 1.00 31.05 362 VAL A N 1
ATOM 2866 C CA . VAL A 1 362 ? 22.661 -82.194 6.871 1.00 31.05 362 VAL A CA 1
ATOM 2867 C C . VAL A 1 362 ? 22.023 -82.392 8.269 1.00 31.05 362 VAL A C 1
ATOM 2869 O O . VAL A 1 362 ? 20.987 -81.799 8.568 1.00 31.05 362 VAL A O 1
ATOM 2872 N N . ALA A 1 363 ? 22.569 -83.304 9.082 1.00 31.00 363 ALA A N 1
ATOM 2873 C CA . ALA A 1 363 ? 21.917 -83.944 10.236 1.00 31.00 363 ALA A CA 1
ATOM 2874 C C . ALA A 1 363 ? 21.963 -83.167 11.595 1.00 31.00 363 ALA A C 1
ATOM 2876 O O . ALA A 1 363 ? 22.692 -82.183 11.703 1.00 31.00 363 ALA A O 1
ATOM 2877 N N . PRO A 1 364 ? 21.199 -83.589 12.642 1.00 41.75 364 PRO A N 1
ATOM 2878 C CA . PRO A 1 364 ? 20.904 -82.770 13.839 1.00 41.75 364 PRO A CA 1
ATOM 2879 C C . PRO A 1 364 ? 21.397 -83.322 15.211 1.00 41.75 364 PRO A C 1
ATOM 2881 O O . PRO A 1 364 ? 21.860 -84.459 15.284 1.00 41.75 364 PRO A O 1
ATOM 2884 N N . LYS A 1 365 ? 21.093 -82.562 16.297 1.00 28.81 365 LYS A N 1
ATOM 2885 C CA . LYS A 1 365 ? 21.138 -82.845 17.776 1.00 28.81 365 LYS A CA 1
ATOM 2886 C C . LYS A 1 365 ? 22.370 -82.299 18.551 1.00 28.81 365 LYS A C 1
ATOM 2888 O O . LYS A 1 365 ? 23.413 -82.150 17.926 1.00 28.81 365 LYS A O 1
ATOM 2893 N N . PRO A 1 366 ? 22.314 -82.103 19.903 1.00 34.12 366 PRO A N 1
ATOM 2894 C CA . PRO A 1 366 ? 21.154 -82.046 20.825 1.00 34.12 366 PRO A CA 1
ATOM 2895 C C . PRO A 1 366 ? 21.093 -80.848 21.827 1.00 34.12 366 PRO A C 1
ATOM 2897 O O . PRO A 1 366 ? 22.095 -80.351 22.318 1.00 34.12 366 PRO A O 1
ATOM 2900 N N . VAL A 1 367 ? 19.855 -80.492 22.198 1.00 33.12 367 VAL A N 1
ATOM 2901 C CA . VAL A 1 367 ? 19.308 -80.098 23.529 1.00 33.12 367 VAL A CA 1
ATOM 2902 C C . VAL A 1 367 ? 20.257 -79.872 24.734 1.00 33.12 367 VAL A C 1
ATOM 2904 O O . VAL A 1 367 ? 20.928 -80.808 25.151 1.00 33.12 367 VAL A O 1
ATOM 2907 N N . MET A 1 368 ? 20.071 -78.748 25.459 1.00 28.08 368 MET A N 1
ATOM 2908 C CA . MET A 1 368 ? 19.876 -78.725 26.934 1.00 28.08 368 MET A CA 1
ATOM 2909 C C . MET A 1 368 ? 19.106 -77.470 27.428 1.00 28.08 368 MET A C 1
ATOM 2911 O O . MET A 1 368 ? 18.806 -76.575 26.642 1.00 28.08 368 MET A O 1
ATOM 2915 N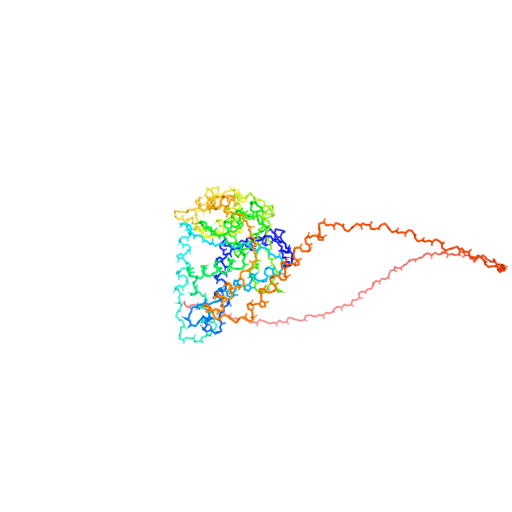 N . LYS A 1 369 ? 18.684 -77.466 28.706 1.00 32.44 369 LYS A N 1
ATOM 2916 C CA . LYS A 1 369 ? 17.791 -76.484 29.378 1.00 32.44 369 LYS A CA 1
ATOM 2917 C C . LYS A 1 369 ? 18.476 -75.848 30.613 1.00 32.44 369 LYS A C 1
ATOM 2919 O O . LYS A 1 369 ? 19.559 -76.285 30.978 1.00 32.44 369 LYS A O 1
ATOM 2924 N N . VAL A 1 370 ? 17.730 -74.977 31.323 1.00 29.17 370 VAL A N 1
ATOM 2925 C CA . VAL A 1 370 ? 17.994 -74.374 32.662 1.00 29.17 370 VAL A CA 1
ATOM 2926 C C . VAL A 1 370 ? 18.823 -73.072 32.586 1.00 29.17 370 VAL A C 1
ATOM 2928 O O . VAL A 1 370 ? 19.745 -72.995 31.789 1.00 29.17 370 VAL A O 1
ATOM 2931 N N . GLY A 1 371 ? 18.519 -71.997 33.332 1.00 29.02 371 GLY A N 1
ATOM 2932 C CA . GLY A 1 371 ? 17.460 -71.800 34.342 1.00 29.02 371 GLY A CA 1
ATOM 2933 C C . GLY A 1 371 ? 17.193 -70.323 34.691 1.00 29.02 371 GLY A C 1
ATOM 2934 O O . GLY A 1 371 ? 17.754 -69.417 34.085 1.00 29.02 371 GLY A O 1
ATOM 2935 N N . THR A 1 372 ? 16.293 -70.088 35.649 1.00 31.88 372 THR A N 1
ATOM 2936 C CA . THR A 1 372 ? 15.817 -68.763 36.106 1.00 31.88 372 THR A CA 1
ATOM 2937 C C . THR A 1 372 ? 16.762 -68.072 37.096 1.00 31.88 372 THR A C 1
ATOM 2939 O O . THR A 1 372 ? 17.383 -68.770 37.892 1.00 31.88 372 THR A O 1
ATOM 2942 N N . CYS A 1 373 ? 16.746 -66.728 37.161 1.00 27.70 373 CYS A N 1
ATOM 2943 C CA . CYS A 1 373 ? 16.268 -65.980 38.348 1.00 27.70 373 CYS A CA 1
ATOM 2944 C C . CYS A 1 373 ? 16.298 -64.439 38.189 1.00 27.70 373 CYS A C 1
ATOM 2946 O O . CYS A 1 373 ? 17.211 -63.868 37.603 1.00 27.70 373 CYS A O 1
ATOM 2948 N N . TYR A 1 374 ? 15.286 -63.795 38.776 1.00 33.12 374 TYR A N 1
ATOM 2949 C CA . TYR A 1 374 ? 15.216 -62.382 39.208 1.00 33.12 374 TYR A CA 1
ATOM 2950 C C . TYR A 1 374 ? 15.707 -62.306 40.693 1.00 33.12 374 TYR A C 1
ATOM 2952 O O . TYR A 1 374 ? 15.857 -63.391 41.265 1.00 33.12 374 TYR A O 1
ATOM 2960 N N . PRO A 1 375 ? 15.958 -61.142 41.363 1.00 41.38 375 PRO A N 1
ATOM 2961 C CA . PRO A 1 375 ? 15.098 -59.946 41.354 1.00 41.38 375 PRO A CA 1
ATOM 2962 C C . PRO A 1 375 ? 15.780 -58.560 41.528 1.00 41.38 375 PRO A C 1
ATOM 2964 O O . PRO A 1 375 ? 16.980 -58.384 41.346 1.00 41.38 375 PRO A O 1
ATOM 2967 N N . VAL A 1 376 ? 14.930 -57.570 41.821 1.00 34.09 376 VAL A N 1
ATOM 2968 C CA . VAL A 1 376 ? 15.177 -56.139 42.082 1.00 34.09 376 VAL A CA 1
ATOM 2969 C C . VAL A 1 376 ? 15.478 -55.893 43.568 1.00 34.09 376 VAL A C 1
ATOM 2971 O O . VAL A 1 376 ? 14.858 -56.550 44.397 1.00 34.09 376 VAL A O 1
ATOM 2974 N N . GLU A 1 377 ? 16.281 -54.875 43.912 1.00 28.47 377 GLU A N 1
ATOM 2975 C CA . GLU A 1 377 ? 16.122 -54.137 45.185 1.00 28.47 377 GLU A CA 1
ATOM 2976 C C . GLU A 1 377 ? 16.707 -52.702 45.138 1.00 28.47 377 GLU A C 1
ATOM 2978 O O . GLU A 1 377 ? 17.341 -52.330 44.147 1.00 28.47 377 GLU A O 1
ATOM 2983 N N . ALA A 1 378 ? 16.440 -51.865 46.158 1.00 31.38 378 ALA A N 1
ATOM 2984 C CA . ALA A 1 378 ? 16.758 -50.424 46.163 1.00 31.38 378 ALA A CA 1
ATOM 2985 C C . ALA A 1 378 ? 16.973 -49.805 47.572 1.00 31.38 378 ALA A C 1
ATOM 2987 O O . ALA A 1 378 ? 16.308 -50.187 48.529 1.00 31.38 378 ALA A O 1
ATOM 2988 N N . SER A 1 379 ? 17.847 -48.788 47.676 1.00 29.38 379 SER A N 1
ATOM 2989 C CA . SER A 1 379 ? 18.050 -47.855 48.821 1.00 29.38 379 SER A CA 1
ATOM 2990 C C . SER A 1 379 ? 18.890 -46.652 48.306 1.00 29.38 379 SER A C 1
ATOM 2992 O O . SER A 1 379 ? 19.757 -46.895 47.471 1.00 29.38 379 SER A O 1
ATOM 2994 N N . VAL A 1 380 ? 18.690 -45.337 48.536 1.00 31.80 380 VAL A N 1
ATOM 2995 C CA . VAL A 1 380 ? 18.228 -44.452 49.647 1.00 31.80 380 VAL A CA 1
ATOM 2996 C C . VAL A 1 380 ? 19.374 -43.994 50.599 1.00 31.80 380 VAL A C 1
ATOM 2998 O O . VAL A 1 380 ? 20.207 -44.805 50.980 1.00 31.80 380 VAL A O 1
ATOM 3001 N N . HIS A 1 381 ? 19.362 -42.701 51.010 1.00 30.42 381 HIS A N 1
ATOM 3002 C CA . HIS A 1 381 ? 20.317 -41.937 51.881 1.00 30.42 381 HIS A CA 1
ATOM 3003 C C . HIS A 1 381 ? 21.586 -41.341 51.200 1.00 30.42 381 HIS A C 1
ATOM 3005 O O . HIS A 1 381 ? 22.094 -41.924 50.254 1.00 30.42 381 HIS A O 1
ATOM 3011 N N . SER A 1 382 ? 22.176 -40.186 51.598 1.00 30.50 382 SER A N 1
ATOM 3012 C CA . SER A 1 382 ? 21.758 -39.048 52.476 1.00 30.50 382 SER A CA 1
ATOM 3013 C C . SER A 1 382 ? 22.696 -37.805 52.339 1.00 30.50 382 SER A C 1
ATOM 3015 O O . SER A 1 382 ? 23.803 -37.937 51.829 1.00 30.50 382 SER A O 1
ATOM 3017 N N . ARG A 1 383 ? 22.294 -36.605 52.823 1.00 32.19 383 ARG A N 1
ATOM 3018 C CA . ARG A 1 383 ? 23.111 -35.348 52.916 1.00 32.19 383 ARG A CA 1
ATOM 3019 C C . ARG A 1 383 ? 23.803 -35.171 54.291 1.00 32.19 383 ARG A C 1
ATOM 3021 O O . ARG A 1 383 ? 23.248 -35.659 55.272 1.00 32.19 383 ARG A O 1
ATOM 3028 N N . PRO A 1 384 ? 24.914 -34.397 54.403 1.00 44.94 384 PRO A N 1
ATOM 3029 C CA . PRO A 1 384 ? 24.906 -33.015 54.985 1.00 44.94 384 PRO A CA 1
ATOM 3030 C C . PRO A 1 384 ? 25.631 -31.953 54.089 1.00 44.94 384 PRO A C 1
ATOM 3032 O O . PRO A 1 384 ? 26.306 -32.337 53.146 1.00 44.94 384 PRO A O 1
ATOM 3035 N N . LYS A 1 385 ? 25.370 -30.621 54.130 1.00 35.09 385 LYS A N 1
ATOM 3036 C CA . LYS A 1 385 ? 25.875 -29.522 55.029 1.00 35.09 385 LYS A CA 1
ATOM 3037 C C . LYS A 1 385 ? 27.418 -29.471 55.192 1.00 35.09 385 LYS A C 1
ATOM 3039 O O . LYS A 1 385 ? 27.987 -30.518 55.447 1.00 35.09 385 LYS A O 1
ATOM 3044 N N . ALA A 1 386 ? 28.153 -28.339 55.181 1.00 34.31 386 ALA A N 1
ATOM 3045 C CA . ALA A 1 386 ? 27.934 -26.886 54.909 1.00 34.31 386 ALA A CA 1
ATOM 3046 C C . ALA A 1 386 ? 29.350 -26.218 54.658 1.00 34.31 386 ALA A C 1
ATOM 3048 O O . 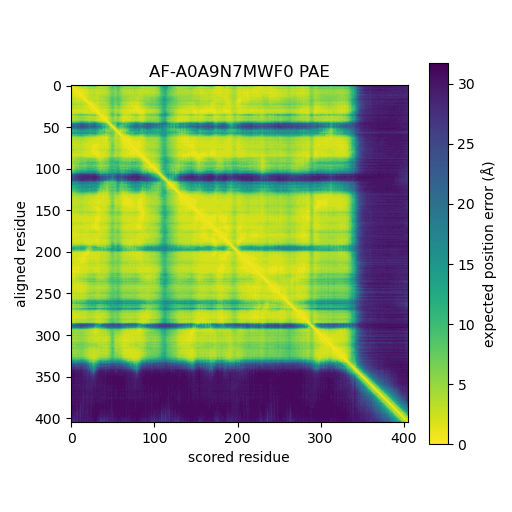ALA A 1 386 ? 30.241 -26.978 54.301 1.00 34.31 386 ALA A O 1
ATOM 3049 N N . MET A 1 387 ? 29.729 -24.920 54.777 1.00 31.20 387 MET A N 1
ATOM 3050 C CA . MET A 1 387 ? 29.138 -23.644 55.262 1.00 31.20 387 MET A CA 1
ATOM 3051 C C . MET A 1 387 ? 30.002 -22.393 54.866 1.00 31.20 387 MET A C 1
ATOM 3053 O O . MET A 1 387 ? 31.221 -22.511 54.834 1.00 31.20 387 MET A O 1
ATOM 3057 N N . GLY A 1 388 ? 29.404 -21.192 54.711 1.00 28.72 388 GLY A N 1
ATOM 3058 C CA . GLY A 1 388 ? 30.058 -19.850 54.773 1.00 28.72 388 GLY A CA 1
ATOM 3059 C C . GLY A 1 388 ? 30.843 -19.333 53.538 1.00 28.72 388 GLY A C 1
ATOM 3060 O O . GLY A 1 388 ? 31.065 -20.087 52.601 1.00 28.72 388 GLY A O 1
ATOM 3061 N N . SER A 1 389 ? 31.317 -18.073 53.461 1.00 29.78 389 SER A N 1
ATOM 3062 C CA . SER A 1 389 ? 30.861 -16.775 54.034 1.00 29.78 389 SER A CA 1
ATOM 3063 C C . SER A 1 389 ? 31.768 -15.600 53.574 1.00 29.78 389 SER A C 1
ATOM 3065 O O . SER A 1 389 ? 32.981 -15.782 53.513 1.00 29.78 389 SER A O 1
ATOM 3067 N N . LYS A 1 390 ? 31.194 -14.400 53.314 1.00 32.56 390 LYS A N 1
ATOM 3068 C CA . LYS A 1 390 ? 31.698 -13.022 53.629 1.00 32.56 390 LYS A CA 1
ATOM 3069 C C . LYS A 1 390 ? 31.225 -11.934 52.645 1.00 32.56 390 LYS A C 1
ATOM 3071 O O . LYS A 1 390 ? 31.368 -12.069 51.436 1.00 32.56 390 LYS A O 1
ATOM 3076 N N . SER A 1 391 ? 30.752 -10.817 53.201 1.00 32.28 391 SER A N 1
ATOM 3077 C CA . SER A 1 391 ? 30.789 -9.474 52.596 1.00 32.28 391 SER A CA 1
ATOM 3078 C C . SER A 1 391 ? 32.066 -8.731 53.051 1.00 32.28 391 SER A C 1
ATOM 3080 O O . SER A 1 391 ? 32.843 -9.289 53.836 1.00 32.28 391 SER A O 1
ATOM 3082 N N . PRO A 1 392 ? 32.307 -7.491 52.583 1.00 46.19 392 PRO A N 1
ATOM 3083 C CA . PRO A 1 392 ? 31.996 -6.390 53.503 1.00 46.19 392 PRO A CA 1
ATOM 3084 C C . PRO A 1 392 ? 31.386 -5.123 52.862 1.00 46.19 392 PRO A C 1
ATOM 3086 O O . PRO A 1 392 ? 31.385 -4.915 51.653 1.00 46.19 392 PRO A O 1
ATOM 3089 N N . SER A 1 393 ? 30.879 -4.281 53.760 1.00 31.75 393 SER A N 1
ATOM 3090 C CA . SER A 1 393 ? 30.612 -2.836 53.674 1.00 31.75 393 SER A CA 1
ATOM 3091 C C . SER A 1 393 ? 31.907 -2.021 53.420 1.00 31.75 393 SER A C 1
ATOM 3093 O O . SER A 1 393 ? 32.991 -2.587 53.527 1.00 31.75 393 SER A O 1
ATOM 3095 N N . SER A 1 394 ? 31.961 -0.704 53.169 1.00 31.59 394 SER A N 1
ATOM 3096 C CA . SER A 1 394 ? 31.009 0.411 52.911 1.00 31.59 394 SER A CA 1
ATOM 3097 C C . SER A 1 394 ? 31.840 1.698 52.746 1.00 31.59 394 SER A C 1
ATOM 3099 O O . SER A 1 394 ? 32.918 1.744 53.336 1.00 31.59 394 SER A O 1
ATOM 3101 N N . LEU A 1 395 ? 31.315 2.768 52.126 1.00 33.12 395 LEU A N 1
ATOM 3102 C CA . LEU A 1 395 ? 31.510 4.157 52.606 1.00 33.12 395 LEU A CA 1
ATOM 3103 C C . LEU A 1 395 ? 30.652 5.183 51.840 1.00 33.12 395 LEU A C 1
ATOM 3105 O O . LEU A 1 395 ? 30.402 5.027 50.647 1.00 33.12 395 LEU A O 1
ATOM 3109 N N . ASP A 1 396 ? 30.218 6.230 52.542 1.00 32.81 396 ASP A N 1
ATOM 3110 C CA . ASP A 1 396 ? 29.549 7.412 51.991 1.00 32.81 396 ASP A CA 1
ATOM 3111 C C . ASP A 1 396 ? 30.498 8.316 51.187 1.00 32.81 396 ASP A C 1
ATOM 3113 O O . ASP A 1 396 ? 31.665 8.477 51.543 1.00 32.81 396 ASP A O 1
ATOM 3117 N N . MET A 1 397 ? 29.932 9.108 50.269 1.00 33.12 397 MET A N 1
ATOM 3118 C CA . MET A 1 397 ? 30.070 10.561 50.427 1.00 33.12 397 MET A CA 1
ATOM 3119 C C . MET A 1 397 ? 28.875 11.335 49.858 1.00 33.12 397 MET A C 1
ATOM 3121 O O . MET A 1 397 ? 28.279 10.952 48.854 1.00 33.12 397 MET A O 1
ATOM 3125 N N . ARG A 1 398 ? 28.524 12.439 50.528 1.00 32.66 398 ARG A N 1
ATOM 3126 C CA . ARG A 1 398 ? 27.470 13.380 50.121 1.00 32.66 398 ARG A CA 1
ATOM 3127 C C . ARG A 1 398 ? 28.081 14.557 49.360 1.00 32.66 398 ARG A C 1
ATOM 3129 O O . ARG A 1 398 ? 29.111 15.074 49.785 1.00 32.66 398 ARG A O 1
ATOM 3136 N N . SER A 1 399 ? 27.372 15.082 48.368 1.00 34.47 399 SER A N 1
ATOM 3137 C CA . SER A 1 399 ? 27.476 16.488 47.954 1.00 34.47 399 SER A CA 1
ATOM 3138 C C . SER A 1 399 ? 26.128 16.978 47.406 1.00 34.47 399 SER A C 1
ATOM 3140 O O . SER A 1 399 ? 25.223 16.176 47.165 1.00 34.47 399 SER A O 1
ATOM 3142 N N . SER A 1 400 ? 25.954 18.299 47.316 1.00 33.88 400 SER A N 1
ATOM 3143 C CA . SER A 1 400 ? 24.637 18.954 47.264 1.00 33.88 400 SER A CA 1
ATOM 3144 C C . SER A 1 400 ? 24.392 19.774 45.988 1.00 33.88 400 SER A C 1
ATOM 3146 O O . SER A 1 400 ? 25.318 20.114 45.259 1.00 33.88 400 SER A O 1
ATOM 3148 N N . GLN A 1 401 ? 23.117 20.135 45.791 1.00 36.75 401 GLN A N 1
ATOM 3149 C CA . GLN A 1 401 ? 22.590 21.269 44.999 1.00 36.75 401 GLN A CA 1
ATOM 3150 C C . GLN A 1 401 ? 23.383 22.591 45.190 1.00 36.75 401 GLN A C 1
ATOM 3152 O O . GLN A 1 401 ? 24.043 22.712 46.227 1.00 36.75 401 GLN A O 1
ATOM 3157 N N . PRO A 1 402 ? 23.314 23.597 44.274 1.00 54.94 402 PRO A N 1
ATOM 3158 C CA . PRO A 1 402 ? 22.141 24.069 43.495 1.00 54.94 402 PRO A CA 1
ATOM 3159 C C . PRO A 1 402 ? 22.308 24.008 41.950 1.00 54.94 402 PRO A C 1
ATOM 3161 O O . PRO A 1 402 ? 23.344 23.553 41.485 1.00 54.94 402 PRO A O 1
ATOM 3164 N N . MET A 1 403 ? 21.316 24.260 41.071 1.00 41.97 403 MET A N 1
ATOM 3165 C CA . MET A 1 403 ? 20.170 25.212 41.004 1.00 41.97 403 MET A CA 1
ATOM 3166 C C . MET A 1 403 ? 20.546 26.666 40.629 1.00 41.97 403 MET A C 1
ATOM 3168 O O . MET A 1 403 ? 21.652 27.100 40.931 1.00 41.97 403 MET A O 1
ATOM 3172 N N . PHE A 1 404 ? 19.588 27.386 40.014 1.00 37.66 404 PHE A N 1
ATOM 3173 C CA . PHE A 1 404 ? 19.699 28.680 39.290 1.00 37.66 404 PHE A CA 1
ATOM 3174 C C . PHE A 1 404 ? 20.319 28.591 37.874 1.00 37.66 404 PHE A C 1
ATOM 3176 O O . PHE A 1 404 ? 21.310 27.889 37.690 1.00 37.66 404 PHE A O 1
ATOM 3183 N N . CYS A 1 405 ? 19.792 29.258 36.834 1.00 43.75 405 CYS A N 1
ATOM 3184 C CA . CYS A 1 405 ? 18.552 30.054 36.687 1.00 43.75 405 CYS A CA 1
ATOM 3185 C C . CYS A 1 405 ? 17.736 29.547 35.487 1.00 43.75 405 CYS A C 1
ATOM 3187 O O . CYS A 1 405 ? 18.374 29.172 34.480 1.00 43.75 405 CYS A O 1
#

Sequence (405 aa):
MGIKGLTKLLADNAPKAMKAQKFESYFGRKIAIDASMSVYRFLIVLGRRGTQMLTNEAGEVTSHLQGMFGRTVQLLEAGIKPVYVFDGMPPDLKKNELAKRVSNSLILPLPLQTGNIEDIEKFSKRTVKATEKHYEDCKRLLRLMGVPVIEAPCEAEAQCSALCKAGKVYAVASEDMDTLAFGAPRFVRHFMDSSWKRIHVMEFELIKVLEELNLTMDQFIDLCILSGCDYCESIRGIGGITALKQIRQYGSIEGIMENLNHKRYQIPDEWTYMESRSLFKEPLVLTEDHQLELKWTDPDEDGLISFLVNENAFNKDRITQSIERVMTAKSKLSYSRSESFFKPAVGQSVPAERVETRCAFVAPKPVMKVGTCYPVEASVHSRPKAMGSKSPSSLDMRSSQPMFC